Protein AF-A0A6P8IWI8-F1 (afdb_monomer)

Sequence (649 aa):
MASMVHKVDQNDSGFGSNDDVTPKRPNKDCKNESDCSSFAESAKGSNSVKAVLQITIKLFGKLRACESDGKERIVDMIKKKIEETDSCQKAKDTDFLFFKRVSDEAYLNIGAPAGVLHEGVVYECIFKKQIGRRTTDMMRSYNAEMFDKNWAMKSFYVKLSDVTFSVSYFQKFKSIGKVLVDFFPGETLYEALYRDGRFKERTKDGLVICSCDFLTPNDVEISLGDQASNHAQEVLKFKKRKVINSKLDPKVSPLPEPHFQMNDHVMASNMEPVTPLKGDRSNTEYLSTPTSNPLSSTPAPRNHKNLHTLEGLTIYLKEKLGLEIIKQSDEYKEETNKSNEIKEAKKKNDRIFKKHYENFALHYSHRVYLSDLEDTIRLMKHSIGAIIATNVSNVKACGATCFRIGSKYVITNKHVVDKLVDMGIKFDRCYVDFNYEEKGQCGYCFNFASNHVLVSSEELDYAILELNPEGRKLPKSIIDPESGFNIAPPGRQLQAGECLTFIGHPGGLKKQMEVSCPIKHRDEIEEHLVLAFQTLNEKEFQEHRFRVRMAENDPNSALYDVSMFFHGSSGSPGFLMQEKLLVVLHSRGIPYKGNKNYFVVEEGILMASVVKDVMTKINRHEVLGRLGDIFGEFTAKNFDPEEMDIEYE

pLDDT: mean 73.99, std 21.84, range [26.92, 98.5]

Secondary structure (DSSP, 8-state):
----------------------------------------------------EEEEEEETTEEEEEEE-S-SBHHHHHHHHHHHTT-HHHHTT-SEEEEEETTTTEEP-TTSBGGGS-TT-EEEEEEES--SS-GGGG-----GGG--TT---EEEEEEEEE-----TTTTT-TT--EEEEEE-TT-BHHHHHHHTSTT--EETTEEGGGGEEEE-TT--EE-TTSBGGGGTT-EEEEEE-SS--TTS------PPS--------SS---------------------------------------TTSHHHHHHHHHHHH-------SSHHHHHHHHHHHHHHHHHHHHHHHHHHHTTHHHH------HHHHHHHHHHHTTTEEEEEEE-TT--EEEEEEEEEETTTEEEE-HHHHHHHHHTT--GGGEEEETTTT-TT----EEEEEEEEEEEEETTTTEEEEEEE-TTSPPPPPTT-GGG--EEPPTT----TT-EEEEEE-GGG-S-EEEEEEEB--HHHHHHHHHHHTTTS-HHHHHHHHHHHHHHHT-TTEEEE--SS-SSS-TTEEEEETTTTEEEEEEEEEEEPTT-TT-EEEEEEEEHHHHHHHHHHHS-GGGHHHHHHHHH-HHHHHTT-HHHHTTTT-

Structure (mmCIF, N/CA/C/O backbone):
data_AF-A0A6P8IWI8-F1
#
_entry.id   AF-A0A6P8IWI8-F1
#
loop_
_atom_site.group_PDB
_atom_site.id
_atom_site.type_symbol
_atom_site.label_atom_id
_atom_site.label_alt_id
_atom_site.label_comp_id
_atom_site.label_asym_id
_atom_site.label_entity_id
_atom_site.label_seq_id
_atom_site.pdbx_PDB_ins_code
_atom_site.Cartn_x
_atom_site.Cartn_y
_atom_site.Cartn_z
_atom_site.occupancy
_atom_site.B_iso_or_equiv
_atom_site.auth_seq_id
_atom_site.auth_comp_id
_atom_site.auth_asym_id
_atom_site.auth_atom_id
_atom_site.pdbx_PDB_model_num
ATOM 1 N N . MET A 1 1 ? -33.403 30.424 64.372 1.00 35.66 1 MET A N 1
ATOM 2 C CA . MET A 1 1 ? -32.630 31.004 65.498 1.00 35.66 1 MET A CA 1
ATOM 3 C C . MET A 1 1 ? -31.491 31.856 64.929 1.00 35.66 1 MET A C 1
ATOM 5 O O . MET A 1 1 ? -31.311 31.831 63.718 1.00 35.66 1 MET A O 1
ATOM 9 N N . ALA A 1 2 ? -30.813 32.650 65.766 1.00 31.83 2 ALA A N 1
ATOM 10 C CA . ALA A 1 2 ? -29.734 33.595 65.413 1.00 31.83 2 ALA A CA 1
ATOM 11 C C . ALA A 1 2 ? -28.575 32.924 64.616 1.00 31.83 2 ALA A C 1
ATOM 13 O O . ALA A 1 2 ? -28.330 31.744 64.838 1.00 31.83 2 ALA A O 1
ATOM 14 N N . SER A 1 3 ? -28.000 33.555 63.572 1.00 32.53 3 SER A N 1
ATOM 15 C CA . SER A 1 3 ? -26.891 34.563 63.567 1.00 32.53 3 SER A CA 1
ATOM 16 C C . SER A 1 3 ? -25.493 33.910 63.734 1.00 32.53 3 SER A C 1
ATOM 18 O O . SER A 1 3 ? -25.427 32.828 64.298 1.00 32.53 3 SER A O 1
ATOM 20 N N . MET A 1 4 ? -24.334 34.419 63.277 1.00 33.94 4 MET A N 1
ATOM 21 C CA . MET A 1 4 ? -23.886 35.736 62.762 1.00 33.94 4 MET A CA 1
ATOM 22 C C . MET A 1 4 ? -22.693 35.479 61.793 1.00 33.94 4 MET A C 1
ATOM 24 O O . MET A 1 4 ? -21.879 34.608 62.071 1.00 33.94 4 MET A O 1
ATOM 28 N N . VAL A 1 5 ? -22.641 36.010 60.564 1.00 38.19 5 VAL A N 1
ATOM 29 C CA . VAL A 1 5 ? -21.931 37.249 60.143 1.00 38.19 5 VAL A CA 1
ATOM 30 C C . VAL A 1 5 ? -20.491 37.426 60.666 1.00 38.19 5 VAL A C 1
ATOM 32 O O . VAL A 1 5 ? -20.306 37.712 61.843 1.00 38.19 5 VAL A O 1
ATOM 35 N N . HIS A 1 6 ? -19.508 37.458 59.747 1.00 35.78 6 HIS A N 1
ATOM 36 C CA . HIS A 1 6 ? -18.492 38.529 59.703 1.00 35.78 6 HIS A CA 1
ATOM 37 C C . HIS A 1 6 ? -17.844 38.709 58.311 1.00 35.78 6 HIS A C 1
ATOM 39 O O . HIS A 1 6 ? -17.580 37.741 57.603 1.00 35.78 6 HIS A O 1
ATOM 45 N N . LYS A 1 7 ? -17.572 39.972 57.953 1.00 39.88 7 LYS A N 1
ATOM 46 C CA . LYS A 1 7 ? -16.722 40.454 56.844 1.00 39.88 7 LYS A CA 1
ATOM 47 C C . LYS A 1 7 ? -15.668 41.415 57.413 1.00 39.88 7 LYS A C 1
ATOM 49 O O . LYS A 1 7 ? -16.036 42.174 58.307 1.00 39.88 7 LYS A O 1
ATOM 54 N N . VAL A 1 8 ? -14.466 41.421 56.825 1.00 34.34 8 VAL A N 1
ATOM 55 C CA . VAL A 1 8 ? -13.529 42.553 56.578 1.00 34.34 8 VAL A CA 1
ATOM 56 C C . VAL A 1 8 ? -12.630 42.038 55.423 1.00 34.34 8 VAL A C 1
ATOM 58 O O . VAL A 1 8 ? -12.117 40.932 55.559 1.00 34.34 8 VAL A O 1
ATOM 61 N N . ASP A 1 9 ? -12.595 42.527 54.176 1.00 34.97 9 ASP A N 1
ATOM 62 C CA . ASP A 1 9 ? -12.300 43.849 53.575 1.00 34.97 9 ASP A CA 1
ATOM 63 C C . ASP A 1 9 ? -10.807 44.272 53.576 1.00 34.97 9 ASP A C 1
ATOM 65 O O . ASP A 1 9 ? -10.247 44.498 54.634 1.00 34.97 9 ASP A O 1
ATOM 69 N N . GLN A 1 10 ? -10.238 44.428 52.362 1.00 34.72 10 GLN A N 1
ATOM 70 C CA . GLN A 1 10 ? -9.298 45.483 51.888 1.00 34.72 10 GLN A CA 1
ATOM 71 C C . GLN A 1 10 ? -7.961 45.719 52.658 1.00 34.72 10 GLN A C 1
ATOM 73 O O . GLN A 1 10 ? -7.914 45.718 53.879 1.00 34.72 10 GLN A O 1
ATOM 78 N N . ASN A 1 11 ? -6.803 46.004 52.042 1.00 31.30 11 ASN A N 1
ATOM 79 C CA . ASN A 1 11 ? -6.408 46.212 50.631 1.00 31.30 11 ASN A CA 1
ATOM 80 C C . ASN A 1 11 ? -4.895 45.808 50.475 1.00 31.30 11 ASN A C 1
ATOM 82 O O . ASN A 1 11 ? -4.434 45.020 51.295 1.00 31.30 11 ASN A O 1
ATOM 86 N N . ASP A 1 12 ? -4.028 46.196 49.522 1.00 31.59 12 ASP A N 1
ATOM 87 C CA . ASP A 1 12 ? -4.015 47.269 48.507 1.00 31.59 12 ASP A CA 1
ATOM 88 C C . ASP A 1 12 ? -3.205 46.874 47.225 1.00 31.59 12 ASP A C 1
ATOM 90 O O . ASP A 1 12 ? -3.346 45.764 46.716 1.00 31.59 12 ASP A O 1
ATOM 94 N N . SER A 1 13 ? -2.391 47.789 46.680 1.00 33.00 13 SER A N 1
ATOM 95 C CA . SER A 1 13 ? -1.687 47.798 45.388 1.00 33.00 13 SER A CA 1
ATOM 96 C C . SER A 1 13 ? -0.162 47.554 45.464 1.00 33.00 13 SER A C 1
ATOM 98 O O . SER A 1 13 ? 0.442 47.620 46.533 1.00 33.00 13 SER A O 1
ATOM 100 N N . GLY A 1 14 ? 0.493 47.338 44.307 1.00 30.86 14 GLY A N 1
ATOM 101 C CA . GLY A 1 14 ? 1.962 47.409 44.181 1.00 30.86 14 GLY A CA 1
ATOM 102 C C . GLY A 1 14 ? 2.524 46.951 42.823 1.00 30.86 14 GLY A C 1
ATOM 103 O O . GLY A 1 14 ? 2.664 45.756 42.588 1.00 30.86 14 GLY A O 1
ATOM 104 N N . PHE A 1 15 ? 2.880 47.890 41.936 1.00 37.81 15 PHE A N 1
ATOM 105 C CA . PHE A 1 15 ? 3.496 47.635 40.616 1.00 37.81 15 PHE A CA 1
ATOM 106 C C . PHE A 1 15 ? 4.935 48.191 40.557 1.00 37.81 15 PHE A C 1
ATOM 108 O O . PHE A 1 15 ? 5.199 49.251 41.118 1.00 37.81 15 PHE A O 1
ATOM 115 N N . GLY A 1 16 ? 5.828 47.526 39.814 1.00 31.56 16 GLY A N 1
ATOM 116 C CA . GLY A 1 16 ? 7.175 48.011 39.454 1.00 31.56 16 GLY A CA 1
ATOM 117 C C . GLY A 1 16 ? 8.178 46.849 39.350 1.00 31.56 16 GLY A C 1
ATOM 118 O O . GLY A 1 16 ? 8.349 46.127 40.323 1.00 31.56 16 GLY A O 1
ATOM 119 N N . SER A 1 17 ? 8.721 46.446 38.194 1.00 35.53 17 SER A N 1
ATOM 120 C CA . SER A 1 17 ? 9.452 47.145 37.110 1.00 35.53 17 SER A CA 1
ATOM 121 C C . SER A 1 17 ? 10.972 47.181 37.333 1.00 35.53 17 SER A C 1
ATOM 123 O O . SER A 1 17 ? 11.435 47.850 38.246 1.00 35.53 17 SER A O 1
ATOM 125 N N . ASN A 1 18 ? 11.680 46.456 36.456 1.00 35.69 18 ASN A N 1
ATOM 126 C CA . ASN A 1 18 ? 13.108 46.448 36.090 1.00 35.69 18 ASN A CA 1
ATOM 127 C C . ASN A 1 18 ? 14.090 47.379 36.833 1.00 35.69 18 ASN A C 1
ATOM 129 O O . ASN A 1 18 ? 13.844 48.577 36.912 1.00 35.69 18 ASN A O 1
ATOM 133 N N . ASP A 1 19 ? 15.307 46.874 37.095 1.00 35.22 19 ASP A N 1
ATOM 134 C CA . ASP A 1 19 ? 16.464 47.448 36.384 1.00 35.22 19 ASP A CA 1
ATOM 135 C C . ASP A 1 19 ? 17.691 46.518 36.232 1.00 35.22 19 ASP A C 1
ATOM 137 O O . ASP A 1 19 ? 17.837 45.499 36.908 1.00 35.22 19 ASP A O 1
ATOM 141 N N . ASP A 1 20 ? 18.521 46.887 35.255 1.00 35.22 20 ASP A N 1
ATOM 142 C CA . ASP A 1 20 ? 19.677 46.203 34.652 1.00 35.22 20 ASP A CA 1
ATOM 143 C C . ASP A 1 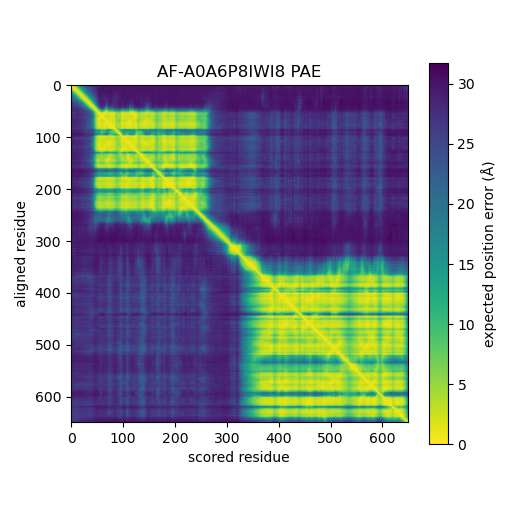20 ? 20.928 46.048 35.554 1.00 35.22 20 ASP A C 1
ATOM 145 O O . ASP A 1 20 ? 21.404 47.022 36.136 1.00 35.22 20 ASP A O 1
ATOM 149 N N . VAL A 1 21 ? 21.543 44.849 35.576 1.00 36.00 21 VAL A N 1
ATOM 150 C CA . VAL A 1 21 ? 22.968 44.652 35.935 1.00 36.00 21 VAL A CA 1
ATOM 151 C C . VAL A 1 21 ? 23.599 43.503 35.130 1.00 36.00 21 VAL A C 1
ATOM 153 O O . VAL A 1 21 ? 23.298 42.328 35.345 1.00 36.00 21 VAL A O 1
ATOM 156 N N . THR A 1 22 ? 24.597 43.815 34.296 1.00 39.09 22 THR A N 1
ATOM 157 C CA . THR A 1 22 ? 25.551 42.828 33.742 1.00 39.09 22 THR A CA 1
ATOM 158 C C . THR A 1 22 ? 26.865 42.796 34.534 1.00 39.09 22 THR A C 1
ATOM 160 O O . THR A 1 22 ? 27.292 43.817 35.079 1.00 39.09 22 THR A O 1
ATOM 163 N N . PRO A 1 23 ? 27.583 41.653 34.546 1.00 45.44 23 PRO A N 1
ATOM 164 C CA . PRO A 1 23 ? 29.033 41.761 34.347 1.00 45.44 23 PRO A CA 1
ATOM 165 C C . PRO A 1 23 ? 29.698 40.631 33.526 1.00 45.44 23 PRO A C 1
ATOM 167 O O . PRO A 1 23 ? 29.705 39.466 33.901 1.00 45.44 23 PRO A O 1
ATOM 170 N N . LYS A 1 24 ? 30.376 41.058 32.451 1.00 30.52 24 LYS A N 1
ATOM 171 C CA . LYS A 1 24 ? 31.754 40.712 32.015 1.00 30.52 24 LYS A CA 1
ATOM 172 C C . LYS A 1 24 ? 32.281 39.258 32.104 1.00 30.52 24 LYS A C 1
ATOM 174 O O . LYS A 1 24 ? 32.462 38.684 33.171 1.00 30.52 24 LYS A O 1
ATOM 179 N N . ARG A 1 25 ? 32.777 38.778 30.951 1.00 36.94 25 ARG A N 1
ATOM 180 C CA . ARG A 1 25 ? 33.726 37.650 30.805 1.00 36.94 25 ARG A CA 1
ATOM 181 C C . ARG A 1 25 ? 35.056 37.882 31.547 1.00 36.94 25 ARG A C 1
ATOM 183 O O . ARG A 1 25 ? 35.515 39.024 31.611 1.00 36.94 25 ARG A O 1
ATOM 190 N N . PRO A 1 26 ? 35.790 36.794 31.834 1.00 46.34 26 PRO A N 1
ATOM 191 C CA . PRO A 1 26 ? 37.242 36.742 31.651 1.00 46.34 26 PRO A CA 1
ATOM 192 C C . PRO A 1 26 ? 37.668 35.691 30.600 1.00 46.34 26 PRO A C 1
ATOM 194 O O . PRO A 1 26 ? 37.065 34.628 30.490 1.00 46.34 26 PRO A O 1
ATOM 197 N N . ASN A 1 27 ? 38.753 35.963 29.866 1.00 34.91 27 ASN A N 1
ATOM 198 C CA . ASN A 1 27 ? 39.525 34.937 29.147 1.00 34.91 27 ASN A CA 1
ATOM 199 C C . ASN A 1 27 ? 40.697 34.482 30.031 1.00 34.91 27 ASN A C 1
ATOM 201 O O . ASN A 1 27 ? 41.352 35.352 30.611 1.00 34.91 27 ASN A O 1
ATOM 205 N N . LYS A 1 28 ? 41.056 33.188 30.002 1.00 36.03 28 LYS A N 1
ATOM 206 C CA . LYS A 1 28 ? 42.446 32.721 29.791 1.00 36.03 28 LYS A CA 1
ATOM 207 C C . LYS A 1 28 ? 42.564 31.198 29.701 1.00 36.03 28 LYS A C 1
ATOM 209 O O . LYS A 1 28 ? 41.768 30.464 30.272 1.00 36.03 28 LYS A O 1
ATOM 214 N N . ASP A 1 29 ? 43.593 30.766 28.987 1.00 35.19 29 ASP A N 1
ATOM 215 C CA . ASP A 1 29 ? 44.002 29.380 28.779 1.00 35.19 29 ASP A CA 1
ATOM 216 C C . ASP A 1 29 ? 44.765 28.810 29.988 1.00 35.19 29 ASP A C 1
ATOM 218 O O . ASP A 1 29 ? 45.565 29.530 30.590 1.00 35.19 29 ASP A O 1
ATOM 222 N N . CYS A 1 30 ? 44.597 27.509 30.276 1.00 29.42 30 CYS A N 1
ATOM 223 C CA . CYS A 1 30 ? 45.700 26.528 30.347 1.00 29.42 30 CYS A CA 1
ATOM 224 C C . CYS A 1 30 ? 45.247 25.113 30.775 1.00 29.42 30 CYS A C 1
ATOM 226 O O . CYS A 1 30 ? 44.441 24.957 31.683 1.00 29.42 30 CYS A O 1
ATOM 228 N N . LYS A 1 31 ? 45.843 24.099 30.125 1.00 32.56 31 LYS A N 1
ATOM 229 C CA . LYS A 1 31 ? 46.515 22.904 30.703 1.00 32.56 31 LYS A CA 1
ATOM 230 C C . LYS A 1 31 ? 46.337 22.682 32.228 1.00 32.56 31 LYS A C 1
ATOM 232 O O . LYS A 1 31 ? 46.619 23.602 32.985 1.00 32.56 31 LYS A O 1
ATOM 237 N N . ASN A 1 32 ? 46.021 21.491 32.755 1.00 29.86 32 ASN A N 1
ATOM 238 C CA . ASN A 1 32 ? 46.446 20.139 32.340 1.00 29.86 32 ASN A CA 1
ATOM 239 C C . ASN A 1 32 ? 45.551 19.012 32.942 1.00 29.86 32 ASN A C 1
ATOM 241 O O . ASN A 1 32 ? 44.763 19.269 33.841 1.00 29.86 32 ASN A O 1
ATOM 245 N N . GLU A 1 33 ? 45.741 17.780 32.446 1.00 33.06 33 GLU A N 1
ATOM 246 C CA . GLU A 1 33 ? 45.692 16.463 33.138 1.00 33.06 33 GLU A CA 1
ATOM 247 C C . GLU A 1 33 ? 44.730 16.205 34.328 1.00 33.06 33 GLU A C 1
ATOM 249 O O . GLU A 1 33 ? 44.904 16.735 35.424 1.00 33.06 33 GLU A O 1
ATOM 254 N N . SER A 1 34 ? 43.851 15.200 34.189 1.00 33.09 34 SER A N 1
ATOM 255 C CA . SER A 1 34 ? 43.582 14.204 35.253 1.00 33.09 34 SER A CA 1
ATOM 256 C C . SER A 1 34 ? 43.063 12.887 34.655 1.00 33.09 34 SER A C 1
ATOM 258 O O . SER A 1 34 ? 42.331 12.898 33.665 1.00 33.09 34 SER A O 1
ATOM 260 N N . ASP A 1 35 ? 43.438 11.755 35.250 1.00 30.81 35 ASP A N 1
ATOM 261 C CA . ASP A 1 35 ? 43.146 10.410 34.746 1.00 30.81 35 ASP A CA 1
ATOM 262 C C . ASP A 1 35 ? 41.693 9.947 34.898 1.00 30.81 35 ASP A C 1
ATOM 264 O O . ASP A 1 35 ? 41.040 10.195 35.910 1.00 30.81 35 ASP A O 1
ATOM 268 N N . CYS A 1 36 ? 41.261 9.106 33.954 1.00 29.39 36 CYS A N 1
ATOM 269 C CA . CYS A 1 36 ? 40.313 8.016 34.204 1.00 29.39 36 CYS A CA 1
ATOM 270 C C . CYS A 1 36 ? 40.567 6.873 33.210 1.00 29.39 36 CYS A C 1
ATOM 272 O O . CYS A 1 36 ? 40.030 6.857 32.104 1.00 29.39 36 CYS A O 1
ATOM 274 N N . SER A 1 37 ? 41.410 5.915 33.603 1.00 31.02 37 SER A N 1
ATOM 275 C CA . SER A 1 37 ? 41.693 4.701 32.831 1.00 31.02 37 SER A CA 1
ATOM 276 C C . SER A 1 37 ? 41.257 3.448 33.597 1.00 31.02 37 SER A C 1
ATOM 278 O O . SER A 1 37 ? 41.653 3.238 34.740 1.00 31.02 37 SER A O 1
ATOM 280 N N . SER A 1 38 ? 40.402 2.622 32.985 1.00 33.41 38 SER A N 1
ATOM 281 C CA . SER A 1 38 ? 40.204 1.187 33.280 1.00 33.41 38 SER A CA 1
ATOM 282 C C . SER A 1 38 ? 39.082 0.593 32.406 1.00 33.41 38 SER A C 1
ATOM 284 O O . SER A 1 38 ? 38.322 1.323 31.777 1.00 33.41 38 SER A O 1
ATOM 286 N N . PHE A 1 39 ? 39.006 -0.744 32.363 1.00 33.75 39 PHE A N 1
ATOM 287 C CA . PHE A 1 39 ? 37.953 -1.557 31.726 1.00 33.75 39 PHE A CA 1
ATOM 288 C C . PHE A 1 39 ? 37.786 -1.452 30.199 1.00 33.75 39 PHE A C 1
ATOM 290 O O . PHE A 1 39 ? 36.757 -1.035 29.674 1.00 33.75 39 PHE A O 1
ATOM 297 N N . ALA A 1 40 ? 38.773 -2.006 29.488 1.00 33.09 40 ALA A N 1
ATOM 298 C CA . ALA A 1 40 ? 38.618 -2.499 28.118 1.00 33.09 40 ALA A CA 1
ATOM 299 C C . ALA A 1 40 ? 39.241 -3.906 27.980 1.00 33.09 40 ALA A C 1
ATOM 301 O O . ALA A 1 40 ? 40.347 -4.063 27.460 1.00 33.09 40 ALA A O 1
ATOM 302 N N . GLU A 1 41 ? 38.558 -4.947 28.470 1.00 33.81 41 GLU A N 1
ATOM 303 C CA . GLU A 1 41 ? 39.057 -6.328 28.380 1.00 33.81 41 GLU A CA 1
ATOM 304 C C . GLU A 1 41 ? 38.676 -7.036 27.067 1.00 33.81 41 GLU A C 1
ATOM 306 O O . GLU A 1 41 ? 37.561 -7.506 26.864 1.00 33.81 41 GLU A O 1
ATOM 311 N N . SER A 1 42 ? 39.678 -7.174 26.196 1.00 34.69 42 SER A N 1
ATOM 312 C CA . SER A 1 42 ? 39.966 -8.377 25.398 1.00 34.69 42 SER A CA 1
ATOM 313 C C . SER A 1 42 ? 38.799 -9.137 24.727 1.00 34.69 42 SER A C 1
ATOM 315 O O . SER A 1 42 ? 38.642 -10.348 24.912 1.00 34.69 42 SER A O 1
ATOM 317 N N . ALA A 1 43 ? 38.126 -8.509 23.762 1.00 36.81 43 ALA A N 1
ATOM 318 C CA . ALA A 1 43 ? 37.527 -9.246 22.645 1.00 36.81 43 ALA A CA 1
ATOM 319 C C . ALA A 1 43 ? 38.579 -9.469 21.534 1.00 36.81 43 ALA A C 1
ATOM 321 O O . ALA A 1 43 ? 38.656 -8.702 20.575 1.00 36.81 43 ALA A O 1
ATOM 322 N N . LYS A 1 44 ? 39.413 -10.518 21.646 1.00 37.84 44 LYS A N 1
ATOM 323 C CA . LYS A 1 44 ? 40.369 -10.913 20.584 1.00 37.84 44 LYS A CA 1
ATOM 324 C C . LYS A 1 44 ? 39.653 -11.587 19.405 1.00 37.84 44 LYS A C 1
ATOM 326 O O . LYS A 1 44 ? 39.812 -12.781 19.164 1.00 37.84 44 LYS A O 1
ATOM 331 N N . GLY A 1 45 ? 38.869 -10.806 18.665 1.00 37.62 45 GLY A N 1
ATOM 332 C CA . GLY A 1 45 ? 38.349 -11.215 17.364 1.00 37.62 45 GLY A CA 1
ATOM 333 C C . GLY A 1 45 ? 39.500 -11.494 16.396 1.00 37.62 45 GLY A C 1
ATOM 334 O O . GLY A 1 45 ? 40.421 -10.687 16.264 1.00 37.62 45 GLY A O 1
ATOM 335 N N . SER A 1 46 ? 39.466 -12.639 15.717 1.00 38.59 46 SER A N 1
ATOM 336 C CA . SER A 1 46 ? 40.405 -12.925 14.637 1.00 38.59 46 SER A CA 1
ATOM 337 C C . SER A 1 46 ? 40.104 -12.004 13.454 1.00 38.59 46 SER A C 1
ATOM 339 O O . SER A 1 46 ? 39.103 -12.174 12.758 1.00 38.59 46 SER A O 1
ATOM 341 N N . ASN A 1 47 ? 40.992 -11.036 13.205 1.00 40.59 47 ASN A N 1
ATOM 342 C CA . ASN A 1 47 ? 40.961 -10.198 12.005 1.00 40.59 47 ASN A CA 1
ATOM 343 C C . ASN A 1 47 ? 41.291 -11.040 10.762 1.00 40.59 47 ASN A C 1
ATOM 345 O O . ASN A 1 47 ? 42.379 -10.957 10.193 1.00 40.59 47 ASN A O 1
ATOM 349 N N . SER A 1 48 ? 40.331 -11.862 10.335 1.00 45.94 48 SER A N 1
ATOM 350 C CA . SER A 1 48 ? 40.310 -12.407 8.987 1.00 45.94 48 SER A CA 1
ATOM 351 C C . SER A 1 48 ? 40.169 -11.229 8.026 1.00 45.94 48 SER A C 1
ATOM 353 O O . SER A 1 48 ? 39.151 -10.536 7.995 1.00 45.94 48 SER A O 1
ATOM 355 N N . VAL A 1 49 ? 41.235 -10.957 7.273 1.00 52.41 49 VAL A N 1
ATOM 356 C CA . VAL A 1 49 ? 41.215 -9.944 6.218 1.00 52.41 49 VAL A CA 1
ATOM 357 C C . VAL A 1 49 ? 40.190 -10.407 5.188 1.00 52.41 49 VAL A C 1
ATOM 359 O O . VAL A 1 49 ? 40.443 -11.354 4.441 1.00 52.41 49 VAL A O 1
ATOM 362 N N . LYS A 1 50 ? 39.003 -9.786 5.187 1.00 66.75 50 LYS A N 1
ATOM 363 C CA . LYS A 1 50 ? 37.961 -10.077 4.199 1.00 66.75 50 LYS A CA 1
ATOM 364 C C . LYS A 1 50 ? 38.556 -9.865 2.809 1.00 66.75 50 LYS A C 1
ATOM 366 O O . LYS A 1 50 ? 39.022 -8.771 2.505 1.00 66.75 50 LYS A O 1
ATOM 371 N N . ALA A 1 51 ? 38.545 -10.907 1.983 1.00 75.69 51 ALA A N 1
ATOM 372 C CA . ALA A 1 51 ? 39.031 -10.821 0.614 1.00 75.69 51 ALA A CA 1
ATOM 373 C C . ALA A 1 51 ? 38.119 -9.884 -0.194 1.00 75.69 51 ALA A C 1
ATOM 375 O O . ALA A 1 51 ? 36.970 -10.227 -0.473 1.00 75.69 51 ALA A O 1
ATOM 376 N N . VAL A 1 52 ? 38.635 -8.702 -0.532 1.00 89.62 52 VAL A N 1
ATOM 377 C CA . VAL A 1 52 ? 37.958 -7.702 -1.364 1.00 89.62 52 VAL A CA 1
ATOM 378 C C . VAL A 1 52 ? 38.199 -8.041 -2.832 1.00 89.62 52 VAL A C 1
ATOM 380 O O . VAL A 1 52 ? 39.346 -8.188 -3.244 1.00 89.62 52 VAL A O 1
ATOM 383 N N . LEU A 1 53 ? 37.123 -8.148 -3.607 1.00 93.25 53 LEU A N 1
ATOM 384 C CA . LEU A 1 53 ? 37.156 -8.386 -5.047 1.00 93.25 53 LEU A CA 1
ATOM 385 C C . LEU A 1 53 ? 37.473 -7.091 -5.801 1.00 93.25 53 LEU A C 1
ATOM 387 O O . LEU A 1 53 ? 36.823 -6.066 -5.576 1.00 93.25 53 LEU A O 1
ATOM 391 N N . GLN A 1 54 ? 38.422 -7.163 -6.732 1.00 96.38 54 GLN A N 1
ATOM 392 C CA . GLN A 1 54 ? 38.860 -6.059 -7.589 1.00 96.38 54 GLN A CA 1
ATOM 393 C C . GLN A 1 54 ? 38.256 -6.184 -8.997 1.00 96.38 54 GLN A C 1
ATOM 395 O O . GLN A 1 54 ? 38.816 -6.800 -9.910 1.00 96.38 54 GLN A O 1
ATOM 400 N N . ILE A 1 55 ? 37.081 -5.580 -9.189 1.00 97.75 55 ILE A N 1
ATOM 401 C CA . ILE A 1 55 ? 36.295 -5.679 -10.428 1.00 97.75 55 ILE A CA 1
ATOM 402 C C . ILE A 1 55 ? 36.584 -4.494 -11.356 1.00 97.75 55 ILE A C 1
ATOM 404 O O . ILE A 1 55 ? 36.449 -3.335 -10.966 1.00 97.75 55 ILE A O 1
ATOM 408 N N . THR A 1 56 ? 36.923 -4.755 -12.623 1.00 97.75 56 THR A N 1
ATOM 409 C CA . THR A 1 56 ? 37.196 -3.690 -13.606 1.00 97.75 56 THR A CA 1
ATOM 410 C C . THR A 1 56 ? 35.967 -3.386 -14.464 1.00 97.75 56 THR A C 1
ATOM 412 O O . THR A 1 56 ? 35.513 -4.219 -15.249 1.00 97.75 56 THR A O 1
ATOM 415 N N . ILE A 1 57 ? 35.452 -2.156 -14.367 1.00 96.38 57 ILE A N 1
ATOM 416 C CA . ILE A 1 57 ? 34.305 -1.677 -15.150 1.00 96.38 57 ILE A CA 1
ATOM 417 C C . ILE A 1 57 ? 34.697 -0.518 -16.073 1.00 96.38 57 ILE A C 1
ATOM 419 O O . ILE A 1 57 ? 35.507 0.340 -15.730 1.00 96.38 57 ILE A O 1
ATOM 423 N N . LYS A 1 58 ? 34.073 -0.447 -17.246 1.00 95.56 58 LYS A N 1
ATOM 424 C CA . LYS A 1 58 ? 34.151 0.669 -18.188 1.00 95.56 58 LYS A CA 1
ATOM 425 C C . LYS A 1 58 ? 32.945 1.582 -17.962 1.00 95.56 58 LYS A C 1
ATOM 427 O O . LYS A 1 58 ? 31.841 1.300 -18.427 1.00 95.56 58 LYS A O 1
ATOM 432 N N . LEU A 1 59 ? 33.166 2.662 -17.217 1.00 91.44 59 LEU A N 1
ATOM 433 C CA . LEU A 1 59 ? 32.173 3.640 -16.776 1.00 91.44 59 LEU A CA 1
ATOM 434 C C . LEU A 1 59 ? 32.314 4.927 -17.604 1.00 91.44 59 LEU A C 1
ATOM 436 O O . LEU A 1 59 ? 33.390 5.523 -17.658 1.00 91.44 59 LEU A O 1
ATOM 440 N N . PHE A 1 60 ? 31.249 5.339 -18.301 1.00 87.69 60 PHE A N 1
ATOM 441 C CA . PHE A 1 60 ? 31.267 6.471 -19.250 1.00 87.69 60 PHE A CA 1
ATOM 442 C C . PHE A 1 60 ? 32.441 6.419 -20.257 1.00 87.69 60 PHE A C 1
ATOM 444 O O . PHE A 1 60 ? 33.032 7.440 -20.608 1.00 87.69 60 PHE A O 1
ATOM 451 N N . GLY A 1 61 ? 32.804 5.210 -20.700 1.00 87.88 61 GLY A N 1
ATOM 452 C CA . GLY A 1 61 ? 33.913 4.955 -21.625 1.00 87.88 61 GLY A CA 1
ATOM 453 C C . GLY A 1 61 ? 35.302 4.811 -20.984 1.00 87.88 61 GLY A C 1
ATOM 454 O O . GLY A 1 61 ? 36.211 4.345 -21.666 1.00 87.88 61 GLY A O 1
ATOM 455 N N . LYS A 1 62 ? 35.479 5.147 -19.698 1.00 93.44 62 LYS A N 1
ATOM 456 C CA . LYS A 1 62 ? 36.760 5.058 -18.971 1.00 93.44 62 LYS A CA 1
ATOM 457 C C . LYS A 1 62 ? 36.810 3.814 -18.082 1.00 93.44 62 LYS A C 1
ATOM 459 O O . LYS A 1 62 ? 35.822 3.493 -17.430 1.00 93.44 62 LYS A O 1
ATOM 464 N N . LEU A 1 63 ? 37.958 3.140 -18.009 1.00 96.25 63 LEU A N 1
ATOM 465 C CA . LEU A 1 63 ? 38.159 2.035 -17.064 1.00 96.25 63 LEU A CA 1
ATOM 466 C C . LEU A 1 63 ? 38.239 2.554 -15.617 1.00 96.25 63 LEU A C 1
ATOM 468 O O . LEU A 1 63 ? 38.827 3.607 -15.358 1.00 96.25 63 LEU A O 1
ATOM 472 N N . ARG A 1 64 ? 37.629 1.812 -14.688 1.00 95.12 64 ARG A N 1
ATOM 473 C CA . ARG A 1 64 ? 37.552 2.061 -13.242 1.00 95.12 64 ARG A CA 1
ATOM 474 C C . ARG A 1 64 ? 37.639 0.725 -12.495 1.00 95.12 64 ARG A C 1
ATOM 476 O O . ARG A 1 64 ? 36.955 -0.220 -12.878 1.00 95.12 64 ARG A O 1
ATOM 483 N N . ALA A 1 65 ? 38.421 0.670 -11.420 1.00 96.31 65 ALA A N 1
ATOM 484 C CA . ALA A 1 65 ? 38.386 -0.439 -10.465 1.00 96.31 65 ALA A CA 1
ATOM 485 C C . ALA A 1 65 ? 37.271 -0.210 -9.430 1.00 96.31 65 ALA A C 1
ATOM 487 O O . ALA A 1 65 ? 37.122 0.908 -8.927 1.00 96.31 65 ALA A O 1
ATOM 488 N N . CYS A 1 66 ? 36.498 -1.250 -9.131 1.00 94.75 66 CYS A N 1
ATOM 489 C CA . CYS A 1 66 ? 35.485 -1.297 -8.080 1.00 94.75 66 CYS A CA 1
ATOM 490 C C . CYS A 1 66 ? 35.902 -2.312 -7.023 1.00 94.75 66 CYS A C 1
ATOM 492 O O . CYS A 1 66 ? 36.304 -3.422 -7.365 1.00 94.75 66 CYS A O 1
ATOM 494 N N . GLU A 1 67 ? 35.745 -1.928 -5.761 1.00 94.88 67 GLU A N 1
ATOM 495 C CA . GLU A 1 67 ? 36.041 -2.767 -4.605 1.00 94.88 67 GLU A CA 1
ATOM 496 C C . GLU A 1 67 ? 34.739 -3.258 -3.981 1.00 94.88 67 GLU A C 1
ATOM 498 O O . GLU A 1 67 ? 33.883 -2.438 -3.619 1.00 94.88 67 GLU A O 1
ATOM 503 N N . SER A 1 68 ? 34.610 -4.580 -3.851 1.00 94.44 68 SER A N 1
ATOM 504 C CA . SER A 1 68 ? 33.410 -5.244 -3.340 1.00 94.44 68 SER A CA 1
ATOM 505 C C . SER A 1 68 ? 33.745 -6.396 -2.393 1.00 94.44 68 SER A C 1
ATOM 507 O O . SER A 1 68 ? 34.733 -7.097 -2.593 1.00 94.44 68 SER A O 1
ATOM 509 N N . ASP A 1 69 ? 32.899 -6.653 -1.393 1.00 91.81 69 ASP A N 1
ATOM 510 C CA . ASP A 1 69 ? 32.947 -7.897 -0.604 1.00 91.81 69 ASP A CA 1
ATOM 511 C C . ASP A 1 69 ? 32.184 -9.061 -1.276 1.00 91.81 69 ASP A C 1
ATOM 513 O O . ASP A 1 69 ? 32.158 -10.183 -0.768 1.00 91.81 69 ASP A O 1
ATOM 517 N N . GLY A 1 70 ? 31.562 -8.790 -2.428 1.00 93.38 70 GLY A N 1
ATOM 518 C CA . GLY A 1 70 ? 30.773 -9.730 -3.214 1.00 93.38 70 GLY A CA 1
ATOM 519 C C . GLY A 1 70 ? 29.324 -9.922 -2.750 1.00 93.38 70 GLY A C 1
ATOM 520 O O . GLY A 1 70 ? 28.572 -10.594 -3.458 1.00 93.38 70 GLY A O 1
ATOM 521 N N . LYS A 1 71 ? 28.922 -9.338 -1.612 1.00 93.81 71 LYS A N 1
ATOM 522 C CA . LYS A 1 71 ? 27.582 -9.466 -1.008 1.00 93.81 71 LYS A CA 1
ATOM 523 C C . LYS A 1 71 ? 26.663 -8.269 -1.274 1.00 93.81 71 LYS A C 1
ATOM 525 O O . LYS A 1 71 ? 25.453 -8.364 -1.090 1.00 93.81 71 LYS A O 1
ATOM 530 N N . GLU A 1 72 ? 27.189 -7.151 -1.763 1.00 94.31 72 GLU A N 1
ATOM 531 C CA . GLU A 1 72 ? 26.357 -6.128 -2.412 1.00 94.31 72 GLU A CA 1
ATOM 532 C C . GLU A 1 72 ? 25.878 -6.600 -3.802 1.00 94.31 72 GLU A C 1
ATOM 534 O O . GLU A 1 72 ? 26.454 -7.511 -4.401 1.00 94.31 72 GLU A O 1
ATOM 539 N N . ARG A 1 73 ? 24.832 -5.977 -4.358 1.00 94.50 73 ARG A N 1
ATOM 540 C CA . ARG A 1 73 ? 24.407 -6.238 -5.747 1.00 94.50 73 ARG A CA 1
ATOM 541 C C . ARG A 1 73 ? 25.289 -5.471 -6.728 1.00 94.50 73 ARG A C 1
ATOM 543 O O . ARG A 1 73 ? 25.708 -4.351 -6.437 1.00 94.50 73 ARG A O 1
ATOM 550 N N . ILE A 1 74 ? 25.461 -6.004 -7.939 1.00 95.25 74 ILE A N 1
ATOM 551 C CA . ILE A 1 74 ? 26.200 -5.350 -9.036 1.00 95.25 74 ILE A CA 1
ATOM 552 C C . ILE A 1 74 ? 25.733 -3.899 -9.253 1.00 95.25 74 ILE A C 1
ATOM 554 O O . ILE A 1 74 ? 26.562 -3.004 -9.411 1.00 95.25 74 ILE A O 1
ATOM 558 N N . VAL A 1 75 ? 24.420 -3.636 -9.229 1.00 92.62 75 VAL A N 1
ATOM 559 C CA . VAL A 1 75 ? 23.886 -2.273 -9.403 1.00 92.62 75 VAL A CA 1
ATOM 560 C C . VAL A 1 75 ? 24.333 -1.299 -8.304 1.00 92.62 75 VAL A C 1
ATOM 562 O O . VAL A 1 75 ? 24.524 -0.120 -8.588 1.00 92.62 75 VAL A O 1
ATOM 565 N N . ASP A 1 76 ? 24.518 -1.765 -7.068 1.00 92.50 76 ASP A N 1
ATOM 566 C CA . ASP A 1 76 ? 24.851 -0.910 -5.925 1.00 92.50 76 ASP A CA 1
ATOM 567 C C . ASP A 1 76 ? 26.363 -0.639 -5.861 1.00 92.50 76 ASP A C 1
ATOM 569 O O . ASP A 1 76 ? 26.761 0.520 -5.723 1.00 92.50 76 ASP A O 1
ATOM 573 N N . MET A 1 77 ? 27.190 -1.649 -6.163 1.00 94.75 77 MET A N 1
ATOM 574 C CA . MET A 1 77 ? 28.630 -1.492 -6.426 1.00 94.75 77 MET A CA 1
ATOM 575 C C . MET A 1 77 ? 28.899 -0.415 -7.498 1.00 94.75 77 MET A C 1
ATOM 577 O O . MET A 1 77 ? 29.815 0.401 -7.367 1.00 94.75 77 MET A O 1
ATOM 581 N N . ILE A 1 78 ? 28.089 -0.375 -8.566 1.00 91.75 78 ILE A N 1
ATOM 582 C CA . ILE A 1 78 ? 28.241 0.623 -9.639 1.00 91.75 78 ILE A CA 1
ATOM 583 C C . ILE A 1 78 ? 27.758 2.016 -9.200 1.00 91.75 78 ILE A C 1
ATOM 585 O O . ILE A 1 78 ? 28.415 2.996 -9.550 1.00 91.75 78 ILE A O 1
ATOM 589 N N . LYS A 1 79 ? 26.667 2.140 -8.422 1.00 89.88 79 LYS A N 1
ATOM 590 C CA . LYS A 1 79 ? 26.225 3.438 -7.854 1.00 89.88 79 LYS A CA 1
ATOM 591 C C . LYS A 1 79 ? 27.317 4.063 -6.991 1.00 89.88 79 LYS A C 1
ATOM 593 O O . LYS A 1 79 ? 27.736 5.182 -7.272 1.00 89.88 79 LYS A O 1
ATOM 598 N N . LYS A 1 80 ? 27.856 3.287 -6.045 1.00 91.88 80 LYS A N 1
ATOM 599 C CA . LYS A 1 80 ? 29.001 3.658 -5.204 1.00 91.88 80 LYS A CA 1
ATOM 600 C C . LYS A 1 80 ? 30.160 4.193 -6.058 1.00 91.88 80 LYS A C 1
ATOM 602 O O . LYS A 1 80 ? 30.660 5.286 -5.810 1.00 91.88 80 LYS A O 1
ATOM 607 N N . LYS A 1 81 ? 30.523 3.508 -7.153 1.00 92.19 81 LYS A N 1
ATOM 608 C CA . LYS A 1 81 ? 31.582 3.983 -8.067 1.00 92.19 81 LYS A CA 1
ATOM 609 C C . LYS A 1 81 ? 31.220 5.241 -8.873 1.00 92.19 81 LYS A C 1
ATOM 611 O O . LYS A 1 81 ? 32.109 6.012 -9.238 1.00 92.19 81 LYS A O 1
ATOM 616 N N . ILE A 1 82 ? 29.946 5.463 -9.187 1.00 87.81 82 ILE A N 1
ATOM 617 C CA . ILE A 1 82 ? 29.468 6.696 -9.834 1.00 87.81 82 ILE A CA 1
ATOM 618 C C . ILE A 1 82 ? 29.589 7.884 -8.871 1.00 87.81 82 ILE A C 1
ATOM 620 O O . ILE A 1 82 ? 30.075 8.940 -9.279 1.00 87.81 82 ILE A O 1
ATOM 624 N N . GLU A 1 83 ? 29.198 7.689 -7.612 1.00 87.31 83 GLU A N 1
ATOM 625 C CA . GLU A 1 83 ? 29.280 8.676 -6.530 1.00 87.31 83 GLU A CA 1
ATOM 626 C C . GLU A 1 83 ? 30.746 9.033 -6.222 1.00 87.31 83 GLU A C 1
ATOM 628 O O . GLU A 1 83 ? 31.115 10.205 -6.274 1.00 87.31 83 GLU A O 1
ATOM 633 N N . GLU A 1 84 ? 31.620 8.033 -6.054 1.00 88.56 84 GLU A N 1
ATOM 634 C CA . GLU A 1 84 ? 33.073 8.204 -5.861 1.00 88.56 84 GLU A CA 1
ATOM 635 C C . GLU A 1 84 ? 33.792 8.951 -7.001 1.00 88.56 84 GLU A C 1
ATOM 637 O O . GLU A 1 84 ? 34.899 9.453 -6.810 1.00 88.56 84 GLU A O 1
ATOM 642 N N . THR A 1 85 ? 33.234 8.978 -8.218 1.00 80.81 85 THR A N 1
ATOM 643 C CA . THR A 1 85 ? 33.918 9.537 -9.404 1.00 80.81 85 THR A CA 1
ATOM 644 C C . THR A 1 85 ? 33.412 10.917 -9.822 1.00 80.81 85 THR A C 1
ATOM 646 O O . THR A 1 85 ? 33.678 11.339 -10.953 1.00 80.81 85 THR A O 1
ATOM 649 N N . ASP A 1 86 ? 32.680 11.594 -8.929 1.00 65.50 86 ASP A N 1
ATOM 650 C CA . ASP A 1 86 ? 32.166 12.975 -9.032 1.00 65.50 86 ASP A CA 1
ATOM 651 C C . ASP A 1 86 ? 31.426 13.279 -10.357 1.00 65.50 86 ASP A C 1
ATOM 653 O O . ASP A 1 86 ? 31.250 14.409 -10.813 1.00 65.50 86 ASP A O 1
ATOM 657 N N . SER A 1 87 ? 30.968 12.216 -11.022 1.00 61.94 87 SER A N 1
ATOM 658 C CA . SER A 1 87 ? 30.356 12.247 -12.356 1.00 61.94 87 SER A CA 1
ATOM 659 C C . SER A 1 87 ? 28.830 12.413 -12.279 1.00 61.94 87 SER A C 1
ATOM 661 O O . SER A 1 87 ? 28.113 12.245 -13.272 1.00 61.94 87 SER A O 1
ATOM 663 N N . CYS A 1 88 ? 28.336 12.766 -11.090 1.00 56.50 88 CYS A N 1
ATOM 664 C CA . CYS A 1 88 ? 26.939 12.783 -10.671 1.00 56.50 88 CYS A CA 1
ATOM 665 C C . CYS A 1 88 ? 26.014 13.544 -11.630 1.00 56.50 88 CYS A C 1
ATOM 667 O O . CYS A 1 88 ? 24.905 13.085 -11.902 1.00 56.50 88 CYS A O 1
ATOM 669 N N . GLN A 1 89 ? 26.475 14.653 -12.217 1.00 58.62 89 GLN A N 1
ATOM 670 C CA . GLN A 1 89 ? 25.660 15.474 -13.120 1.00 58.62 89 GLN A CA 1
ATOM 671 C C . GLN A 1 89 ? 25.295 14.778 -14.446 1.00 58.62 89 GLN A C 1
ATOM 673 O O . GLN A 1 89 ? 24.383 15.223 -15.134 1.00 58.62 89 GLN A O 1
ATOM 678 N N . LYS A 1 90 ? 25.968 13.676 -14.814 1.00 57.44 90 LYS A N 1
ATOM 679 C CA . LYS A 1 90 ? 25.579 12.825 -15.957 1.00 57.44 90 LYS A CA 1
ATOM 680 C C . LYS A 1 90 ? 24.785 11.581 -15.554 1.00 57.44 90 LYS A C 1
ATOM 682 O O . LYS A 1 90 ? 24.132 11.002 -16.416 1.00 57.44 90 LYS A O 1
ATOM 687 N N . ALA A 1 91 ? 24.837 11.183 -14.282 1.00 58.38 91 ALA A N 1
ATOM 688 C CA . ALA A 1 91 ? 24.175 9.985 -13.765 1.00 58.38 91 ALA A CA 1
ATOM 689 C C . ALA A 1 91 ? 22.755 10.249 -13.231 1.00 58.38 91 ALA A C 1
ATOM 691 O O . ALA A 1 91 ? 21.881 9.398 -13.378 1.00 58.38 91 ALA A O 1
ATOM 692 N N . LYS A 1 92 ? 22.501 11.443 -12.673 1.00 57.97 92 LYS A N 1
ATOM 693 C CA . LYS A 1 92 ? 21.171 11.869 -12.181 1.00 57.97 92 LYS A CA 1
ATOM 694 C C . LYS A 1 92 ? 20.073 11.855 -13.263 1.00 57.97 92 LYS A C 1
ATOM 696 O O . LYS A 1 92 ? 18.897 11.776 -12.938 1.00 57.97 92 LYS A O 1
ATOM 701 N N . ASP A 1 93 ? 20.477 11.876 -14.532 1.00 55.72 93 ASP A N 1
ATOM 702 C CA . ASP A 1 93 ? 19.636 11.941 -15.734 1.00 55.72 93 ASP A CA 1
ATOM 703 C C . ASP A 1 93 ? 19.416 10.578 -16.442 1.00 55.72 93 ASP A C 1
ATOM 705 O O . ASP A 1 93 ? 18.877 10.543 -17.556 1.00 55.72 93 ASP A O 1
ATOM 709 N N . THR A 1 94 ? 19.924 9.463 -15.899 1.00 58.00 94 THR A N 1
ATOM 710 C CA . THR A 1 94 ? 19.979 8.173 -16.620 1.00 58.00 94 THR A CA 1
ATOM 711 C C . THR A 1 94 ? 19.173 7.062 -15.952 1.00 58.00 94 THR A C 1
ATOM 713 O O . THR A 1 94 ? 19.702 6.299 -15.151 1.00 58.00 94 THR A O 1
ATOM 716 N N . ASP A 1 95 ? 17.912 6.917 -16.375 1.00 62.19 95 ASP A N 1
ATOM 717 C CA . ASP A 1 95 ? 16.953 5.911 -15.877 1.00 62.19 95 ASP A CA 1
ATOM 718 C C . ASP A 1 95 ? 17.361 4.443 -16.093 1.00 62.19 95 ASP A C 1
ATOM 720 O O . ASP A 1 95 ? 16.746 3.547 -15.501 1.00 62.19 95 ASP A O 1
ATOM 724 N N . PHE A 1 96 ? 18.347 4.169 -16.962 1.00 64.94 96 PHE A N 1
ATOM 725 C CA . PHE A 1 96 ? 18.795 2.803 -17.221 1.00 64.94 96 PHE A CA 1
ATOM 726 C C . PHE A 1 96 ? 20.299 2.616 -17.455 1.00 64.94 96 PHE A C 1
ATOM 728 O O . PHE A 1 96 ? 20.941 3.358 -18.208 1.00 64.94 96 PHE A O 1
ATOM 735 N N . LEU A 1 97 ? 20.799 1.524 -16.870 1.00 76.44 97 LEU A N 1
ATOM 736 C CA . LEU A 1 97 ? 22.165 1.016 -16.906 1.00 76.44 97 LEU A CA 1
ATOM 737 C C . LEU A 1 97 ? 22.154 -0.472 -17.311 1.00 76.44 97 LEU A C 1
ATOM 739 O O . LEU A 1 97 ? 21.775 -1.327 -16.515 1.00 76.44 97 LEU A O 1
ATOM 743 N N . PHE A 1 98 ? 22.607 -0.806 -18.524 1.00 85.94 98 PHE A N 1
ATOM 744 C CA . PHE A 1 98 ? 22.976 -2.193 -18.843 1.00 85.94 98 PHE A CA 1
ATOM 745 C C . PHE A 1 98 ? 24.403 -2.468 -18.367 1.00 85.94 98 PHE A C 1
ATOM 747 O O . PHE A 1 98 ? 25.280 -1.614 -18.505 1.00 85.94 98 PHE A O 1
ATOM 754 N N . PHE A 1 99 ? 24.643 -3.687 -17.890 1.00 92.19 99 PHE A N 1
ATOM 755 C CA . PHE A 1 99 ? 25.970 -4.193 -17.556 1.00 92.19 99 PHE A CA 1
ATOM 756 C C . PHE A 1 99 ? 26.263 -5.419 -18.420 1.00 92.19 99 PHE A C 1
ATOM 758 O O . PHE A 1 99 ? 25.491 -6.381 -18.419 1.00 92.19 99 PHE A O 1
ATOM 765 N N . LYS A 1 100 ? 27.360 -5.385 -19.178 1.00 93.44 100 LYS A N 1
ATOM 766 C CA . LYS A 1 100 ? 27.811 -6.523 -19.993 1.00 93.44 100 LYS A CA 1
ATOM 767 C C . LYS A 1 100 ? 29.262 -6.885 -19.705 1.00 93.44 100 LYS A C 1
ATOM 769 O O . LYS A 1 100 ? 30.055 -6.017 -19.351 1.00 93.44 100 LYS A O 1
ATOM 774 N N . ARG A 1 101 ? 29.624 -8.145 -19.921 1.00 95.56 101 ARG A N 1
ATOM 775 C CA . ARG A 1 101 ? 31.010 -8.604 -20.042 1.00 95.56 101 ARG A CA 1
ATOM 776 C C . ARG A 1 101 ? 31.523 -8.256 -21.445 1.00 95.56 101 ARG A C 1
ATOM 778 O O . ARG A 1 101 ? 30.826 -8.477 -22.432 1.00 95.56 101 ARG A O 1
ATOM 785 N N . VAL A 1 102 ? 32.712 -7.656 -21.536 1.00 94.06 102 VAL A N 1
ATOM 786 C CA . VAL A 1 102 ? 33.250 -7.116 -22.805 1.00 94.06 102 VAL A CA 1
ATOM 787 C C . VAL A 1 102 ? 33.852 -8.208 -23.696 1.00 94.06 102 VAL A C 1
ATOM 789 O O . VAL A 1 102 ? 33.855 -8.062 -24.912 1.00 94.06 102 VAL A O 1
ATOM 792 N N . SER A 1 103 ? 34.337 -9.314 -23.123 1.00 93.50 103 SER A N 1
ATOM 793 C CA . SER A 1 103 ? 34.997 -10.387 -23.882 1.00 93.50 103 SER A CA 1
ATOM 794 C C . SER A 1 103 ? 34.058 -11.224 -24.762 1.00 93.50 103 SER A C 1
ATOM 796 O O . SER A 1 103 ? 34.521 -11.802 -25.741 1.00 93.50 103 SER A O 1
ATOM 798 N N . ASP A 1 104 ? 32.764 -11.299 -24.440 1.00 90.75 104 ASP A N 1
ATOM 799 C CA . ASP A 1 104 ? 31.781 -12.134 -25.148 1.00 90.75 104 ASP A CA 1
ATOM 800 C C . ASP A 1 104 ? 30.431 -11.440 -25.426 1.00 90.75 104 ASP A C 1
ATOM 802 O O . ASP A 1 104 ? 29.485 -12.092 -25.875 1.00 90.75 104 ASP A O 1
ATOM 806 N N . GLU A 1 105 ? 30.333 -10.129 -25.165 1.00 91.00 105 GLU A N 1
ATOM 807 C CA . GLU A 1 105 ? 29.103 -9.322 -25.267 1.00 91.00 105 GLU A CA 1
ATOM 808 C C . GLU A 1 105 ? 27.897 -9.937 -24.519 1.00 91.00 105 GLU A C 1
ATOM 810 O O . GLU A 1 105 ? 26.743 -9.802 -24.946 1.00 91.00 105 GLU A O 1
ATOM 815 N N . ALA A 1 106 ? 28.153 -10.621 -23.396 1.00 92.38 106 ALA A N 1
ATOM 816 C CA . ALA A 1 106 ? 27.116 -11.174 -22.532 1.00 92.38 106 ALA A CA 1
ATOM 817 C C . ALA A 1 106 ? 26.579 -10.119 -21.553 1.00 92.38 106 ALA A C 1
ATOM 819 O O . ALA A 1 106 ? 27.330 -9.537 -20.773 1.00 92.38 106 ALA A O 1
ATOM 820 N N . TYR A 1 107 ? 25.268 -9.890 -21.563 1.00 93.12 107 TYR A N 1
ATOM 821 C CA . TYR A 1 107 ? 24.568 -8.933 -20.706 1.00 93.12 107 TYR A CA 1
ATOM 822 C C . TYR A 1 107 ? 24.123 -9.625 -19.412 1.00 93.12 107 TYR A C 1
ATOM 824 O O . TYR A 1 107 ? 23.297 -10.540 -19.448 1.00 93.12 107 TYR A O 1
ATOM 832 N N . LEU A 1 108 ? 24.659 -9.187 -18.272 1.00 94.56 108 LEU A N 1
ATOM 833 C CA . LEU A 1 108 ? 24.434 -9.781 -16.949 1.00 94.56 108 LEU A CA 1
ATOM 834 C C . LEU A 1 108 ? 23.198 -9.177 -16.265 1.00 94.56 108 LEU A C 1
ATOM 836 O O . LEU A 1 108 ? 22.738 -8.087 -16.623 1.00 94.56 108 LEU A O 1
ATOM 840 N N . ASN A 1 109 ? 22.652 -9.882 -15.273 1.00 93.69 109 ASN A N 1
ATOM 841 C CA . ASN A 1 109 ? 21.590 -9.349 -14.429 1.00 93.69 109 ASN A CA 1
ATOM 842 C C . ASN A 1 109 ? 22.192 -8.487 -13.306 1.00 93.69 109 ASN A C 1
ATOM 844 O O . ASN A 1 109 ? 22.857 -8.997 -12.413 1.00 93.69 109 ASN A O 1
ATOM 848 N N . ILE A 1 110 ? 21.951 -7.174 -13.324 1.00 93.19 110 ILE A N 1
ATOM 849 C CA . ILE A 1 110 ? 22.515 -6.233 -12.333 1.00 93.19 110 ILE A CA 1
ATOM 850 C C . ILE A 1 110 ? 21.928 -6.383 -10.917 1.00 93.19 110 ILE A C 1
ATOM 852 O O . ILE A 1 110 ? 22.414 -5.746 -9.982 1.00 93.19 110 ILE A O 1
ATOM 856 N N . GLY A 1 111 ? 20.895 -7.217 -10.754 1.00 92.12 111 GLY A N 1
ATOM 857 C CA . GLY A 1 111 ? 20.417 -7.666 -9.448 1.00 92.12 111 GLY A CA 1
ATOM 858 C C . GLY A 1 111 ? 21.306 -8.716 -8.789 1.00 92.12 111 GLY A C 1
ATOM 859 O O . GLY A 1 111 ? 21.224 -8.864 -7.572 1.00 92.12 111 GLY A O 1
ATOM 860 N N . ALA A 1 112 ? 22.148 -9.422 -9.554 1.00 93.88 112 ALA A N 1
ATOM 861 C CA . ALA A 1 112 ? 23.007 -10.469 -9.014 1.00 93.88 112 ALA A CA 1
ATOM 862 C C . ALA A 1 112 ? 24.033 -9.911 -8.005 1.00 93.88 112 ALA A C 1
ATOM 864 O O . ALA A 1 112 ? 24.408 -8.733 -8.095 1.00 93.88 112 ALA A O 1
ATOM 865 N N . PRO A 1 113 ? 24.500 -10.734 -7.046 1.00 94.75 113 PRO A N 1
ATOM 866 C CA . PRO A 1 113 ? 25.573 -10.355 -6.132 1.00 94.75 113 PRO A CA 1
ATOM 867 C C . PRO A 1 113 ? 26.857 -10.028 -6.899 1.00 94.75 113 PRO A C 1
ATOM 869 O O . PRO A 1 113 ? 27.195 -10.706 -7.868 1.00 94.75 113 PRO A O 1
ATOM 872 N N . ALA A 1 114 ? 27.614 -9.024 -6.464 1.00 95.56 114 ALA A N 1
ATOM 873 C CA . ALA A 1 114 ? 28.881 -8.653 -7.094 1.00 95.56 114 ALA A CA 1
ATOM 874 C C . ALA A 1 114 ? 29.914 -9.800 -7.070 1.00 95.56 114 ALA A C 1
ATOM 876 O O . ALA A 1 114 ? 30.791 -9.861 -7.928 1.00 95.56 114 ALA A O 1
ATOM 877 N N . GLY A 1 115 ? 29.769 -10.759 -6.148 1.00 94.56 115 GLY A N 1
ATOM 878 C CA . GLY A 1 115 ? 30.622 -11.940 -6.029 1.00 94.56 115 GLY A CA 1
ATOM 879 C C . GLY A 1 115 ? 30.476 -12.984 -7.142 1.00 94.56 115 GLY A C 1
ATOM 880 O O . GLY A 1 115 ? 31.254 -13.935 -7.164 1.00 94.56 115 GLY A O 1
ATOM 881 N N . VAL A 1 116 ? 29.534 -12.807 -8.081 1.00 93.81 116 VAL A N 1
ATOM 882 C CA . VAL A 1 116 ? 29.465 -13.605 -9.324 1.00 93.81 116 VAL A CA 1
ATOM 883 C C . VAL A 1 116 ? 30.373 -13.051 -10.432 1.00 93.81 116 VAL A C 1
ATOM 885 O O . VAL A 1 116 ? 30.495 -13.654 -11.498 1.00 93.81 116 VAL A O 1
ATOM 888 N N . LEU A 1 117 ? 30.997 -11.888 -10.212 1.00 95.62 117 LEU A N 1
ATOM 889 C CA . LEU A 1 117 ? 31.949 -11.284 -11.140 1.00 95.62 117 LEU A CA 1
ATOM 890 C C . LEU A 1 117 ? 33.362 -11.835 -10.915 1.00 95.62 117 LEU A C 1
ATOM 892 O O . LEU A 1 117 ? 33.738 -12.210 -9.806 1.00 95.62 117 LEU A O 1
ATOM 896 N N . HIS A 1 118 ? 34.157 -11.871 -11.982 1.00 94.62 118 HIS A N 1
ATOM 897 C CA . HIS A 1 118 ? 35.525 -12.380 -11.944 1.00 94.62 118 HIS A CA 1
ATOM 898 C C . HIS A 1 118 ? 36.534 -11.237 -12.057 1.00 94.62 118 HIS A C 1
ATOM 900 O O . HIS A 1 118 ? 36.364 -10.310 -12.853 1.00 94.62 118 HIS A O 1
ATOM 906 N N . GLU A 1 119 ? 37.615 -11.332 -11.290 1.00 95.00 119 GLU A N 1
ATOM 907 C CA . GLU A 1 119 ? 38.761 -10.432 -11.408 1.00 95.00 119 GLU A CA 1
ATOM 908 C C . GLU A 1 119 ? 39.460 -10.612 -12.766 1.00 95.00 119 GLU A C 1
ATOM 910 O O . GLU A 1 119 ? 39.347 -11.654 -13.416 1.00 95.00 119 GLU A O 1
ATOM 915 N N . GLY A 1 120 ? 40.134 -9.566 -13.248 1.00 95.00 120 GLY A N 1
ATOM 916 C CA . GLY A 1 120 ? 40.744 -9.541 -14.585 1.00 95.00 120 GLY A CA 1
ATOM 917 C C . GLY A 1 120 ? 39.753 -9.462 -15.760 1.00 95.00 120 GLY A C 1
ATOM 918 O O . GLY A 1 120 ? 40.151 -9.098 -16.866 1.00 95.00 120 GLY A O 1
ATOM 919 N N . VAL A 1 121 ? 38.459 -9.727 -15.546 1.00 97.31 121 VAL A N 1
ATOM 920 C CA . VAL A 1 121 ? 37.413 -9.528 -16.558 1.00 97.31 121 VAL A CA 1
ATOM 921 C C . VAL A 1 121 ? 36.982 -8.061 -16.589 1.00 97.31 121 VAL A C 1
ATOM 923 O O . VAL A 1 121 ? 36.699 -7.449 -15.560 1.00 97.31 121 VAL A O 1
ATOM 926 N N . VAL A 1 122 ? 36.903 -7.498 -17.798 1.00 97.69 122 VAL A N 1
ATOM 927 C CA . VAL A 1 122 ? 36.382 -6.145 -18.027 1.00 97.69 122 VAL A CA 1
ATOM 928 C C . VAL A 1 122 ? 34.892 -6.203 -18.351 1.00 97.69 122 VAL A C 1
ATOM 930 O O . VAL A 1 122 ? 34.458 -6.909 -19.268 1.00 97.69 122 VAL A O 1
ATOM 933 N N . TYR A 1 123 ? 34.118 -5.396 -17.634 1.00 97.00 123 TYR A N 1
ATOM 934 C CA . TYR A 1 123 ? 32.687 -5.194 -17.855 1.00 97.00 123 TYR A CA 1
ATOM 935 C C . TYR A 1 123 ? 32.414 -3.772 -18.373 1.00 97.00 123 TYR A C 1
ATOM 937 O O . TYR A 1 123 ? 33.221 -2.873 -18.160 1.00 97.00 123 TYR A O 1
ATOM 945 N N . GLU A 1 124 ? 31.293 -3.520 -19.053 1.00 94.88 124 GLU A N 1
ATOM 946 C CA . GLU A 1 124 ? 30.916 -2.189 -19.560 1.00 94.88 124 GLU A CA 1
ATOM 947 C C . GLU A 1 124 ? 29.530 -1.753 -19.076 1.00 94.88 124 GLU A C 1
ATOM 949 O O . GLU A 1 124 ? 28.555 -2.500 -19.167 1.00 94.88 124 GLU A O 1
ATOM 954 N N . CYS A 1 125 ? 29.468 -0.511 -18.587 1.00 91.38 125 CYS A N 1
ATOM 955 C CA . CYS A 1 125 ? 28.263 0.176 -18.135 1.00 91.38 125 CYS A CA 1
ATOM 956 C C . CYS A 1 125 ? 27.673 1.008 -19.285 1.00 91.38 125 CYS A C 1
ATOM 958 O O . CYS A 1 125 ? 28.217 2.056 -19.645 1.00 91.38 125 CYS A O 1
ATOM 960 N N . ILE A 1 126 ? 26.558 0.555 -19.863 1.00 86.88 126 ILE A N 1
ATOM 961 C CA . ILE A 1 126 ? 25.891 1.222 -20.989 1.00 86.88 126 ILE A CA 1
ATOM 962 C C . ILE A 1 126 ? 24.671 1.992 -20.478 1.00 86.88 126 ILE A C 1
ATOM 964 O O . ILE A 1 126 ? 23.648 1.407 -20.121 1.00 86.88 126 ILE A O 1
ATOM 968 N N . PHE A 1 127 ? 24.766 3.317 -20.518 1.00 83.00 127 PHE A N 1
ATOM 969 C CA . PHE A 1 127 ? 23.703 4.235 -20.114 1.00 83.00 127 PHE A CA 1
ATOM 970 C C . PHE A 1 127 ? 22.792 4.590 -21.296 1.00 83.00 127 PHE A C 1
ATOM 972 O O . PHE A 1 127 ? 23.272 4.820 -22.412 1.00 83.00 127 PHE A O 1
ATOM 979 N N . LYS A 1 128 ? 21.478 4.688 -21.061 1.00 74.38 128 LYS A N 1
ATOM 980 C CA . LYS A 1 128 ? 20.498 5.188 -22.044 1.00 74.38 128 LYS A CA 1
ATOM 981 C C . LYS A 1 128 ? 19.481 6.114 -21.375 1.00 74.38 128 LYS A C 1
ATOM 983 O O . LYS A 1 128 ? 18.961 5.798 -20.311 1.00 74.38 128 LYS A O 1
ATOM 988 N N . LYS A 1 129 ? 19.158 7.233 -22.033 1.00 65.25 129 LYS A N 1
ATOM 989 C CA . LYS A 1 129 ? 18.024 8.093 -21.658 1.00 65.25 129 LYS A CA 1
ATOM 990 C C . LYS A 1 129 ? 16.713 7.527 -22.229 1.00 65.25 129 LYS A C 1
ATOM 992 O O . LYS A 1 129 ? 16.729 6.904 -23.290 1.00 65.25 129 LYS A O 1
ATOM 997 N N . GLN A 1 130 ? 15.590 7.800 -21.559 1.00 57.28 130 GLN A N 1
ATOM 998 C CA . GLN A 1 130 ? 14.222 7.531 -22.039 1.00 57.28 130 GLN A CA 1
ATOM 999 C C . GLN A 1 130 ? 13.912 6.049 -22.354 1.00 57.28 130 GLN A C 1
ATOM 1001 O O . GLN A 1 130 ? 13.593 5.694 -23.494 1.00 57.28 130 GLN A O 1
ATOM 1006 N N . ILE A 1 131 ? 13.953 5.169 -21.346 1.00 55.69 131 ILE A N 1
ATOM 1007 C CA . ILE A 1 131 ? 13.376 3.808 -21.449 1.00 55.69 131 ILE A CA 1
ATOM 1008 C C . ILE A 1 131 ? 11.959 3.719 -20.844 1.00 55.69 131 ILE A C 1
ATOM 1010 O O . ILE A 1 131 ? 11.171 2.894 -21.295 1.00 55.69 131 ILE A O 1
ATOM 1014 N N . GLY A 1 132 ? 11.572 4.627 -19.938 1.00 57.44 132 GLY A N 1
ATOM 1015 C CA . GLY A 1 132 ? 10.184 4.737 -19.449 1.00 57.44 132 GLY A CA 1
ATOM 1016 C C . GLY A 1 132 ? 9.764 3.670 -18.428 1.00 57.44 132 GLY A C 1
ATOM 1017 O O . GLY A 1 132 ? 8.579 3.540 -18.134 1.00 57.44 132 GLY A O 1
ATOM 1018 N N . ARG A 1 133 ? 10.730 2.916 -17.894 1.00 65.44 133 ARG A N 1
ATOM 1019 C CA . ARG A 1 133 ? 10.625 2.012 -16.737 1.00 65.44 133 ARG A CA 1
ATOM 1020 C C . ARG A 1 133 ? 11.899 2.151 -15.901 1.00 65.44 133 ARG A C 1
ATOM 1022 O O . ARG A 1 133 ? 12.905 2.642 -16.418 1.00 65.44 133 ARG A O 1
ATOM 1029 N N . ARG A 1 134 ? 11.858 1.768 -14.625 1.00 72.06 134 ARG A N 1
ATOM 1030 C CA . ARG A 1 134 ? 12.979 1.940 -13.690 1.00 72.06 134 ARG A CA 1
ATOM 1031 C C . ARG A 1 134 ? 13.981 0.797 -13.848 1.00 72.06 134 ARG A C 1
ATOM 1033 O O . ARG A 1 134 ? 13.608 -0.332 -14.154 1.00 72.06 134 ARG A O 1
ATOM 1040 N N . THR A 1 135 ? 15.254 1.068 -13.555 1.00 76.88 135 THR A N 1
ATOM 1041 C CA . THR A 1 135 ? 16.326 0.050 -13.541 1.00 76.88 135 THR A CA 1
ATOM 1042 C C . THR A 1 135 ? 15.968 -1.185 -12.690 1.00 76.88 135 THR A C 1
ATOM 1044 O O . THR A 1 135 ? 16.266 -2.312 -13.079 1.00 76.88 135 THR A O 1
ATOM 1047 N N . THR A 1 136 ? 15.251 -0.980 -11.579 1.00 78.56 136 THR A N 1
ATOM 1048 C CA . THR A 1 136 ? 14.734 -2.022 -10.671 1.00 78.56 136 THR A CA 1
ATOM 1049 C C . THR A 1 136 ? 13.792 -3.028 -11.326 1.00 78.56 136 THR A C 1
ATOM 1051 O O . THR A 1 136 ? 13.739 -4.181 -10.909 1.00 78.56 136 THR A O 1
ATOM 1054 N N . ASP A 1 137 ? 13.061 -2.616 -12.360 1.00 78.31 137 ASP A N 1
ATOM 1055 C CA . ASP A 1 137 ? 11.980 -3.404 -12.966 1.00 78.31 137 ASP A CA 1
ATOM 1056 C C . ASP A 1 137 ? 12.530 -4.502 -13.902 1.00 78.31 137 ASP A C 1
ATOM 1058 O O . ASP A 1 137 ? 11.792 -5.367 -14.376 1.00 78.31 137 ASP A O 1
ATOM 1062 N N . MET A 1 138 ? 13.843 -4.453 -14.161 1.00 78.38 138 MET A N 1
ATOM 1063 C CA . MET A 1 138 ? 14.620 -5.326 -15.043 1.00 78.38 138 MET A CA 1
ATOM 1064 C C . MET A 1 138 ? 15.671 -6.153 -14.280 1.00 78.38 138 MET A C 1
ATOM 1066 O O . MET A 1 138 ? 16.650 -6.607 -14.870 1.00 78.38 138 MET A O 1
ATOM 1070 N N . MET A 1 139 ? 15.503 -6.320 -12.968 1.00 88.25 139 MET A N 1
ATOM 1071 C CA . MET A 1 139 ? 16.417 -7.074 -12.107 1.00 88.25 139 MET A CA 1
ATOM 1072 C C . MET A 1 139 ? 15.775 -8.378 -11.629 1.00 88.25 139 MET A C 1
ATOM 1074 O O . MET A 1 139 ? 14.590 -8.405 -11.289 1.00 88.25 139 MET A O 1
ATOM 1078 N N . ARG A 1 140 ? 16.583 -9.438 -11.517 1.00 89.25 140 ARG A N 1
ATOM 1079 C CA . ARG A 1 140 ? 16.241 -10.603 -10.693 1.00 89.25 140 ARG A CA 1
ATOM 1080 C C . ARG A 1 140 ? 16.396 -10.207 -9.231 1.00 89.25 140 ARG A C 1
ATOM 1082 O O . ARG A 1 140 ? 17.385 -9.571 -8.864 1.00 89.25 140 ARG A O 1
ATOM 1089 N N . SER A 1 141 ? 15.419 -10.565 -8.402 1.00 83.06 141 SER A N 1
ATOM 1090 C CA . SER A 1 141 ? 15.543 -10.364 -6.959 1.00 83.06 141 SER A CA 1
ATOM 1091 C C . SER A 1 141 ? 16.466 -11.436 -6.384 1.00 83.06 141 SER A C 1
ATOM 1093 O O . SER A 1 141 ? 16.230 -12.629 -6.585 1.00 83.06 141 SER A O 1
ATOM 1095 N N . TYR A 1 142 ? 17.509 -11.002 -5.684 1.00 84.81 142 TYR A N 1
ATOM 1096 C CA . TYR A 1 142 ? 18.451 -11.852 -4.967 1.00 84.81 142 TYR A CA 1
ATOM 1097 C C . TYR A 1 142 ? 18.684 -11.271 -3.576 1.00 84.81 142 TYR A C 1
ATOM 1099 O O . TYR A 1 142 ? 18.908 -10.066 -3.436 1.00 84.81 142 TYR A O 1
ATOM 1107 N N . ASN A 1 143 ? 18.723 -12.134 -2.563 1.00 83.38 143 ASN A N 1
ATOM 1108 C CA . ASN A 1 143 ? 19.239 -11.774 -1.248 1.00 83.38 143 ASN A CA 1
ATOM 1109 C C . ASN A 1 143 ? 20.778 -11.817 -1.286 1.00 83.38 143 ASN A C 1
ATOM 1111 O O . ASN A 1 143 ? 21.398 -12.823 -0.944 1.00 83.38 143 ASN A O 1
ATOM 1115 N N . ALA A 1 144 ? 21.390 -10.744 -1.795 1.00 86.69 144 ALA A N 1
ATOM 1116 C CA . ALA A 1 144 ? 22.834 -10.682 -2.022 1.00 86.69 144 ALA A CA 1
ATOM 1117 C C . ALA A 1 144 ? 23.655 -10.678 -0.718 1.00 86.69 144 ALA A C 1
ATOM 1119 O O . ALA A 1 144 ? 24.755 -11.226 -0.697 1.00 86.69 144 ALA A O 1
ATOM 1120 N N . GLU A 1 145 ? 23.096 -10.190 0.396 1.00 86.06 145 GLU A N 1
ATOM 1121 C CA . GLU A 1 145 ? 23.730 -10.268 1.724 1.00 86.06 145 GLU A CA 1
ATOM 1122 C C . GLU A 1 145 ? 24.021 -11.731 2.120 1.00 86.06 145 GLU A C 1
ATOM 1124 O O . GLU A 1 145 ? 25.061 -12.043 2.712 1.00 86.06 145 GLU A O 1
ATOM 1129 N N . MET A 1 146 ? 23.146 -12.649 1.694 1.00 85.06 146 MET A N 1
ATOM 1130 C CA . MET A 1 146 ? 23.265 -14.101 1.859 1.00 85.06 146 MET A CA 1
ATOM 1131 C C . MET A 1 146 ? 24.098 -14.787 0.756 1.00 85.06 146 MET A C 1
ATOM 1133 O O . MET A 1 146 ? 24.149 -16.017 0.711 1.00 85.06 146 MET A O 1
ATOM 1137 N N . PHE A 1 147 ? 24.773 -14.036 -0.127 1.00 87.62 147 PHE A N 1
ATOM 1138 C CA . PHE A 1 147 ? 25.657 -14.616 -1.142 1.00 87.62 147 PHE A CA 1
ATOM 1139 C C . PHE A 1 147 ? 26.809 -15.392 -0.506 1.00 87.62 147 PHE A C 1
ATOM 1141 O O . PHE A 1 147 ? 27.471 -14.905 0.414 1.00 87.62 147 PHE A O 1
ATOM 1148 N N . ASP A 1 148 ? 27.066 -16.582 -1.031 1.00 85.50 148 ASP A N 1
ATOM 1149 C CA . ASP A 1 148 ? 28.205 -17.417 -0.685 1.00 85.50 148 ASP A CA 1
ATOM 1150 C C . ASP A 1 148 ? 28.783 -18.045 -1.959 1.00 85.50 148 ASP A C 1
ATOM 1152 O O . ASP A 1 148 ? 28.053 -18.311 -2.915 1.00 85.50 148 ASP A O 1
ATOM 1156 N N . LYS A 1 149 ? 30.095 -18.309 -1.981 1.00 81.69 149 LYS A N 1
ATOM 1157 C CA . LYS A 1 149 ? 30.775 -18.855 -3.169 1.00 81.69 149 LYS A CA 1
ATOM 1158 C C . LYS A 1 149 ? 30.318 -20.274 -3.535 1.00 81.69 149 LYS A C 1
ATOM 1160 O O . LYS A 1 149 ? 30.559 -20.700 -4.659 1.00 81.69 149 LYS A O 1
ATOM 1165 N N . ASN A 1 150 ? 29.645 -20.978 -2.622 1.00 81.56 150 ASN A N 1
ATOM 1166 C CA . ASN A 1 150 ? 29.043 -22.290 -2.851 1.00 81.56 150 ASN A CA 1
ATOM 1167 C C . ASN A 1 150 ? 27.572 -22.210 -3.307 1.00 81.56 150 ASN A C 1
ATOM 1169 O O . ASN A 1 150 ? 26.917 -23.248 -3.410 1.00 81.56 150 ASN A O 1
ATOM 1173 N N . TRP A 1 151 ? 27.029 -21.018 -3.606 1.00 84.69 151 TRP A N 1
ATOM 1174 C CA . TRP A 1 151 ? 25.763 -20.905 -4.337 1.00 84.69 151 TRP A CA 1
ATOM 1175 C C . TRP A 1 151 ? 25.869 -21.713 -5.636 1.00 84.69 151 TRP A C 1
ATOM 1177 O O . TRP A 1 151 ? 26.608 -21.338 -6.545 1.00 84.69 151 TRP A O 1
ATOM 1187 N N . ALA A 1 152 ? 25.086 -22.788 -5.759 1.00 85.06 152 ALA A N 1
ATOM 1188 C CA . ALA A 1 152 ? 25.048 -23.664 -6.936 1.00 85.06 152 ALA A CA 1
ATOM 1189 C C . ALA A 1 152 ? 24.376 -23.014 -8.171 1.00 85.06 152 ALA A C 1
ATOM 1191 O O . ALA A 1 152 ? 23.780 -23.700 -9.005 1.00 85.06 152 ALA A O 1
ATOM 1192 N N . MET A 1 153 ? 24.446 -21.685 -8.265 1.00 90.12 153 MET A N 1
ATOM 1193 C CA . MET A 1 153 ? 23.897 -20.879 -9.341 1.00 90.12 153 MET A CA 1
ATOM 1194 C C . MET A 1 153 ? 24.649 -21.185 -10.637 1.00 90.12 153 MET A C 1
ATOM 1196 O O . MET A 1 153 ? 25.875 -21.103 -10.712 1.00 90.12 153 MET A O 1
ATOM 1200 N N . LYS A 1 154 ? 23.896 -21.544 -11.668 1.00 94.50 154 LYS A N 1
ATOM 1201 C CA . LYS A 1 154 ? 24.383 -21.763 -13.029 1.00 94.50 154 LYS A CA 1
ATOM 1202 C C . LYS A 1 154 ? 23.779 -20.692 -13.933 1.00 94.50 154 LYS A C 1
ATOM 1204 O O . LYS A 1 154 ? 22.930 -19.914 -13.511 1.00 94.50 154 LYS A O 1
ATOM 1209 N N . SER A 1 155 ? 24.213 -20.640 -15.183 1.00 96.00 155 SER A N 1
ATOM 1210 C CA . SER A 1 155 ? 23.621 -19.746 -16.177 1.00 96.00 155 SER A CA 1
ATOM 1211 C C . SER A 1 155 ? 23.542 -20.396 -17.551 1.00 96.00 155 SER A C 1
ATOM 1213 O O . SER A 1 155 ? 24.254 -21.364 -17.834 1.00 96.00 155 SER A O 1
ATOM 1215 N N . PHE A 1 156 ? 22.661 -19.872 -18.395 1.00 96.38 156 PHE A N 1
ATOM 1216 C CA . PHE A 1 156 ? 22.604 -20.125 -19.835 1.00 96.38 156 PHE A CA 1
ATOM 1217 C C . PHE A 1 156 ? 22.526 -18.786 -20.578 1.00 96.38 156 PHE A C 1
ATOM 1219 O O . PHE A 1 156 ? 22.327 -17.732 -19.971 1.00 96.38 156 PHE A O 1
ATOM 1226 N N . TYR A 1 157 ? 22.712 -18.798 -21.894 1.00 95.25 157 TYR A N 1
ATOM 1227 C CA . TYR A 1 157 ? 22.735 -17.587 -22.709 1.00 95.25 157 TYR A CA 1
ATOM 1228 C C . TYR A 1 157 ? 21.534 -17.555 -23.654 1.00 95.25 157 TYR A C 1
ATOM 1230 O O . TYR A 1 157 ? 21.294 -18.510 -24.383 1.00 95.25 157 TYR A O 1
ATOM 1238 N N . VAL A 1 158 ? 20.822 -16.431 -23.713 1.00 91.56 158 VAL A N 1
ATOM 1239 C CA . VAL A 1 158 ? 19.738 -16.190 -24.675 1.00 91.56 158 VAL A CA 1
ATOM 1240 C C . VAL A 1 158 ? 20.223 -15.242 -25.769 1.00 91.56 158 VAL A C 1
ATOM 1242 O O . VAL A 1 158 ? 20.593 -14.099 -25.497 1.00 91.56 158 VAL A O 1
ATOM 1245 N N . LYS A 1 159 ? 20.214 -15.697 -27.023 1.00 89.00 159 LYS A N 1
ATOM 1246 C CA . LYS A 1 159 ? 20.549 -14.891 -28.203 1.00 89.00 159 LYS A CA 1
ATOM 1247 C C . LYS A 1 159 ? 19.272 -14.330 -28.832 1.00 89.00 159 LYS A C 1
ATOM 1249 O O . LYS A 1 159 ? 18.369 -15.080 -29.199 1.00 89.00 159 LYS A O 1
ATOM 1254 N N . LEU A 1 160 ? 19.222 -13.007 -28.991 1.00 78.94 160 LEU A N 1
ATOM 1255 C CA . LEU A 1 160 ? 18.046 -12.258 -29.461 1.00 78.94 160 LEU A CA 1
ATOM 1256 C C . LEU A 1 160 ? 18.103 -11.895 -30.961 1.00 78.94 160 LEU A C 1
ATOM 1258 O O . LEU A 1 160 ? 17.427 -10.969 -31.396 1.00 78.94 160 LEU A O 1
ATOM 1262 N N . SER A 1 161 ? 18.932 -12.572 -31.763 1.00 63.19 161 SER A N 1
ATOM 1263 C CA . SER A 1 161 ? 19.239 -12.140 -33.139 1.00 63.19 161 SER A CA 1
ATOM 1264 C C . SER A 1 161 ? 18.082 -12.249 -34.137 1.00 63.19 161 SER A C 1
ATOM 1266 O O . SER A 1 161 ? 18.114 -11.568 -35.157 1.00 63.19 161 SER A O 1
ATOM 1268 N N . ASP A 1 162 ? 17.082 -13.085 -33.853 1.00 58.28 162 ASP A N 1
ATOM 1269 C CA . ASP A 1 162 ? 16.084 -13.533 -34.837 1.00 58.28 162 ASP A CA 1
ATOM 1270 C C . ASP A 1 162 ? 14.632 -13.234 -34.400 1.00 58.28 162 ASP A C 1
ATOM 1272 O O . ASP A 1 162 ? 13.667 -13.684 -35.022 1.00 58.28 162 ASP A O 1
ATOM 1276 N N . VAL A 1 163 ? 14.458 -12.440 -33.334 1.00 55.41 163 VAL A N 1
ATOM 1277 C CA . VAL A 1 163 ? 13.155 -11.931 -32.878 1.00 55.41 163 VAL A CA 1
ATOM 1278 C C . VAL A 1 163 ? 12.865 -10.550 -33.461 1.00 55.41 163 VAL A C 1
ATOM 1280 O O . VAL A 1 163 ? 13.356 -9.532 -32.983 1.00 55.41 163 VAL A O 1
ATOM 1283 N N . THR A 1 164 ? 11.924 -10.486 -34.402 1.00 50.81 164 THR A N 1
ATOM 1284 C CA . THR A 1 164 ? 11.256 -9.243 -34.840 1.00 50.81 164 THR A CA 1
ATOM 1285 C C . THR A 1 164 ? 10.228 -8.730 -33.812 1.00 50.81 164 THR A C 1
ATOM 1287 O O . THR A 1 164 ? 9.211 -8.134 -34.167 1.00 50.81 164 THR A O 1
ATOM 1290 N N . PHE A 1 165 ? 10.438 -9.012 -32.522 1.00 52.66 165 PHE A N 1
ATOM 1291 C CA . PHE A 1 165 ? 9.413 -8.903 -31.481 1.00 52.66 165 PHE A CA 1
ATOM 1292 C C . PHE A 1 165 ? 9.537 -7.625 -30.645 1.00 52.66 165 PHE A C 1
ATOM 1294 O O . PHE A 1 165 ? 10.621 -7.155 -30.306 1.00 52.66 165 PHE A O 1
ATOM 1301 N N . SER A 1 166 ? 8.385 -7.107 -30.233 1.00 46.72 166 SER A N 1
ATOM 1302 C CA . SER A 1 166 ? 8.226 -6.018 -29.280 1.00 46.72 166 SER A CA 1
ATOM 1303 C C . SER A 1 166 ? 8.443 -6.439 -27.819 1.00 46.72 166 SER A C 1
ATOM 1305 O O . SER A 1 166 ? 7.554 -6.242 -26.998 1.00 46.72 166 SER A O 1
ATOM 1307 N N . VAL A 1 167 ? 9.611 -7.001 -27.481 1.00 49.97 167 VAL A N 1
ATOM 1308 C CA . VAL A 1 167 ? 10.063 -7.037 -26.075 1.00 49.97 167 VAL A CA 1
ATOM 1309 C C . VAL A 1 167 ? 10.572 -5.634 -25.751 1.00 49.97 167 VAL A C 1
ATOM 1311 O O . VAL A 1 167 ? 11.659 -5.257 -26.196 1.00 49.97 167 VAL A O 1
ATOM 1314 N N . SER A 1 168 ? 9.771 -4.830 -25.050 1.00 51.97 168 SER A N 1
ATOM 1315 C CA . SER A 1 168 ? 9.935 -3.367 -24.966 1.00 51.97 168 SER A CA 1
ATOM 1316 C C . SER A 1 168 ? 11.316 -2.920 -24.471 1.00 51.97 168 SER A C 1
ATOM 1318 O O . SER A 1 168 ? 11.867 -1.929 -24.957 1.00 51.97 168 SER A O 1
ATOM 1320 N N . TYR A 1 169 ? 11.923 -3.706 -23.582 1.00 59.72 169 TYR A N 1
ATOM 1321 C CA . TYR A 1 169 ? 13.277 -3.515 -23.064 1.00 59.72 169 TYR A CA 1
ATOM 1322 C C . TYR A 1 169 ? 14.387 -3.637 -24.120 1.00 59.72 169 TYR A C 1
ATOM 1324 O O . TYR A 1 169 ? 15.389 -2.923 -24.056 1.00 59.72 169 TYR A O 1
ATOM 1332 N N . PHE A 1 170 ? 14.219 -4.532 -25.096 1.00 61.44 170 PHE A N 1
ATOM 1333 C CA . PHE A 1 170 ? 15.258 -4.903 -26.059 1.00 61.44 170 PHE A CA 1
ATOM 1334 C C . PHE A 1 170 ? 15.014 -4.341 -27.472 1.00 61.44 170 PHE A C 1
ATOM 1336 O O . PHE A 1 170 ? 15.970 -4.183 -28.227 1.00 61.44 170 PHE A O 1
ATOM 1343 N N . GLN A 1 171 ? 13.787 -3.912 -27.808 1.00 56.38 171 GLN A N 1
ATOM 1344 C CA . GLN A 1 171 ? 13.439 -3.282 -29.100 1.00 56.38 171 GLN A CA 1
ATOM 1345 C C . GLN A 1 171 ? 14.398 -2.173 -29.561 1.00 56.38 171 GLN A C 1
ATOM 1347 O O . GLN A 1 171 ? 14.655 -2.025 -30.755 1.00 56.38 171 GLN A O 1
ATOM 1352 N N . LYS A 1 172 ? 14.912 -1.357 -28.629 1.00 56.50 172 LYS A N 1
ATOM 1353 C CA . LYS A 1 172 ? 15.786 -0.212 -28.947 1.00 56.50 172 LYS A CA 1
ATOM 1354 C C . LYS A 1 172 ? 17.216 -0.619 -29.343 1.00 56.50 172 LYS A C 1
ATOM 1356 O O . LYS A 1 172 ? 18.032 0.252 -29.642 1.00 56.50 172 LYS A O 1
ATOM 1361 N N . PHE A 1 173 ? 17.522 -1.915 -29.367 1.00 58.44 173 PHE A N 1
ATOM 1362 C CA . PHE A 1 173 ? 18.859 -2.457 -29.578 1.00 58.44 173 PHE A CA 1
ATOM 1363 C C . PHE A 1 173 ? 18.866 -3.459 -30.737 1.00 58.44 173 PHE A C 1
ATOM 1365 O O . PHE A 1 173 ? 18.691 -4.658 -30.545 1.00 58.44 173 PHE A O 1
ATOM 1372 N N . LYS A 1 174 ? 19.169 -2.980 -31.950 1.00 54.06 174 LYS A N 1
ATOM 1373 C CA . LYS A 1 174 ? 19.312 -3.813 -33.165 1.00 54.06 174 LYS A CA 1
ATOM 1374 C C . LYS A 1 174 ? 20.469 -4.838 -33.116 1.00 54.06 174 LYS A C 1
ATOM 1376 O O . LYS A 1 174 ? 20.747 -5.480 -34.122 1.00 54.06 174 LYS A O 1
ATOM 1381 N N . SER A 1 175 ? 21.185 -4.940 -31.994 1.00 60.47 175 SER A N 1
ATOM 1382 C CA . SER A 1 175 ? 22.427 -5.708 -31.851 1.00 60.47 175 SER A CA 1
ATOM 1383 C C . SER A 1 175 ? 22.775 -6.004 -30.379 1.00 60.47 175 SER A C 1
ATOM 1385 O O . SER A 1 175 ? 23.888 -5.719 -29.935 1.00 60.47 175 SER A O 1
ATOM 1387 N N . ILE A 1 176 ? 21.835 -6.536 -29.588 1.00 66.50 176 ILE A N 1
ATOM 1388 C CA . ILE A 1 176 ? 22.212 -7.204 -28.325 1.00 66.50 176 ILE A CA 1
ATOM 1389 C C . ILE A 1 176 ? 22.887 -8.530 -28.683 1.00 66.50 176 ILE A C 1
ATOM 1391 O O . ILE A 1 176 ? 22.371 -9.267 -29.520 1.00 66.50 176 ILE A O 1
ATOM 1395 N N . GLY A 1 177 ? 24.032 -8.820 -28.060 1.00 75.00 177 GLY A N 1
ATOM 1396 C CA . GLY A 1 177 ? 24.769 -10.069 -28.253 1.00 75.00 177 GLY A CA 1
ATOM 1397 C C . GLY A 1 177 ? 24.045 -11.259 -27.623 1.00 75.00 177 GLY A C 1
ATOM 1398 O O . GLY A 1 177 ? 23.203 -11.904 -28.250 1.00 75.00 177 GLY A O 1
ATOM 1399 N N . LYS A 1 178 ? 24.381 -11.553 -26.365 1.00 89.50 178 LYS A N 1
ATOM 1400 C CA . LYS A 1 178 ? 23.744 -12.610 -25.570 1.00 89.50 178 LYS A CA 1
ATOM 1401 C C . LYS A 1 178 ? 23.256 -12.032 -24.247 1.00 89.50 178 LYS A C 1
ATOM 1403 O O . LYS A 1 178 ? 23.948 -11.225 -23.640 1.00 89.50 178 LYS A O 1
ATOM 1408 N N . VAL A 1 179 ? 22.103 -12.467 -23.763 1.00 91.94 179 VAL A N 1
ATOM 1409 C CA . VAL A 1 179 ? 21.643 -12.193 -22.396 1.00 91.94 179 VAL A CA 1
ATOM 1410 C C . VAL A 1 179 ? 22.020 -13.400 -21.543 1.00 91.94 179 VAL A C 1
ATOM 1412 O O . VAL A 1 179 ? 21.549 -14.498 -21.817 1.00 91.94 179 VAL A O 1
ATOM 1415 N N . LEU A 1 180 ? 22.897 -13.225 -20.554 1.00 95.06 180 LEU A N 1
ATOM 1416 C CA . LEU A 1 180 ? 23.250 -14.281 -19.602 1.00 95.06 180 LEU A CA 1
ATOM 1417 C C . LEU A 1 180 ? 22.134 -14.355 -18.560 1.00 95.06 180 LEU A C 1
ATOM 1419 O O . LEU A 1 180 ? 21.877 -13.358 -17.885 1.00 95.06 180 LEU A O 1
ATOM 1423 N N . VAL A 1 181 ? 21.458 -15.499 -18.473 1.00 94.81 181 VAL A N 1
ATOM 1424 C CA . VAL A 1 181 ? 20.329 -15.764 -17.573 1.00 94.81 181 VAL A CA 1
ATOM 1425 C C . VAL A 1 181 ? 20.780 -16.754 -16.509 1.00 94.81 181 VAL A C 1
ATOM 1427 O O . VAL A 1 181 ? 21.141 -17.890 -16.817 1.00 94.81 181 VAL A O 1
ATOM 1430 N N . ASP A 1 182 ? 20.777 -16.298 -15.264 1.00 94.69 182 ASP A N 1
ATOM 1431 C CA . ASP A 1 182 ? 21.143 -17.085 -14.091 1.00 94.69 182 ASP A CA 1
ATOM 1432 C C . ASP A 1 182 ? 19.976 -17.961 -13.612 1.00 94.69 182 ASP A C 1
ATOM 1434 O O . ASP A 1 182 ? 18.811 -17.550 -13.684 1.00 94.69 182 ASP A O 1
ATOM 1438 N N . PHE A 1 183 ? 20.286 -19.129 -13.050 1.00 94.00 183 PHE A N 1
ATOM 1439 C CA . PHE A 1 183 ? 19.316 -20.047 -12.459 1.00 94.00 183 PHE A CA 1
ATOM 1440 C C . PHE A 1 183 ? 19.891 -20.882 -11.304 1.00 94.00 183 PHE A C 1
ATOM 1442 O O . PHE A 1 183 ? 21.095 -21.136 -11.233 1.00 94.00 183 PHE A O 1
ATOM 1449 N N . PHE A 1 184 ? 19.017 -21.340 -10.410 1.00 90.81 184 PHE A N 1
ATOM 1450 C CA . PHE A 1 184 ? 19.335 -22.304 -9.348 1.00 90.81 184 PHE A CA 1
ATOM 1451 C C . PHE A 1 184 ? 18.935 -23.738 -9.753 1.00 90.81 184 PHE A C 1
ATOM 1453 O O . PHE A 1 184 ? 18.066 -23.909 -10.611 1.00 90.81 184 PHE A O 1
ATOM 1460 N N . PRO A 1 185 ? 19.531 -24.788 -9.153 1.00 89.69 185 PRO A N 1
ATOM 1461 C CA . PRO A 1 185 ? 19.128 -26.171 -9.411 1.00 89.69 185 PRO A CA 1
ATOM 1462 C C . PRO A 1 185 ? 17.626 -26.383 -9.167 1.00 89.69 185 PRO A C 1
ATOM 1464 O O . PRO A 1 185 ? 17.080 -25.877 -8.190 1.00 89.69 185 PRO A O 1
ATOM 1467 N N . GLY A 1 186 ? 16.966 -27.122 -10.061 1.00 86.88 186 GLY A N 1
ATOM 1468 C CA . GLY A 1 186 ? 15.518 -27.353 -10.030 1.00 86.88 186 GLY A CA 1
ATOM 1469 C C . GLY A 1 186 ? 14.678 -26.336 -10.817 1.00 86.88 186 GLY A C 1
ATOM 1470 O O . GLY A 1 186 ? 13.546 -26.662 -11.170 1.00 86.88 186 GLY A O 1
ATOM 1471 N N . GLU A 1 187 ? 15.205 -25.145 -11.140 1.00 90.69 187 GLU A N 1
ATOM 1472 C CA . GLU A 1 187 ? 14.489 -24.184 -11.994 1.00 90.69 187 GLU A CA 1
ATOM 1473 C C . GLU A 1 187 ? 14.394 -24.685 -13.445 1.00 90.69 187 GLU A C 1
ATOM 1475 O O . GLU A 1 187 ? 15.382 -25.103 -14.056 1.00 90.69 187 GLU A O 1
ATOM 1480 N N 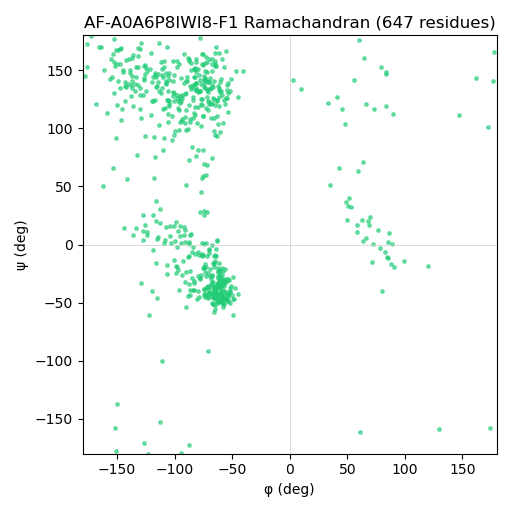. THR A 1 188 ? 13.204 -24.581 -14.031 1.00 92.75 188 THR A N 1
ATOM 1481 C CA . THR A 1 188 ? 12.992 -24.708 -15.479 1.00 92.75 188 THR A CA 1
ATOM 1482 C C . THR A 1 188 ? 13.448 -23.454 -16.228 1.00 92.75 188 THR A C 1
ATOM 1484 O O . THR A 1 188 ? 13.626 -22.379 -15.643 1.00 92.75 188 THR A O 1
ATOM 1487 N N . LEU A 1 189 ? 13.609 -23.563 -17.552 1.00 92.25 189 LEU A N 1
ATOM 1488 C CA . LEU A 1 189 ? 13.939 -22.425 -18.416 1.00 92.25 189 LEU A CA 1
ATOM 1489 C C . LEU A 1 189 ? 12.950 -21.262 -18.238 1.00 92.25 189 LEU A C 1
ATOM 1491 O O . LEU A 1 189 ? 13.380 -20.117 -18.080 1.00 92.25 189 LEU A O 1
ATOM 1495 N N . TYR A 1 190 ? 11.641 -21.539 -18.204 1.00 88.75 190 TYR A N 1
ATOM 1496 C CA . TYR A 1 190 ? 10.611 -20.528 -17.949 1.00 88.75 190 TYR A CA 1
ATOM 1497 C C . TYR A 1 190 ? 10.850 -19.783 -16.634 1.00 88.75 190 TYR A C 1
ATOM 1499 O O . TYR A 1 190 ? 10.771 -18.555 -16.593 1.00 88.75 190 TYR A O 1
ATOM 1507 N N . GLU A 1 191 ? 11.119 -20.514 -15.555 1.00 87.44 191 GLU A N 1
ATOM 1508 C CA . GLU A 1 191 ? 11.188 -19.954 -14.206 1.00 87.44 191 GLU A CA 1
ATOM 1509 C C . GLU A 1 191 ? 12.407 -19.050 -14.046 1.00 87.44 191 GLU A C 1
ATOM 1511 O O . GLU A 1 191 ? 12.274 -17.940 -13.525 1.00 87.44 191 GLU A O 1
ATOM 1516 N N . ALA A 1 192 ? 13.549 -19.467 -14.598 1.00 91.88 192 ALA A N 1
ATOM 1517 C CA . ALA A 1 192 ? 14.748 -18.645 -14.697 1.00 91.88 192 ALA A CA 1
ATOM 1518 C C . ALA A 1 192 ? 14.475 -17.334 -15.460 1.00 91.88 192 ALA A C 1
ATOM 1520 O O . ALA A 1 192 ? 14.739 -16.250 -14.941 1.00 91.88 192 ALA A O 1
ATOM 1521 N N . LEU A 1 193 ? 13.869 -17.408 -16.653 1.00 89.94 193 LEU A N 1
ATOM 1522 C CA . LEU A 1 193 ? 13.550 -16.240 -17.492 1.00 89.94 193 LEU A CA 1
ATOM 1523 C C . LEU A 1 193 ? 12.511 -15.304 -16.860 1.00 89.94 193 LEU A C 1
ATOM 1525 O O . LEU A 1 193 ? 12.598 -14.082 -16.996 1.00 89.94 193 LEU A O 1
ATOM 1529 N N . TYR A 1 194 ? 11.515 -15.858 -16.170 1.00 85.69 194 TYR A N 1
ATOM 1530 C CA . TYR A 1 194 ? 10.483 -15.081 -15.489 1.00 85.69 194 TYR A CA 1
ATOM 1531 C C . TYR A 1 194 ? 11.043 -14.366 -14.252 1.00 85.69 194 TYR A C 1
ATOM 1533 O O . TYR A 1 194 ? 10.759 -13.181 -14.038 1.00 85.69 194 TYR A O 1
ATOM 1541 N N . ARG A 1 195 ? 11.880 -15.059 -13.465 1.00 86.38 195 ARG A N 1
ATOM 1542 C CA . ARG A 1 195 ? 12.590 -14.497 -12.306 1.00 86.38 195 ARG A CA 1
ATOM 1543 C C . ARG A 1 195 ? 13.671 -13.495 -12.707 1.00 86.38 195 ARG A C 1
ATOM 1545 O O . ARG A 1 195 ? 13.925 -12.575 -11.940 1.00 86.38 195 ARG A O 1
ATOM 1552 N N . ASP A 1 196 ? 14.244 -13.612 -13.905 1.00 90.38 196 ASP A N 1
ATOM 1553 C CA . ASP A 1 196 ? 15.250 -12.692 -14.448 1.00 90.38 196 ASP A CA 1
ATOM 1554 C C . ASP A 1 196 ? 14.772 -11.226 -14.566 1.00 90.38 196 ASP A C 1
ATOM 1556 O O . ASP A 1 196 ? 15.573 -10.291 -14.529 1.00 90.38 196 ASP A O 1
ATOM 1560 N N . GLY A 1 197 ? 13.463 -10.996 -14.702 1.00 84.75 197 GLY A N 1
ATOM 1561 C CA . GLY A 1 197 ? 12.869 -9.657 -14.775 1.00 84.75 197 GLY A CA 1
ATOM 1562 C C . GLY A 1 197 ? 12.973 -8.996 -16.156 1.00 84.75 197 GLY A C 1
ATOM 1563 O O . GLY A 1 197 ? 11.985 -8.439 -16.638 1.00 84.75 197 GLY A O 1
ATOM 1564 N N . ARG A 1 198 ? 14.106 -9.136 -16.863 1.00 85.81 198 ARG A N 1
ATOM 1565 C CA . ARG A 1 198 ? 14.328 -8.542 -18.204 1.00 85.81 198 ARG A CA 1
ATOM 1566 C C . ARG A 1 198 ? 13.404 -9.108 -19.293 1.00 85.81 198 ARG A C 1
ATOM 1568 O O . ARG A 1 198 ? 13.268 -8.499 -20.349 1.00 85.81 198 ARG A O 1
ATOM 1575 N N . PHE A 1 199 ? 12.732 -10.230 -19.029 1.00 82.44 199 PHE A N 1
ATOM 1576 C CA . PHE A 1 199 ? 11.776 -10.883 -19.935 1.00 82.44 199 PHE A CA 1
ATOM 1577 C C . PHE A 1 199 ? 10.303 -10.778 -19.474 1.00 82.44 199 PHE A C 1
ATOM 1579 O O . PHE A 1 199 ? 9.407 -11.292 -20.141 1.00 82.44 199 PHE A O 1
ATOM 1586 N N . LYS A 1 200 ? 10.022 -10.104 -18.346 1.00 67.88 200 LYS A N 1
ATOM 1587 C CA . LYS A 1 200 ? 8.748 -10.147 -17.585 1.00 67.88 200 LYS A CA 1
ATOM 1588 C C . LYS A 1 200 ? 7.565 -9.381 -18.219 1.00 67.88 200 LYS A C 1
ATOM 1590 O O . LYS A 1 200 ? 6.663 -8.922 -17.521 1.00 67.88 200 LYS A O 1
ATOM 1595 N N . GLU A 1 201 ? 7.546 -9.188 -19.535 1.00 64.00 201 GLU A N 1
ATOM 1596 C CA . GLU A 1 201 ? 6.480 -8.433 -20.200 1.00 64.00 201 GLU A CA 1
ATOM 1597 C C . GLU A 1 201 ? 5.198 -9.268 -20.347 1.00 64.00 201 GLU A C 1
ATOM 1599 O O . GLU A 1 201 ? 5.204 -10.331 -20.970 1.00 64.00 201 GLU A O 1
ATOM 1604 N N . ARG A 1 202 ? 4.089 -8.777 -19.775 1.00 61.00 202 ARG A N 1
ATOM 1605 C CA . ARG A 1 202 ? 2.738 -9.322 -19.974 1.00 61.00 202 ARG A CA 1
ATOM 1606 C C . ARG A 1 202 ? 1.993 -8.508 -21.034 1.00 61.00 202 ARG A C 1
ATOM 1608 O O . ARG A 1 202 ? 1.874 -7.292 -20.890 1.00 61.00 202 ARG A O 1
ATOM 1615 N N . THR A 1 203 ? 1.468 -9.173 -22.060 1.00 61.69 203 THR A N 1
ATOM 1616 C CA . THR A 1 203 ? 0.431 -8.622 -22.947 1.00 61.69 203 THR A CA 1
ATOM 1617 C C . THR A 1 203 ? -0.957 -8.898 -22.351 1.00 61.69 203 THR A C 1
ATOM 1619 O O . THR A 1 203 ? -1.077 -9.382 -21.223 1.00 61.69 203 THR A O 1
ATOM 1622 N N . LYS A 1 204 ? -2.028 -8.609 -23.103 1.00 53.75 204 LYS A N 1
ATOM 1623 C CA . LYS A 1 204 ? -3.389 -9.053 -22.751 1.00 53.75 204 LYS A CA 1
ATOM 1624 C C . LYS A 1 204 ? -3.544 -10.582 -22.804 1.00 53.75 204 LYS A C 1
ATOM 1626 O O . LYS A 1 204 ? -4.451 -11.119 -22.182 1.00 53.75 204 LYS A O 1
ATOM 1631 N N . ASP A 1 205 ? -2.643 -11.254 -23.514 1.00 49.78 205 ASP A N 1
ATOM 1632 C CA . ASP A 1 205 ? -2.746 -12.649 -23.959 1.00 49.78 205 ASP A CA 1
ATOM 1633 C C . ASP A 1 205 ? -1.783 -13.583 -23.196 1.00 49.78 205 ASP A C 1
ATOM 1635 O O . ASP A 1 205 ? -1.686 -14.769 -23.504 1.00 49.78 205 ASP A O 1
ATOM 1639 N N . GLY A 1 206 ? -1.050 -13.054 -22.207 1.00 58.53 206 GLY A N 1
ATOM 1640 C CA . GLY A 1 206 ? -0.098 -13.800 -21.381 1.00 58.53 206 GLY A CA 1
ATOM 1641 C C . GLY A 1 206 ? 1.277 -13.136 -21.289 1.00 58.53 206 GLY A C 1
ATOM 1642 O O . GLY A 1 206 ? 1.426 -11.933 -21.491 1.00 58.53 206 GLY A O 1
ATOM 1643 N N . LEU A 1 207 ? 2.303 -13.918 -20.947 1.00 59.41 207 LEU A N 1
ATOM 1644 C CA . LEU A 1 207 ? 3.700 -13.471 -20.956 1.00 59.41 207 LEU A CA 1
ATOM 1645 C C . LEU A 1 207 ? 4.294 -13.596 -22.362 1.00 59.41 207 LEU A C 1
ATOM 1647 O O . LEU A 1 207 ? 4.135 -14.633 -23.005 1.00 59.41 207 LEU A O 1
ATOM 1651 N N . VAL A 1 208 ? 5.051 -12.587 -22.805 1.00 68.19 208 VAL A N 1
ATOM 1652 C CA . VAL A 1 208 ? 5.697 -12.586 -24.135 1.00 68.19 208 VAL A CA 1
ATOM 1653 C C . VAL A 1 208 ? 6.618 -13.802 -24.317 1.00 68.19 208 VAL A C 1
ATOM 1655 O O . VAL A 1 208 ? 6.698 -14.342 -25.418 1.00 68.19 208 VAL A O 1
ATOM 1658 N N . ILE A 1 209 ? 7.233 -14.298 -23.237 1.00 76.81 209 ILE A N 1
ATOM 1659 C CA . ILE A 1 209 ? 8.069 -15.512 -23.225 1.00 76.81 209 ILE A CA 1
ATOM 1660 C C . ILE A 1 209 ? 7.315 -16.723 -23.808 1.00 76.81 209 ILE A C 1
ATOM 1662 O O . ILE A 1 209 ? 7.860 -17.432 -24.648 1.00 76.81 209 ILE A O 1
ATOM 1666 N N . CYS A 1 210 ? 6.040 -16.911 -23.444 1.00 76.50 210 CYS A N 1
ATOM 1667 C CA . CYS A 1 210 ? 5.198 -18.021 -23.911 1.00 76.50 210 CYS A CA 1
ATOM 1668 C C . CYS A 1 210 ? 4.776 -17.904 -25.389 1.00 76.50 210 CYS A C 1
ATOM 1670 O O . CYS A 1 210 ? 4.202 -18.840 -25.943 1.00 76.50 210 CYS A O 1
ATOM 1672 N N . SER A 1 211 ? 5.030 -16.757 -26.029 1.00 73.94 211 SER A N 1
ATOM 1673 C CA . SER A 1 211 ? 4.745 -16.508 -27.451 1.00 73.94 211 SER A CA 1
ATOM 1674 C C . SER A 1 211 ? 5.964 -16.721 -28.364 1.00 73.94 211 SER A C 1
ATOM 1676 O O . SER A 1 211 ? 5.938 -16.362 -29.545 1.00 73.94 211 SER A O 1
ATOM 1678 N N . CYS A 1 212 ? 7.031 -17.314 -27.826 1.00 77.31 212 CYS A N 1
ATOM 1679 C CA . CYS A 1 212 ? 8.288 -17.560 -28.519 1.00 77.31 212 CYS A CA 1
ATOM 1680 C C . CYS A 1 212 ? 8.689 -19.038 -28.502 1.00 77.31 212 CYS A C 1
ATOM 1682 O O . CYS A 1 212 ? 8.423 -19.763 -27.547 1.00 77.31 212 CYS A O 1
ATOM 1684 N N . ASP A 1 213 ? 9.386 -19.439 -29.559 1.00 83.00 213 ASP A N 1
ATOM 1685 C CA . ASP A 1 213 ? 10.092 -20.709 -29.658 1.00 83.00 213 ASP A CA 1
ATOM 1686 C C . ASP A 1 213 ? 11.487 -20.548 -29.034 1.00 83.00 213 ASP A C 1
ATOM 1688 O O . ASP A 1 213 ? 12.198 -19.574 -29.326 1.00 83.00 213 ASP A O 1
ATOM 1692 N N . PHE A 1 214 ? 11.882 -21.506 -28.195 1.00 87.44 214 PHE A N 1
ATOM 1693 C CA . PHE A 1 214 ? 13.257 -21.658 -27.720 1.00 87.44 214 PHE A CA 1
ATOM 1694 C C . PHE A 1 214 ? 13.949 -22.709 -28.567 1.00 87.44 214 PHE A C 1
ATOM 1696 O O . PHE A 1 214 ? 13.413 -23.798 -28.752 1.00 87.44 214 PHE A O 1
ATOM 1703 N N . LEU A 1 215 ? 15.122 -22.374 -29.097 1.00 90.69 215 LEU A N 1
ATOM 1704 C CA . LEU A 1 215 ? 15.863 -23.239 -30.006 1.00 90.69 215 LEU A CA 1
ATOM 1705 C C . LEU A 1 215 ? 17.298 -23.444 -29.517 1.00 90.69 215 LEU A C 1
ATOM 1707 O O . LEU A 1 215 ? 17.941 -22.498 -29.057 1.00 90.69 215 LEU A O 1
ATOM 1711 N N . THR A 1 216 ? 17.842 -24.645 -29.693 1.00 92.00 216 THR A N 1
ATOM 1712 C CA . THR A 1 216 ? 19.283 -24.906 -29.532 1.00 92.00 216 THR A CA 1
ATOM 1713 C C . THR A 1 216 ? 20.103 -24.131 -30.583 1.00 92.00 216 THR A C 1
ATOM 1715 O O . THR A 1 216 ? 19.545 -23.623 -31.567 1.00 92.00 216 THR A O 1
ATOM 1718 N N . PRO A 1 217 ? 21.448 -24.076 -30.478 1.00 88.69 217 PRO A N 1
ATOM 1719 C CA . PRO A 1 217 ? 22.305 -23.611 -31.575 1.00 88.69 217 PRO A CA 1
ATOM 1720 C C . PRO A 1 217 ? 22.003 -24.273 -32.934 1.00 88.69 217 PRO A C 1
ATOM 1722 O O . PRO A 1 217 ? 22.159 -23.623 -33.969 1.00 88.69 217 PRO A O 1
ATOM 1725 N N . ASN A 1 218 ? 21.493 -25.510 -32.916 1.00 91.38 218 ASN A N 1
ATOM 1726 C CA . ASN A 1 218 ? 21.172 -26.337 -34.083 1.00 91.38 218 ASN A CA 1
ATOM 1727 C C . ASN A 1 218 ? 19.689 -26.251 -34.517 1.00 91.38 218 ASN A C 1
ATOM 1729 O O . ASN A 1 218 ? 19.224 -27.109 -35.260 1.00 91.38 218 ASN A O 1
ATOM 1733 N N . ASP A 1 219 ? 18.941 -25.246 -34.0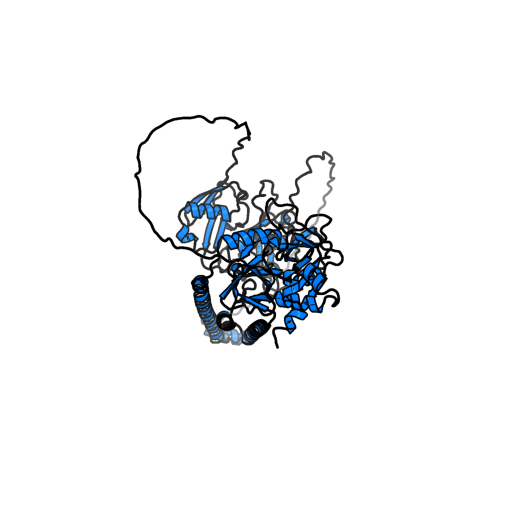44 1.00 90.19 219 ASP A N 1
ATOM 1734 C CA . ASP A 1 219 ? 17.527 -24.994 -34.383 1.00 90.19 219 ASP A CA 1
ATOM 1735 C C . ASP A 1 219 ? 16.526 -26.101 -33.976 1.00 90.19 219 ASP A C 1
ATOM 1737 O O . ASP A 1 219 ? 15.406 -26.148 -34.482 1.00 90.19 219 ASP A O 1
ATOM 1741 N N . VAL A 1 220 ? 16.894 -26.949 -33.008 1.00 92.56 220 VAL A N 1
ATOM 1742 C CA . VAL A 1 220 ? 15.981 -27.911 -32.356 1.00 92.56 220 VAL A CA 1
ATOM 1743 C C . VAL A 1 220 ? 15.151 -27.187 -31.294 1.00 92.56 220 VAL A C 1
ATOM 1745 O O . VAL A 1 220 ? 15.733 -26.471 -30.480 1.00 92.56 220 VAL A O 1
ATOM 1748 N N . GLU A 1 221 ? 13.827 -27.370 -31.288 1.00 91.31 221 GLU A N 1
ATOM 1749 C CA . GLU A 1 221 ? 12.922 -26.759 -30.299 1.00 91.31 221 GLU A CA 1
ATOM 1750 C C . GLU A 1 221 ? 13.091 -27.367 -28.896 1.00 91.31 221 GLU A C 1
ATOM 1752 O O . GLU A 1 221 ? 13.263 -28.575 -28.746 1.00 91.31 221 GLU A O 1
ATOM 1757 N N . ILE A 1 222 ? 13.041 -26.502 -27.881 1.00 92.31 222 ILE A N 1
ATOM 1758 C CA . ILE A 1 222 ? 13.208 -26.806 -26.456 1.00 92.31 222 ILE A CA 1
ATOM 1759 C C . ILE A 1 222 ? 11.925 -26.400 -25.723 1.00 92.31 222 ILE A C 1
ATOM 1761 O O . ILE A 1 222 ? 11.352 -25.343 -26.008 1.00 92.31 222 ILE A O 1
ATOM 1765 N N . SER A 1 223 ? 11.472 -27.201 -24.759 1.00 89.94 223 SER A N 1
ATOM 1766 C CA . SER A 1 223 ? 10.321 -26.847 -23.932 1.00 89.94 223 SER A CA 1
ATOM 1767 C C . SER A 1 223 ? 10.698 -25.781 -22.908 1.00 89.94 223 SER A C 1
ATOM 1769 O O . SER A 1 223 ? 11.703 -25.869 -22.209 1.00 89.94 223 SER A O 1
ATOM 1771 N N . LEU A 1 224 ? 9.820 -24.796 -22.719 1.00 88.31 224 LEU A N 1
ATOM 1772 C CA . LEU A 1 224 ? 9.945 -23.834 -21.619 1.00 88.31 224 LEU A CA 1
ATOM 1773 C C . LEU A 1 224 ? 9.869 -24.497 -20.228 1.00 88.31 224 LEU A C 1
ATOM 1775 O O . LEU A 1 224 ? 10.339 -23.911 -19.256 1.00 88.31 224 LEU A O 1
ATOM 1779 N N . GLY A 1 225 ? 9.306 -25.708 -20.143 1.00 87.25 225 GLY A N 1
ATOM 1780 C CA . GLY A 1 225 ? 9.297 -26.538 -18.936 1.00 87.25 225 GLY A CA 1
ATOM 1781 C C . GLY A 1 225 ? 10.525 -27.442 -18.768 1.00 87.25 225 GLY A C 1
ATOM 1782 O O . GLY A 1 225 ? 10.581 -28.174 -17.783 1.00 87.25 225 GLY A O 1
ATOM 1783 N N . ASP A 1 226 ? 11.494 -27.421 -19.690 1.00 92.25 226 ASP A N 1
ATOM 1784 C CA . ASP A 1 226 ? 12.729 -28.192 -19.529 1.00 92.25 226 ASP A CA 1
ATOM 1785 C C . ASP A 1 226 ? 13.583 -27.609 -18.394 1.00 92.25 226 ASP A C 1
ATOM 1787 O O . ASP A 1 226 ? 13.643 -26.395 -18.174 1.00 92.25 226 ASP A O 1
ATOM 1791 N N . GLN A 1 227 ? 14.247 -28.494 -17.649 1.00 95.19 227 GLN A N 1
ATOM 1792 C CA . GLN A 1 227 ? 15.125 -28.127 -16.539 1.00 95.19 227 GLN A CA 1
ATOM 1793 C C . GLN A 1 227 ? 16.316 -27.307 -17.052 1.00 95.19 227 GLN A C 1
ATOM 1795 O O . GLN A 1 227 ? 17.087 -27.777 -17.890 1.00 95.19 227 GLN A O 1
ATOM 1800 N N . ALA A 1 228 ? 16.515 -26.096 -16.521 1.00 95.06 228 ALA A N 1
ATOM 1801 C CA . ALA A 1 228 ? 17.563 -25.188 -16.993 1.00 95.06 228 ALA A CA 1
ATOM 1802 C C . ALA A 1 228 ? 18.977 -25.774 -16.805 1.00 95.06 228 ALA A C 1
ATOM 1804 O O . ALA A 1 228 ? 19.893 -25.446 -17.559 1.00 95.06 228 ALA A O 1
ATOM 1805 N N . SER A 1 229 ? 19.144 -26.716 -15.865 1.00 95.50 229 SER A N 1
ATOM 1806 C CA . SER A 1 229 ? 20.369 -27.505 -15.678 1.00 95.50 229 SER A CA 1
ATOM 1807 C C . SER A 1 229 ? 20.839 -28.230 -16.936 1.00 95.50 229 SER A C 1
ATOM 1809 O O . SER A 1 229 ? 22.045 -28.401 -17.101 1.00 95.50 229 SER A O 1
ATOM 1811 N N . ASN A 1 230 ? 19.912 -28.629 -17.808 1.00 96.12 230 ASN A N 1
ATOM 1812 C CA . ASN A 1 230 ? 20.199 -29.373 -19.034 1.00 96.12 230 ASN A CA 1
ATOM 1813 C C . ASN A 1 230 ? 20.818 -28.470 -20.113 1.00 96.12 230 ASN A C 1
ATOM 1815 O O . ASN A 1 230 ? 21.498 -28.960 -21.007 1.00 96.12 230 ASN A O 1
ATOM 1819 N N . HIS A 1 231 ? 20.626 -27.154 -19.982 1.00 95.88 231 HIS A N 1
ATOM 1820 C CA . HIS A 1 231 ? 21.072 -26.119 -20.917 1.00 95.88 231 HIS A CA 1
ATOM 1821 C C . HIS A 1 231 ? 22.159 -25.218 -20.308 1.00 95.88 231 HIS A C 1
ATOM 1823 O O . HIS A 1 231 ? 22.406 -24.104 -20.775 1.00 95.88 231 HIS A O 1
ATOM 1829 N N . ALA A 1 232 ? 22.819 -25.676 -19.238 1.00 95.56 232 ALA A N 1
ATOM 1830 C CA . ALA A 1 232 ? 23.866 -24.924 -18.557 1.00 95.56 232 ALA A CA 1
ATOM 1831 C C . ALA A 1 232 ? 25.007 -24.550 -19.526 1.00 95.56 232 ALA A C 1
ATOM 1833 O O . ALA A 1 232 ? 25.614 -25.409 -20.156 1.00 95.56 232 ALA A O 1
ATOM 1834 N N . GLN A 1 233 ? 25.309 -23.253 -19.608 1.00 95.50 233 GLN A N 1
ATOM 1835 C CA . GLN A 1 233 ? 26.247 -22.617 -20.546 1.00 95.50 233 GLN A CA 1
ATOM 1836 C C . GLN A 1 233 ? 25.886 -22.707 -22.044 1.00 95.50 233 GLN A C 1
ATOM 1838 O O . GLN A 1 233 ? 26.630 -22.173 -22.869 1.00 95.50 233 GLN A O 1
ATOM 1843 N N . GLU A 1 234 ? 24.738 -23.277 -22.422 1.00 95.56 234 GLU A N 1
ATOM 1844 C CA . GLU A 1 234 ? 24.286 -23.277 -23.818 1.00 95.56 234 GLU A CA 1
ATOM 1845 C C . GLU A 1 234 ? 23.857 -21.881 -24.302 1.00 95.56 234 GLU A C 1
ATOM 1847 O O . GLU A 1 234 ? 23.530 -20.988 -23.517 1.00 95.56 234 GLU A O 1
ATOM 1852 N N . VAL A 1 235 ? 23.841 -21.694 -25.628 1.00 94.62 235 VAL A N 1
ATOM 1853 C CA . VAL A 1 235 ? 23.362 -20.467 -26.286 1.00 94.62 235 VAL A CA 1
ATOM 1854 C C . VAL A 1 235 ? 22.037 -20.747 -26.989 1.00 94.62 235 VAL A C 1
ATOM 1856 O O . VAL A 1 235 ? 22.006 -21.143 -28.154 1.00 94.62 235 VAL A O 1
ATOM 1859 N N . LEU A 1 236 ? 20.941 -20.516 -26.276 1.00 93.12 236 LEU A N 1
ATOM 1860 C CA . LEU A 1 236 ? 19.584 -20.706 -26.771 1.00 93.12 236 LEU A CA 1
ATOM 1861 C C . LEU A 1 236 ? 19.187 -19.525 -27.667 1.00 93.12 236 LEU A C 1
ATOM 1863 O O . LEU A 1 236 ? 19.375 -18.362 -27.297 1.00 93.12 236 LEU A O 1
ATOM 1867 N N . LYS A 1 237 ? 18.627 -19.790 -28.848 1.00 90.19 237 LYS A N 1
ATOM 1868 C CA . LYS A 1 237 ? 18.036 -18.754 -29.708 1.00 90.19 237 LYS A CA 1
ATOM 1869 C C . LYS A 1 237 ? 16.586 -18.536 -29.284 1.00 90.19 237 LYS A C 1
ATOM 1871 O O . LYS A 1 237 ? 15.848 -19.496 -29.072 1.00 90.19 237 LYS A O 1
ATOM 1876 N N . PHE A 1 238 ? 16.175 -17.276 -29.204 1.00 83.81 238 PHE A N 1
ATOM 1877 C CA . PHE A 1 238 ? 14.798 -16.879 -28.916 1.00 83.81 238 PHE A CA 1
ATOM 1878 C C . PHE A 1 238 ? 14.144 -16.387 -30.209 1.00 83.81 238 PHE A C 1
ATOM 1880 O O . PHE A 1 238 ? 14.680 -15.487 -30.861 1.00 83.81 238 PHE A O 1
ATOM 1887 N N . LYS A 1 239 ? 13.012 -16.979 -30.608 1.00 81.12 239 LYS A N 1
ATOM 1888 C CA . LYS A 1 239 ? 12.369 -16.732 -31.910 1.00 81.12 239 LYS A CA 1
ATOM 1889 C C . LYS A 1 239 ? 10.867 -16.511 -31.756 1.00 81.12 239 LYS A C 1
ATOM 1891 O O . LYS A 1 239 ? 10.230 -17.144 -30.925 1.00 81.12 239 LYS A O 1
ATOM 1896 N N . LYS A 1 240 ? 10.271 -15.627 -32.561 1.00 76.44 240 LYS A N 1
ATOM 1897 C CA . LYS A 1 240 ? 8.816 -15.401 -32.531 1.00 76.44 240 LYS A CA 1
ATOM 1898 C C . LYS A 1 240 ? 8.061 -16.606 -33.105 1.00 76.44 240 LYS A C 1
ATOM 1900 O O . LYS A 1 240 ? 8.197 -16.886 -34.298 1.00 76.44 240 LYS A O 1
ATOM 1905 N N . ARG A 1 241 ? 7.185 -17.216 -32.299 1.00 75.19 241 ARG A N 1
ATOM 1906 C CA . ARG A 1 241 ? 6.253 -18.253 -32.756 1.00 75.19 241 ARG A CA 1
ATOM 1907 C C . ARG A 1 241 ? 5.228 -17.644 -33.715 1.00 75.19 241 ARG A C 1
ATOM 1909 O O . ARG A 1 241 ? 4.688 -16.566 -33.459 1.00 75.19 241 ARG A O 1
ATOM 1916 N N . LYS A 1 242 ? 4.943 -18.324 -34.833 1.00 69.88 242 LYS A N 1
ATOM 1917 C CA . LYS A 1 242 ? 3.975 -17.839 -35.843 1.00 69.88 242 LYS A CA 1
ATOM 1918 C C . LYS A 1 242 ? 2.506 -18.032 -35.446 1.00 69.88 242 LYS A C 1
ATOM 1920 O O . LYS A 1 242 ? 1.662 -17.291 -35.934 1.00 69.88 242 LYS A O 1
ATOM 1925 N N . VAL A 1 243 ? 2.204 -19.012 -34.591 1.00 66.94 243 VAL A N 1
ATOM 1926 C CA . VAL A 1 243 ? 0.843 -19.364 -34.150 1.00 66.94 243 VAL A CA 1
ATOM 1927 C C . VAL A 1 243 ? 0.857 -19.591 -32.639 1.00 66.94 243 VAL A C 1
ATOM 1929 O O . VAL A 1 243 ? 1.570 -20.467 -32.157 1.00 66.94 243 VAL A O 1
ATOM 1932 N N . ILE A 1 244 ? 0.092 -18.806 -31.879 1.00 61.94 244 ILE A N 1
ATOM 1933 C CA . ILE A 1 244 ? 0.028 -18.947 -30.418 1.00 61.94 244 ILE A CA 1
ATOM 1934 C C . ILE A 1 244 ? -0.758 -20.220 -30.082 1.00 61.94 244 ILE A C 1
ATOM 1936 O O . ILE A 1 244 ? -1.935 -20.329 -30.412 1.00 61.94 244 ILE A O 1
ATOM 1940 N N . ASN A 1 245 ? -0.102 -21.177 -29.426 1.00 53.75 245 ASN A N 1
ATOM 1941 C CA . ASN A 1 245 ? -0.701 -22.448 -29.024 1.00 53.75 245 ASN A CA 1
ATOM 1942 C C . ASN A 1 245 ? -0.955 -22.410 -27.506 1.00 53.75 245 ASN A C 1
ATOM 1944 O O . ASN A 1 245 ? -0.017 -22.452 -26.711 1.00 53.75 245 ASN A O 1
ATOM 1948 N N . SER A 1 246 ? -2.215 -22.246 -27.103 1.00 52.50 246 SER A N 1
ATOM 1949 C CA . SER A 1 246 ? -2.645 -21.719 -25.793 1.00 52.50 246 SER A CA 1
ATOM 1950 C C . SER A 1 246 ? -2.573 -22.698 -24.604 1.00 52.50 246 SER A C 1
ATOM 1952 O O . SER A 1 246 ? -3.347 -22.579 -23.658 1.00 52.50 246 SER A O 1
ATOM 1954 N N . LYS A 1 247 ? -1.665 -23.683 -24.636 1.00 53.56 247 LYS A N 1
ATOM 1955 C CA . LYS A 1 247 ? -1.630 -24.811 -23.679 1.00 53.56 247 LYS A CA 1
ATOM 1956 C C . LYS A 1 247 ? -0.644 -24.691 -22.507 1.00 53.56 247 LYS A C 1
ATOM 1958 O O . LYS A 1 247 ? -0.617 -25.588 -21.672 1.00 53.56 247 LYS A O 1
ATOM 1963 N N . LEU A 1 248 ? 0.146 -23.620 -22.419 1.00 55.22 248 LEU A N 1
ATOM 1964 C CA . LEU A 1 248 ? 0.952 -23.335 -21.223 1.00 55.22 248 LEU A CA 1
ATOM 1965 C C . LEU A 1 248 ? 0.084 -22.597 -20.195 1.00 55.22 248 LEU A C 1
ATOM 1967 O O . LEU A 1 248 ? -0.256 -21.434 -20.414 1.00 55.22 248 LEU A O 1
ATOM 1971 N N . ASP A 1 249 ? -0.277 -23.263 -19.093 1.00 49.25 249 ASP A N 1
ATOM 1972 C CA . ASP A 1 249 ? -1.018 -22.636 -17.990 1.00 49.25 249 ASP A CA 1
ATOM 1973 C C . ASP A 1 249 ? -0.137 -21.551 -17.326 1.00 49.25 249 ASP A C 1
ATOM 1975 O O . ASP A 1 249 ? 0.951 -21.864 -16.835 1.00 49.25 249 ASP A O 1
ATOM 1979 N N . PRO A 1 250 ? -0.556 -20.270 -17.301 1.00 50.91 250 PRO A N 1
ATOM 1980 C CA . PRO A 1 250 ? 0.233 -19.185 -16.719 1.00 50.91 250 PRO A CA 1
ATOM 1981 C C . PRO A 1 250 ? 0.290 -19.204 -15.179 1.00 5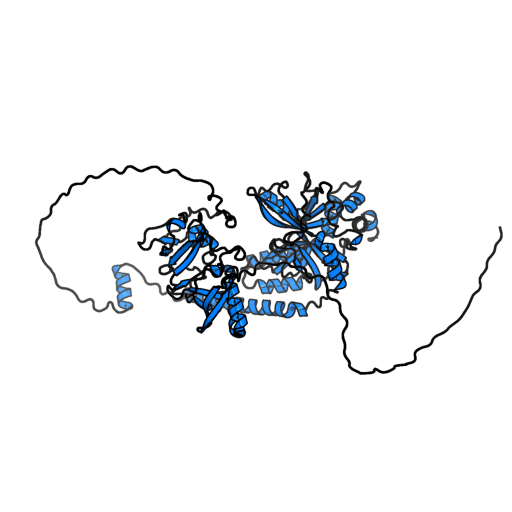0.91 250 PRO A C 1
ATOM 1983 O O . PRO A 1 250 ? 0.910 -18.311 -14.592 1.00 50.91 250 PRO A O 1
ATOM 1986 N N . LYS A 1 251 ? -0.333 -20.184 -14.506 1.00 46.31 251 LYS A N 1
ATOM 1987 C CA . LYS A 1 251 ? -0.247 -20.414 -13.052 1.00 46.31 251 LYS A CA 1
ATOM 1988 C C . LYS A 1 251 ? 1.105 -20.989 -12.613 1.00 46.31 251 LYS A C 1
ATOM 1990 O O . LYS A 1 251 ? 1.176 -22.035 -11.971 1.00 46.31 251 LYS A O 1
ATOM 1995 N N . VAL A 1 252 ? 2.189 -20.262 -12.872 1.00 47.06 252 VAL A N 1
ATOM 1996 C CA . VAL A 1 252 ? 3.429 -20.504 -12.130 1.00 47.06 252 VAL A CA 1
ATOM 1997 C C . VAL A 1 252 ? 3.277 -19.919 -10.733 1.00 47.06 252 VAL A C 1
ATOM 1999 O O . VAL A 1 252 ? 3.195 -18.701 -10.552 1.00 47.06 252 VAL A O 1
ATOM 2002 N N . SER A 1 253 ? 3.197 -20.826 -9.759 1.00 40.62 253 SER A N 1
ATOM 2003 C CA . SER A 1 253 ? 3.212 -20.540 -8.327 1.00 40.62 253 SER A CA 1
ATOM 2004 C C . SER A 1 253 ? 4.336 -19.562 -7.971 1.00 40.62 253 SER A C 1
ATOM 2006 O O . SER A 1 253 ? 5.393 -19.593 -8.608 1.00 40.62 253 SER A O 1
ATOM 2008 N N . PRO A 1 254 ? 4.174 -18.719 -6.935 1.00 41.78 254 PRO A N 1
ATOM 2009 C CA . PRO A 1 254 ? 5.292 -17.967 -6.384 1.00 41.78 254 PRO A CA 1
ATOM 2010 C C . PRO A 1 254 ? 6.307 -18.959 -5.803 1.00 41.78 254 PRO A C 1
ATOM 2012 O O . PRO A 1 254 ? 6.174 -19.411 -4.668 1.00 41.78 254 PRO A O 1
ATOM 2015 N N . LEU A 1 255 ? 7.293 -19.333 -6.622 1.00 47.72 255 LEU A N 1
ATOM 2016 C CA . LEU A 1 255 ? 8.394 -20.201 -6.227 1.00 47.72 255 LEU A CA 1
ATOM 2017 C C . LEU A 1 255 ? 9.043 -19.643 -4.955 1.00 47.72 255 LEU A C 1
ATOM 2019 O O . LEU A 1 255 ? 9.353 -18.442 -4.944 1.00 47.72 255 LEU A O 1
ATOM 2023 N N . PRO A 1 256 ? 9.292 -20.480 -3.931 1.00 44.47 256 PRO A N 1
ATOM 2024 C CA . PRO A 1 256 ? 9.914 -20.030 -2.694 1.00 44.47 256 PRO A CA 1
ATOM 2025 C C . PRO A 1 256 ? 11.268 -19.375 -2.979 1.00 44.47 256 PRO A C 1
ATOM 2027 O O . PRO A 1 256 ? 11.934 -19.695 -3.974 1.00 44.47 256 PRO A O 1
ATOM 2030 N N . GLU A 1 257 ? 11.689 -18.456 -2.108 1.00 47.19 257 GLU A N 1
ATOM 2031 C CA . GLU A 1 257 ? 13.086 -18.017 -2.105 1.00 47.19 257 GLU A CA 1
ATOM 2032 C C . GLU A 1 257 ? 13.998 -19.253 -2.048 1.00 47.19 257 GLU A C 1
ATOM 2034 O O . GLU A 1 257 ? 13.617 -20.245 -1.419 1.00 47.19 257 GLU A O 1
ATOM 2039 N N . PRO A 1 258 ? 15.147 -19.258 -2.752 1.00 43.41 258 PRO A N 1
ATOM 2040 C CA . PRO A 1 258 ? 15.972 -20.453 -2.879 1.00 43.41 258 PRO A CA 1
ATOM 2041 C C . PRO A 1 258 ? 16.393 -20.950 -1.494 1.00 43.41 258 PRO A C 1
ATOM 2043 O O . PRO A 1 258 ? 17.259 -20.364 -0.845 1.00 43.41 258 PRO A O 1
ATOM 2046 N N . HIS A 1 259 ? 15.754 -22.031 -1.038 1.00 39.75 259 HIS A N 1
ATOM 2047 C CA . HIS A 1 259 ? 16.082 -22.656 0.231 1.00 39.75 259 HIS A CA 1
ATOM 2048 C C . HIS A 1 259 ? 17.525 -23.145 0.165 1.00 39.75 259 HIS A C 1
ATOM 2050 O O . HIS A 1 259 ? 17.874 -23.988 -0.663 1.00 39.75 259 HIS A O 1
ATOM 2056 N N . PHE A 1 260 ? 18.352 -22.612 1.059 1.00 45.91 260 PHE A N 1
ATOM 2057 C CA . PHE A 1 260 ? 19.716 -23.066 1.260 1.00 45.91 260 PHE A CA 1
ATOM 2058 C C . PHE A 1 260 ? 19.683 -24.504 1.782 1.00 45.91 260 PHE A C 1
ATOM 2060 O O . PHE A 1 260 ? 19.581 -24.735 2.985 1.00 45.91 260 PHE A O 1
ATOM 2067 N N . GLN A 1 261 ? 19.788 -25.476 0.875 1.00 36.09 261 GLN A N 1
ATOM 2068 C CA . GLN A 1 261 ? 20.250 -26.807 1.240 1.00 36.09 261 GLN A CA 1
ATOM 2069 C C . GLN A 1 261 ? 21.708 -26.669 1.683 1.00 36.09 261 GLN A C 1
ATOM 2071 O O . GLN A 1 261 ? 22.620 -26.597 0.859 1.00 36.09 261 GLN A O 1
ATOM 2076 N N . MET A 1 262 ? 21.925 -26.591 2.997 1.00 31.89 262 MET A N 1
ATOM 2077 C CA . MET A 1 262 ? 23.229 -26.928 3.554 1.00 31.89 262 MET A CA 1
ATOM 2078 C C . MET A 1 262 ? 23.491 -28.398 3.214 1.00 31.89 262 MET A C 1
ATOM 2080 O O . MET A 1 262 ? 22.606 -29.243 3.348 1.00 31.89 262 MET A O 1
ATOM 2084 N N . ASN A 1 263 ? 24.686 -28.696 2.707 1.00 33.84 263 ASN A N 1
ATOM 2085 C CA . ASN A 1 263 ? 25.055 -30.056 2.329 1.00 33.84 263 ASN A CA 1
ATOM 2086 C C . ASN A 1 263 ? 25.356 -30.887 3.586 1.00 33.84 263 ASN A C 1
ATOM 2088 O O . ASN A 1 263 ? 26.517 -31.112 3.919 1.00 33.84 263 ASN A O 1
ATOM 2092 N N . ASP A 1 264 ? 24.312 -31.401 4.239 1.00 31.86 264 ASP A N 1
ATOM 2093 C CA . ASP A 1 264 ? 24.435 -32.357 5.353 1.00 31.86 264 ASP A CA 1
ATOM 2094 C C . ASP A 1 264 ? 25.039 -33.711 4.903 1.00 31.86 264 ASP A C 1
ATOM 2096 O O . ASP A 1 264 ? 25.438 -34.546 5.719 1.00 31.86 264 ASP A O 1
ATOM 2100 N N . HIS A 1 265 ? 25.192 -33.927 3.591 1.00 34.50 265 HIS A N 1
ATOM 2101 C CA . HIS A 1 265 ? 25.887 -35.069 2.993 1.00 34.50 265 HIS A CA 1
ATOM 2102 C C . HIS A 1 265 ? 27.424 -34.985 3.087 1.00 34.50 265 HIS A C 1
ATOM 2104 O O . HIS A 1 265 ? 28.130 -35.073 2.085 1.00 34.50 265 HIS A O 1
ATOM 2110 N N . VAL A 1 266 ? 27.950 -34.900 4.315 1.00 33.03 266 VAL A N 1
ATOM 2111 C CA . VAL A 1 266 ? 29.362 -35.210 4.638 1.00 33.03 266 VAL A CA 1
ATOM 2112 C C . VAL A 1 266 ? 29.469 -36.230 5.793 1.00 33.03 266 VAL A C 1
ATOM 2114 O O . VAL A 1 266 ? 30.478 -36.296 6.485 1.00 33.03 266 VAL A O 1
ATOM 2117 N N . MET A 1 267 ? 28.437 -37.065 5.998 1.00 31.75 267 MET A N 1
ATOM 2118 C CA . MET A 1 267 ? 28.461 -38.233 6.905 1.00 31.75 267 MET A CA 1
ATOM 2119 C C . MET A 1 267 ? 27.701 -39.448 6.332 1.00 31.75 267 MET A C 1
ATOM 2121 O O . MET A 1 267 ? 26.788 -39.987 6.952 1.00 31.75 267 MET A O 1
ATOM 2125 N N . ALA A 1 268 ? 28.085 -39.903 5.137 1.00 29.91 268 ALA A N 1
ATOM 2126 C CA . ALA A 1 268 ? 27.716 -41.225 4.619 1.00 29.91 268 ALA A CA 1
ATOM 2127 C C . ALA A 1 268 ? 28.825 -41.739 3.689 1.00 29.91 268 ALA A C 1
ATOM 2129 O O . ALA A 1 268 ? 29.152 -41.087 2.699 1.00 29.91 268 ALA A O 1
ATOM 2130 N N . SER A 1 269 ? 29.427 -42.882 4.018 1.00 33.91 269 SER A N 1
ATOM 2131 C CA . SER A 1 269 ? 30.553 -43.459 3.280 1.00 33.91 269 SER A CA 1
ATOM 2132 C C . SER A 1 269 ? 30.174 -44.746 2.540 1.00 33.91 269 SER A C 1
ATOM 2134 O O . SER A 1 269 ? 29.322 -45.506 2.984 1.00 33.91 269 SER A O 1
ATOM 2136 N N . ASN A 1 270 ? 30.878 -44.982 1.430 1.00 33.56 270 ASN A N 1
ATOM 2137 C CA . ASN A 1 270 ? 31.148 -46.275 0.793 1.00 33.56 270 ASN A CA 1
ATOM 2138 C C . ASN A 1 270 ? 29.973 -47.251 0.560 1.00 33.56 270 ASN A C 1
ATOM 2140 O O . ASN A 1 270 ? 29.671 -48.068 1.424 1.00 33.56 270 ASN A O 1
ATOM 2144 N N . MET A 1 271 ? 29.506 -47.340 -0.693 1.00 29.33 271 MET A N 1
ATOM 2145 C CA . MET A 1 271 ? 29.597 -48.594 -1.473 1.00 29.33 271 MET A CA 1
ATOM 2146 C C . MET A 1 271 ? 29.265 -48.372 -2.960 1.00 29.33 271 MET A C 1
ATOM 2148 O O . MET A 1 271 ? 28.152 -47.985 -3.301 1.00 29.33 271 MET A O 1
ATOM 2152 N N . GLU A 1 272 ? 30.210 -48.690 -3.849 1.00 33.38 272 GLU A N 1
ATOM 2153 C CA . GLU A 1 272 ? 29.879 -49.181 -5.199 1.00 33.38 272 GLU A CA 1
ATOM 2154 C C . GLU A 1 272 ? 29.561 -50.691 -5.105 1.00 33.38 272 GLU A C 1
ATOM 2156 O O . GLU A 1 272 ? 29.993 -51.336 -4.141 1.00 33.38 272 GLU A O 1
ATOM 2161 N N . PRO A 1 273 ? 28.847 -51.290 -6.082 1.00 36.12 273 PRO A N 1
ATOM 2162 C CA . PRO A 1 273 ? 29.604 -51.884 -7.194 1.00 36.12 273 PRO A CA 1
ATOM 2163 C C . PRO A 1 273 ? 28.924 -51.896 -8.587 1.00 36.12 273 PRO A C 1
ATOM 2165 O O . PRO A 1 273 ? 27.781 -52.310 -8.740 1.00 36.12 273 PRO A O 1
ATOM 2168 N N . VAL A 1 274 ? 29.749 -51.627 -9.609 1.00 30.67 274 VAL A N 1
ATOM 2169 C CA . VAL A 1 274 ? 29.866 -52.388 -10.881 1.00 30.67 274 VAL A CA 1
ATOM 2170 C C . VAL A 1 274 ? 28.687 -52.417 -11.881 1.00 30.67 274 VAL A C 1
ATOM 2172 O O . VAL A 1 274 ? 27.625 -52.990 -11.660 1.00 30.67 274 VAL A O 1
ATOM 2175 N N . THR A 1 275 ? 28.978 -51.947 -13.100 1.00 34.44 275 THR A N 1
ATOM 2176 C CA . THR A 1 275 ? 28.230 -52.220 -14.342 1.00 34.44 275 THR A CA 1
ATOM 2177 C C . THR A 1 275 ? 28.718 -53.496 -15.053 1.00 34.44 275 THR A C 1
ATOM 2179 O O . THR A 1 275 ? 29.873 -53.894 -14.898 1.00 34.44 275 THR A O 1
ATOM 2182 N N . PRO A 1 276 ? 27.892 -54.097 -15.932 1.00 29.12 276 PRO A N 1
ATOM 2183 C CA . PRO A 1 276 ? 28.397 -54.917 -17.038 1.00 29.12 276 PRO A CA 1
ATOM 2184 C C . PRO A 1 276 ? 27.996 -54.360 -18.417 1.00 29.12 276 PRO A C 1
ATOM 2186 O O . PRO A 1 276 ? 26.816 -54.243 -18.741 1.00 29.12 276 PRO A O 1
ATOM 2189 N N . LEU A 1 277 ? 28.990 -54.091 -19.268 1.00 33.44 277 LEU A N 1
ATOM 2190 C CA . LEU A 1 277 ? 28.813 -53.824 -20.702 1.00 33.44 277 LEU A CA 1
ATOM 2191 C C . LEU A 1 277 ? 28.675 -55.130 -21.506 1.00 33.44 277 LEU A C 1
ATOM 2193 O O . LEU A 1 277 ? 29.444 -56.067 -21.282 1.00 33.44 277 LEU A O 1
ATOM 2197 N N . LYS A 1 278 ? 27.761 -55.147 -22.489 1.00 28.64 278 LYS A N 1
ATOM 2198 C CA . LYS A 1 278 ? 27.764 -55.958 -23.733 1.00 28.64 278 LYS A CA 1
ATOM 2199 C C . LYS A 1 278 ? 26.528 -55.591 -24.576 1.00 28.64 278 LYS A C 1
ATOM 2201 O O . LYS A 1 278 ? 25.475 -55.340 -24.005 1.00 28.64 278 LYS A O 1
ATOM 2206 N N . GLY A 1 279 ? 26.579 -55.570 -25.906 1.00 26.92 279 GLY A N 1
ATOM 2207 C CA . GLY A 1 279 ? 27.714 -55.775 -26.814 1.00 26.92 279 GLY A CA 1
ATOM 2208 C C . GLY A 1 279 ? 27.292 -55.550 -28.275 1.00 26.92 279 GLY A C 1
ATOM 2209 O O . GLY A 1 279 ? 26.110 -55.359 -28.551 1.00 26.92 279 GLY A O 1
ATOM 2210 N N . ASP A 1 280 ? 28.249 -55.555 -29.200 1.00 30.56 280 ASP A N 1
ATOM 2211 C CA . ASP A 1 280 ? 28.035 -55.216 -30.614 1.00 30.56 280 ASP A CA 1
ATOM 2212 C C . ASP A 1 280 ? 27.160 -56.222 -31.381 1.00 30.56 280 ASP A C 1
ATOM 2214 O O . ASP A 1 280 ? 27.220 -57.428 -31.120 1.00 30.56 280 ASP A O 1
ATOM 2218 N N . ARG A 1 281 ? 26.511 -55.752 -32.462 1.00 28.80 281 ARG A N 1
ATOM 2219 C CA . ARG A 1 281 ? 26.791 -56.261 -33.824 1.00 28.80 281 ARG A CA 1
ATOM 2220 C C . ARG A 1 281 ? 26.217 -55.388 -34.946 1.00 28.80 281 ARG A C 1
ATOM 2222 O O . ARG A 1 281 ? 25.521 -54.410 -34.702 1.00 28.80 281 ARG A O 1
ATOM 2229 N N . SER A 1 282 ? 26.633 -55.714 -36.167 1.00 28.97 282 SER A N 1
ATOM 2230 C CA . SER A 1 282 ? 26.692 -54.840 -37.343 1.00 28.97 282 SER A CA 1
ATOM 2231 C C . SER A 1 282 ? 25.959 -55.424 -38.567 1.00 28.97 282 SER A C 1
ATOM 2233 O O . SER A 1 282 ? 25.361 -56.495 -38.474 1.00 28.97 282 SER A O 1
ATOM 2235 N N . ASN A 1 283 ? 26.136 -54.766 -39.725 1.00 28.52 283 ASN A N 1
ATOM 2236 C CA . ASN A 1 283 ? 25.787 -55.207 -41.091 1.00 28.52 283 ASN A CA 1
ATOM 2237 C C . ASN A 1 283 ? 24.306 -54.957 -41.490 1.00 28.52 283 ASN A C 1
ATOM 2239 O O . ASN A 1 283 ? 23.427 -54.968 -40.638 1.00 28.52 283 ASN A O 1
ATOM 2243 N N . THR A 1 284 ? 23.948 -54.695 -42.758 1.00 28.38 284 THR A N 1
ATOM 2244 C CA . THR A 1 284 ? 24.760 -54.610 -44.000 1.00 28.38 284 THR A CA 1
ATOM 2245 C C . THR A 1 284 ? 24.181 -53.578 -44.981 1.00 28.38 284 THR A C 1
ATOM 2247 O O . THR A 1 284 ? 23.057 -53.112 -44.816 1.00 28.38 284 THR A O 1
ATOM 2250 N N . GLU A 1 285 ? 24.954 -53.247 -46.015 1.00 30.39 285 GLU A N 1
ATOM 2251 C CA . GLU A 1 285 ? 24.566 -52.419 -47.164 1.00 30.39 285 GLU A CA 1
ATOM 2252 C C . GLU A 1 285 ? 23.463 -53.064 -48.026 1.00 30.39 285 GLU A C 1
ATOM 2254 O O . GLU A 1 285 ? 23.297 -54.283 -48.019 1.00 30.39 285 GLU A O 1
ATOM 2259 N N . TYR A 1 286 ? 22.827 -52.265 -48.891 1.00 29.77 286 TYR A N 1
ATOM 2260 C CA . TYR A 1 286 ? 22.532 -52.709 -50.258 1.00 29.77 286 TYR A CA 1
ATOM 2261 C C . TYR A 1 286 ? 22.735 -51.568 -51.262 1.00 29.77 286 TYR A C 1
ATOM 2263 O O . TYR A 1 286 ? 22.377 -50.418 -51.013 1.00 29.77 286 TYR A O 1
ATOM 2271 N N . LEU A 1 287 ? 23.339 -51.907 -52.400 1.00 29.47 287 LEU A N 1
ATOM 2272 C CA . LEU A 1 287 ? 23.740 -50.995 -53.470 1.00 29.47 287 LEU A CA 1
ATOM 2273 C C . LEU A 1 287 ? 22.776 -51.120 -54.663 1.00 29.47 287 LEU A C 1
ATOM 2275 O O . LEU A 1 287 ? 22.344 -52.238 -54.945 1.00 29.47 287 LEU A O 1
ATOM 2279 N N . SER A 1 288 ? 22.523 -50.033 -55.411 1.00 28.91 288 SER A N 1
ATOM 2280 C CA . SER A 1 288 ? 22.633 -49.970 -56.896 1.00 28.91 288 SER A CA 1
ATOM 2281 C C . SER A 1 288 ? 21.882 -48.790 -57.537 1.00 28.91 288 SER A C 1
ATOM 2283 O O . SER A 1 288 ? 20.779 -48.423 -57.144 1.00 28.91 288 SER A O 1
ATOM 2285 N N . THR A 1 289 ? 22.487 -48.243 -58.592 1.00 30.86 289 THR A N 1
ATOM 2286 C CA . THR A 1 289 ? 21.898 -47.355 -59.618 1.00 30.86 289 THR A CA 1
ATOM 2287 C C . THR A 1 289 ? 21.889 -48.141 -60.958 1.00 30.86 289 THR A C 1
ATOM 2289 O O . THR A 1 289 ? 21.967 -49.369 -60.895 1.00 30.86 289 THR A O 1
ATOM 2292 N N . PRO A 1 290 ? 21.931 -47.559 -62.178 1.00 48.47 290 PRO A N 1
ATOM 2293 C CA . PRO A 1 290 ? 21.285 -46.366 -62.751 1.00 48.47 290 PRO A CA 1
ATOM 2294 C C . PRO A 1 290 ? 20.453 -46.702 -64.023 1.00 48.47 290 PRO A C 1
ATOM 2296 O O . PRO A 1 290 ? 20.464 -47.828 -64.514 1.00 48.47 290 PRO A O 1
ATOM 2299 N N . THR A 1 291 ? 19.807 -45.714 -64.661 1.00 27.73 291 THR A N 1
ATOM 2300 C CA . THR A 1 291 ? 19.543 -45.732 -66.128 1.00 27.73 291 THR A CA 1
ATOM 2301 C C . THR A 1 291 ? 19.406 -44.300 -66.681 1.00 27.73 291 THR A C 1
ATOM 2303 O O . THR A 1 291 ? 19.302 -43.357 -65.897 1.00 27.73 291 THR A O 1
ATOM 2306 N N . SER A 1 292 ? 19.491 -44.098 -68.006 1.00 31.58 292 SER A N 1
ATOM 2307 C CA . SER A 1 292 ? 19.903 -42.805 -68.591 1.00 31.58 292 SER A CA 1
ATOM 2308 C C . SER A 1 292 ? 19.272 -42.428 -69.946 1.00 31.58 292 SER A C 1
ATOM 2310 O O . SER A 1 292 ? 19.416 -43.201 -70.889 1.00 31.58 292 SER A O 1
ATOM 2312 N N . ASN A 1 293 ? 18.813 -41.166 -70.065 1.00 32.91 293 ASN A N 1
ATOM 2313 C CA . ASN A 1 293 ? 18.788 -40.314 -71.287 1.00 32.91 293 ASN A CA 1
ATOM 2314 C C . ASN A 1 293 ? 17.978 -40.835 -72.521 1.00 32.91 293 ASN A C 1
ATOM 2316 O O . ASN A 1 293 ? 17.462 -41.947 -72.460 1.00 32.91 293 ASN A O 1
ATOM 2320 N N . PRO A 1 294 ? 17.836 -40.094 -73.658 1.00 45.56 294 PRO A N 1
ATOM 2321 C CA . PRO A 1 294 ? 18.235 -38.704 -73.979 1.00 45.56 294 PRO A CA 1
ATOM 2322 C C . PRO A 1 294 ? 17.144 -37.797 -74.642 1.00 45.56 294 PRO A C 1
ATOM 2324 O O . PRO A 1 294 ? 16.191 -38.295 -75.225 1.00 45.56 294 PRO A O 1
ATOM 2327 N N . LEU A 1 295 ? 17.432 -36.480 -74.727 1.00 30.11 295 LEU A N 1
ATOM 2328 C CA . LEU A 1 295 ? 16.980 -35.515 -75.775 1.00 30.11 295 LEU A CA 1
ATOM 2329 C C . LEU A 1 295 ? 15.449 -35.197 -75.900 1.00 30.11 295 LEU A C 1
ATOM 2331 O O . LEU A 1 295 ? 14.614 -35.925 -75.392 1.00 30.11 295 LEU A O 1
ATOM 2335 N N . SER A 1 296 ? 14.974 -34.095 -76.517 1.00 28.59 296 SER A N 1
ATOM 2336 C CA . SER A 1 296 ? 15.617 -33.019 -77.310 1.00 28.59 296 SER A CA 1
ATOM 2337 C C . SER A 1 296 ? 14.861 -31.661 -77.265 1.00 28.59 296 SER A C 1
ATOM 2339 O O . SER A 1 296 ? 13.739 -31.575 -76.776 1.00 28.59 296 SER A O 1
ATOM 2341 N N . SER A 1 297 ? 15.454 -30.647 -77.920 1.00 30.58 297 SER A N 1
ATOM 2342 C CA . SER A 1 297 ? 14.862 -29.393 -78.450 1.00 30.58 297 SER A CA 1
ATOM 2343 C C . SER A 1 297 ? 14.660 -28.176 -77.520 1.00 30.58 297 SER A C 1
ATOM 2345 O O . SER A 1 297 ? 13.912 -28.185 -76.549 1.00 30.58 297 SER A O 1
ATOM 2347 N N . THR A 1 298 ? 15.327 -27.078 -77.895 1.00 35.62 298 THR A N 1
ATOM 2348 C CA . THR A 1 298 ? 15.125 -25.690 -77.440 1.00 35.62 298 THR A CA 1
ATOM 2349 C C . THR A 1 298 ? 14.147 -24.942 -78.355 1.00 35.62 298 THR A C 1
ATOM 2351 O O . THR A 1 298 ? 13.934 -25.334 -79.503 1.00 35.62 298 THR A O 1
ATOM 2354 N N . PRO A 1 299 ? 13.612 -23.797 -77.895 1.00 33.03 299 PRO A N 1
ATOM 2355 C CA . PRO A 1 299 ? 13.810 -22.578 -78.691 1.00 33.03 299 PRO A CA 1
ATOM 2356 C C . PRO A 1 299 ? 14.346 -21.375 -77.882 1.00 33.03 299 PRO A C 1
ATOM 2358 O O . PRO A 1 299 ? 14.529 -21.432 -76.668 1.00 33.03 299 PRO A O 1
ATOM 2361 N N . ALA A 1 300 ? 14.665 -20.290 -78.596 1.00 32.16 300 ALA A N 1
ATOM 2362 C CA . ALA A 1 300 ? 15.459 -19.147 -78.127 1.00 32.16 300 ALA A CA 1
ATOM 2363 C C . ALA A 1 300 ? 14.744 -18.189 -77.134 1.00 32.16 300 ALA A C 1
ATOM 2365 O O . ALA A 1 300 ? 13.516 -18.071 -77.160 1.00 32.16 300 ALA A O 1
ATOM 2366 N N . PRO A 1 301 ? 15.498 -17.440 -76.296 1.00 41.19 301 PRO A N 1
ATOM 2367 C CA . PRO A 1 301 ? 14.934 -16.511 -75.311 1.00 41.19 301 PRO A CA 1
ATOM 2368 C C . PRO A 1 301 ? 14.333 -15.244 -75.942 1.00 41.19 301 PRO A C 1
ATOM 2370 O O . PRO A 1 301 ? 14.847 -14.709 -76.925 1.00 41.19 301 PRO A O 1
ATOM 2373 N N . ARG A 1 302 ? 13.283 -14.697 -75.312 1.00 39.12 302 ARG A N 1
ATOM 2374 C CA . ARG A 1 302 ? 12.736 -13.361 -75.615 1.00 39.12 302 ARG A CA 1
ATOM 2375 C C . ARG A 1 302 ? 13.133 -12.350 -74.533 1.00 39.12 302 ARG A C 1
ATOM 2377 O O . ARG A 1 302 ? 13.183 -12.674 -73.351 1.00 39.12 302 ARG A O 1
ATOM 2384 N N . ASN A 1 303 ? 13.433 -11.121 -74.953 1.00 48.44 303 ASN A N 1
ATOM 2385 C CA . ASN A 1 303 ? 13.929 -10.051 -74.082 1.00 48.44 303 ASN A CA 1
ATOM 2386 C C . ASN A 1 303 ? 12.864 -9.559 -73.082 1.00 48.44 303 ASN A C 1
ATOM 2388 O O . ASN A 1 303 ? 11.866 -8.976 -73.496 1.00 48.44 303 ASN A O 1
ATOM 2392 N N . HIS A 1 304 ? 13.146 -9.650 -71.779 1.00 45.81 304 HIS A N 1
ATOM 2393 C CA . HIS A 1 304 ? 12.415 -8.936 -70.723 1.00 45.81 304 HIS A CA 1
ATOM 2394 C C . HIS A 1 304 ? 13.302 -7.838 -70.112 1.00 45.81 304 HIS A C 1
ATOM 2396 O O . HIS A 1 304 ? 13.920 -8.038 -69.073 1.00 45.81 304 HIS A O 1
ATOM 2402 N N . LYS A 1 305 ? 13.394 -6.670 -70.767 1.00 51.34 305 LYS A N 1
ATOM 2403 C CA . LYS A 1 305 ? 14.267 -5.560 -70.318 1.00 51.34 305 LYS A CA 1
ATOM 2404 C C . LYS A 1 305 ? 13.631 -4.573 -69.322 1.00 51.34 305 LYS A C 1
ATOM 2406 O O . LYS A 1 305 ? 14.354 -3.782 -68.728 1.00 51.34 305 LYS A O 1
ATOM 2411 N N . ASN A 1 306 ? 12.314 -4.635 -69.096 1.00 49.91 306 ASN A N 1
ATOM 2412 C CA . ASN A 1 306 ? 11.557 -3.577 -68.401 1.00 49.91 306 ASN A CA 1
ATOM 2413 C C . ASN A 1 306 ? 10.989 -3.988 -67.022 1.00 49.91 306 ASN A C 1
ATOM 2415 O O . ASN A 1 306 ? 9.957 -3.474 -66.604 1.00 49.91 306 ASN A O 1
ATOM 2419 N N . LEU A 1 307 ? 11.654 -4.894 -66.296 1.00 51.28 307 LEU A N 1
ATOM 2420 C CA . LEU A 1 307 ? 11.266 -5.288 -64.925 1.00 51.28 307 LEU A CA 1
ATOM 2421 C C . LEU A 1 307 ? 11.879 -4.397 -63.820 1.00 51.28 307 LEU A C 1
ATOM 2423 O O . LEU A 1 307 ? 11.653 -4.632 -62.638 1.00 51.28 307 LEU A O 1
ATOM 2427 N N . HIS A 1 308 ? 12.641 -3.365 -64.199 1.00 46.78 308 HIS A N 1
ATOM 2428 C CA . HIS A 1 308 ? 13.340 -2.455 -63.278 1.00 46.78 308 HIS A CA 1
ATOM 2429 C C . HIS A 1 308 ? 12.567 -1.167 -62.935 1.00 46.78 308 HIS A C 1
ATOM 2431 O O . HIS A 1 308 ? 13.085 -0.334 -62.194 1.00 46.78 308 HIS A O 1
ATOM 2437 N N . THR A 1 309 ? 11.348 -0.978 -63.450 1.00 67.62 309 THR A N 1
ATOM 2438 C CA . THR A 1 309 ? 10.483 0.159 -63.090 1.00 67.62 309 THR A CA 1
ATOM 2439 C C . THR A 1 309 ? 9.315 -0.300 -62.221 1.00 67.62 309 THR A C 1
ATOM 2441 O O . THR A 1 309 ? 8.793 -1.404 -62.386 1.00 67.62 309 THR A O 1
ATOM 2444 N N . LEU A 1 310 ? 8.869 0.572 -61.310 1.00 63.00 310 LEU A N 1
ATOM 2445 C CA . LEU A 1 310 ? 7.698 0.317 -60.462 1.00 63.00 310 LEU A CA 1
ATOM 2446 C C . LEU A 1 310 ? 6.430 0.073 -61.306 1.00 63.00 310 LEU A C 1
ATOM 2448 O O . LEU A 1 310 ? 5.618 -0.783 -60.964 1.00 63.00 310 LEU A O 1
ATOM 2452 N N . GLU A 1 311 ? 6.314 0.768 -62.442 1.00 74.56 311 GLU A N 1
ATOM 2453 C CA . GLU A 1 311 ? 5.275 0.576 -63.463 1.00 74.56 311 GLU A CA 1
ATOM 2454 C C . GLU A 1 311 ? 5.272 -0.865 -64.006 1.00 74.56 311 GLU A C 1
ATOM 2456 O O . GLU A 1 311 ? 4.255 -1.554 -63.950 1.00 74.56 311 GLU A O 1
ATOM 2461 N N . GLY A 1 312 ? 6.430 -1.355 -64.474 1.00 72.62 312 GLY A N 1
ATOM 2462 C CA . GLY A 1 312 ? 6.567 -2.688 -65.066 1.00 72.62 312 GLY A CA 1
ATOM 2463 C C . GLY A 1 312 ? 6.317 -3.811 -64.060 1.00 72.62 312 GLY A C 1
ATOM 2464 O O . GLY A 1 312 ? 5.682 -4.811 -64.394 1.00 72.62 312 GLY A O 1
ATOM 2465 N N . LEU A 1 313 ? 6.744 -3.618 -62.808 1.00 66.62 313 LEU A N 1
ATOM 2466 C CA . LEU A 1 313 ? 6.437 -4.534 -61.710 1.00 66.62 313 LEU A CA 1
ATOM 2467 C C . LEU A 1 313 ? 4.933 -4.546 -61.381 1.00 66.62 313 LEU A C 1
ATOM 2469 O O . LEU A 1 313 ? 4.359 -5.617 -61.199 1.00 66.62 313 LEU A O 1
ATOM 2473 N N . THR A 1 314 ? 4.282 -3.379 -61.353 1.00 72.44 314 THR A N 1
ATOM 2474 C CA . THR A 1 314 ? 2.837 -3.256 -61.081 1.00 72.44 314 THR A CA 1
ATOM 2475 C C . THR A 1 314 ? 2.002 -3.940 -62.166 1.00 72.44 314 THR A C 1
ATOM 2477 O O . THR A 1 314 ? 1.089 -4.701 -61.846 1.00 72.44 314 THR A O 1
ATOM 2480 N N . ILE A 1 315 ? 2.350 -3.737 -63.443 1.00 75.81 315 ILE A N 1
ATOM 2481 C CA . ILE A 1 315 ? 1.701 -4.410 -64.579 1.00 75.81 315 ILE A CA 1
ATOM 2482 C C . ILE A 1 315 ? 1.887 -5.929 -64.472 1.00 75.81 315 ILE A C 1
ATOM 2484 O O . ILE A 1 315 ? 0.908 -6.668 -64.545 1.00 75.81 315 ILE A O 1
ATOM 2488 N N . TYR A 1 316 ? 3.111 -6.407 -64.216 1.00 72.38 316 TYR A N 1
ATOM 2489 C CA . TYR A 1 316 ? 3.388 -7.840 -64.070 1.00 72.38 316 TYR A CA 1
ATOM 2490 C C . TYR A 1 316 ? 2.569 -8.493 -62.944 1.00 72.38 316 TYR A C 1
ATOM 2492 O O . TYR A 1 316 ? 1.980 -9.555 -63.145 1.00 72.38 316 TYR A O 1
ATOM 2500 N N . LEU A 1 317 ? 2.496 -7.860 -61.768 1.00 68.88 317 LEU A N 1
ATOM 2501 C CA . LEU A 1 317 ? 1.744 -8.381 -60.620 1.00 68.88 317 LEU A CA 1
ATOM 2502 C C . LEU A 1 317 ? 0.232 -8.432 -60.895 1.00 68.88 317 LEU A C 1
ATOM 2504 O O . LEU A 1 317 ? -0.411 -9.433 -60.565 1.00 68.88 317 LEU A O 1
ATOM 2508 N N . LYS A 1 318 ? -0.320 -7.414 -61.568 1.00 77.88 318 LYS A N 1
ATOM 2509 C CA . LYS A 1 318 ? -1.740 -7.378 -61.939 1.00 77.88 318 LYS A CA 1
ATOM 2510 C C . LYS A 1 318 ? -2.082 -8.387 -63.042 1.00 77.88 318 LYS A C 1
ATOM 2512 O O . LYS A 1 318 ? -3.048 -9.128 -62.899 1.00 77.88 318 LYS A O 1
ATOM 2517 N N . GLU A 1 319 ? -1.279 -8.475 -64.103 1.00 74.94 319 GLU A N 1
ATOM 2518 C CA . GLU A 1 319 ? -1.548 -9.355 -65.254 1.00 74.94 319 GLU A CA 1
ATOM 2519 C C . GLU A 1 319 ? -1.210 -10.836 -65.028 1.00 74.94 319 GLU A C 1
ATOM 2521 O O . GLU A 1 319 ? -1.800 -11.694 -65.687 1.00 74.94 319 GLU A O 1
ATOM 2526 N N . LYS A 1 320 ? -0.236 -11.164 -64.164 1.00 73.19 320 LYS A N 1
ATOM 2527 C CA . LYS A 1 320 ? 0.211 -12.557 -63.952 1.00 73.19 320 LYS A CA 1
ATOM 2528 C C . LYS A 1 320 ? -0.236 -13.179 -62.641 1.00 73.19 320 LYS A C 1
ATOM 2530 O O . LYS A 1 320 ? -0.344 -14.400 -62.598 1.00 73.19 320 LYS A O 1
ATOM 2535 N N . LEU A 1 321 ? -0.500 -12.383 -61.604 1.00 64.69 321 LEU A N 1
ATOM 2536 C CA . LEU A 1 321 ? -0.926 -12.885 -60.291 1.00 64.69 321 LEU A CA 1
ATOM 2537 C C . LEU A 1 321 ? -2.314 -12.378 -59.863 1.00 64.69 321 LEU A C 1
ATOM 2539 O O . LEU A 1 321 ? -2.806 -12.803 -58.823 1.00 64.69 321 LEU A O 1
ATOM 2543 N N . GLY A 1 322 ? -2.949 -11.487 -60.636 1.00 62.28 322 GLY A N 1
ATOM 2544 C CA . GLY A 1 322 ? -4.258 -10.914 -60.296 1.00 62.28 322 GLY A CA 1
ATOM 2545 C C . GLY A 1 322 ? -4.233 -9.967 -59.090 1.00 62.28 322 GLY A C 1
ATOM 2546 O O . GLY A 1 322 ? -5.280 -9.700 -58.506 1.00 62.28 322 GLY A O 1
ATOM 2547 N N . LEU A 1 323 ? -3.053 -9.479 -58.692 1.00 54.03 323 LEU A N 1
ATOM 2548 C CA . LEU A 1 323 ? -2.871 -8.657 -57.495 1.00 54.03 323 LEU A CA 1
ATOM 2549 C C . LEU A 1 323 ? -2.921 -7.165 -57.840 1.00 54.03 323 LEU A C 1
ATOM 2551 O O . LEU A 1 323 ? -2.133 -6.679 -58.652 1.00 54.03 323 LEU A O 1
ATOM 2555 N N . GLU A 1 324 ? -3.820 -6.427 -57.191 1.00 67.81 324 GLU A N 1
ATOM 2556 C CA . GLU A 1 324 ? -3.963 -4.979 -57.354 1.00 67.81 324 GLU A CA 1
ATOM 2557 C C . GLU A 1 324 ? -3.303 -4.216 -56.194 1.00 67.81 324 GLU A C 1
ATOM 2559 O O . GLU A 1 324 ? -3.553 -4.492 -55.021 1.00 67.81 324 GLU A O 1
ATOM 2564 N N . ILE A 1 325 ? -2.431 -3.255 -56.521 1.00 55.25 325 ILE A N 1
ATOM 2565 C CA . ILE A 1 325 ? -1.654 -2.497 -55.532 1.00 55.25 325 ILE A CA 1
ATOM 2566 C C . ILE A 1 325 ? -2.426 -1.241 -55.117 1.00 55.25 325 ILE A C 1
ATOM 2568 O O . ILE A 1 325 ? -2.370 -0.205 -55.784 1.00 55.25 325 ILE A O 1
ATOM 2572 N N . ILE A 1 326 ? -3.116 -1.320 -53.980 1.00 60.84 326 ILE A N 1
ATOM 2573 C CA . ILE A 1 326 ? -3.746 -0.164 -53.332 1.00 60.84 326 ILE A CA 1
ATOM 2574 C C . ILE A 1 326 ? -2.648 0.730 -52.732 1.00 60.84 326 ILE A C 1
ATOM 2576 O O . ILE A 1 326 ? -1.797 0.268 -51.971 1.00 60.84 326 ILE A O 1
ATOM 2580 N N . LYS A 1 327 ? -2.648 2.027 -53.065 1.00 54.72 327 LYS A N 1
ATOM 2581 C CA . LYS A 1 327 ? -1.687 2.995 -52.510 1.00 54.72 327 LYS A CA 1
ATOM 2582 C C . LYS A 1 327 ? -2.065 3.353 -51.069 1.00 54.72 327 LYS A C 1
ATOM 2584 O O . LYS A 1 327 ? -3.038 4.064 -50.848 1.00 54.72 327 LYS A O 1
ATOM 2589 N N . GLN A 1 328 ? -1.257 2.920 -50.102 1.00 50.53 328 GLN A N 1
ATOM 2590 C CA . GLN A 1 328 ? -1.391 3.277 -48.682 1.00 50.53 328 GLN A CA 1
ATOM 2591 C C . GLN A 1 328 ? -0.990 4.744 -48.413 1.00 50.53 328 GLN A C 1
ATOM 2593 O O . GLN A 1 328 ? 0.043 5.010 -47.802 1.00 50.53 328 GLN A O 1
ATOM 2598 N N . SER A 1 329 ? -1.772 5.718 -48.893 1.00 56.50 329 SER A N 1
ATOM 2599 C CA . SER A 1 329 ? -1.506 7.147 -48.658 1.00 56.50 329 SER A CA 1
ATOM 2600 C C . SER A 1 329 ? -2.223 7.743 -47.453 1.00 56.50 329 SER A C 1
ATOM 2602 O O . SER A 1 329 ? -1.728 8.736 -46.925 1.00 56.50 329 SER A O 1
ATOM 2604 N N . ASP A 1 330 ? -3.369 7.197 -47.037 1.00 48.84 330 ASP A N 1
ATOM 2605 C CA . ASP A 1 330 ? -4.329 7.963 -46.223 1.00 48.84 330 ASP A CA 1
ATOM 2606 C C . ASP A 1 330 ? -4.601 7.359 -44.835 1.00 48.84 330 ASP A C 1
ATOM 2608 O O . ASP A 1 330 ? -4.541 8.098 -43.852 1.00 48.84 330 ASP A O 1
ATOM 2612 N N . GLU A 1 331 ? -4.716 6.032 -44.698 1.00 48.75 331 GLU A N 1
ATOM 2613 C CA . GLU A 1 331 ? -4.737 5.357 -43.381 1.00 48.75 331 GLU A CA 1
ATOM 2614 C C . GLU A 1 331 ? -3.502 5.726 -42.534 1.00 48.75 331 GLU A C 1
ATOM 2616 O O . GLU A 1 331 ? -3.604 6.063 -41.354 1.00 48.75 331 GLU A O 1
ATOM 2621 N N . TYR A 1 332 ? -2.324 5.761 -43.168 1.00 50.12 332 TYR A N 1
ATOM 2622 C CA . TYR A 1 332 ? -1.059 6.088 -42.505 1.00 50.12 332 TYR A CA 1
ATOM 2623 C C . TYR A 1 332 ? -0.990 7.558 -42.044 1.00 50.12 332 TYR A C 1
ATOM 2625 O O . TYR A 1 332 ? -0.294 7.877 -41.075 1.00 50.12 332 TYR A O 1
ATOM 2633 N N . LYS A 1 333 ? -1.728 8.472 -42.697 1.00 51.00 333 LYS A N 1
ATOM 2634 C CA . LYS A 1 333 ? -1.867 9.868 -42.242 1.00 51.00 333 LYS A CA 1
ATOM 2635 C C . LYS A 1 333 ? -2.770 9.950 -41.017 1.00 51.00 333 LYS A C 1
ATOM 2637 O O . LYS A 1 333 ? -2.415 10.653 -40.075 1.00 51.00 333 LYS A O 1
ATOM 2642 N N . GLU A 1 334 ? -3.883 9.212 -40.989 1.00 54.31 334 GLU A N 1
ATOM 2643 C CA . GLU A 1 334 ? -4.730 9.141 -39.795 1.00 54.31 334 GLU A CA 1
ATOM 2644 C C . GLU A 1 334 ? -3.978 8.574 -38.587 1.00 54.31 334 GLU A C 1
ATOM 2646 O O . GLU A 1 334 ? -4.015 9.187 -37.520 1.00 54.31 334 GLU A O 1
ATOM 2651 N N . GLU A 1 335 ? -3.263 7.451 -38.730 1.00 53.44 335 GLU A N 1
ATOM 2652 C CA . GLU A 1 335 ? -2.455 6.902 -37.630 1.00 53.44 335 GLU A CA 1
ATOM 2653 C C . GLU A 1 335 ? -1.370 7.884 -37.172 1.00 53.44 335 GLU A C 1
ATOM 2655 O O . GLU A 1 335 ? -1.163 8.059 -35.969 1.00 53.44 335 GLU A O 1
ATOM 2660 N N . THR A 1 336 ? -0.705 8.575 -38.103 1.00 52.44 336 THR A N 1
ATOM 2661 C CA . THR A 1 336 ? 0.319 9.577 -37.764 1.00 52.44 336 THR A CA 1
ATOM 2662 C C . THR A 1 336 ? -0.282 10.771 -37.013 1.00 52.44 336 THR A C 1
ATOM 2664 O O . THR A 1 336 ? 0.296 11.213 -36.016 1.00 52.44 336 THR A O 1
ATOM 2667 N N . ASN A 1 337 ? -1.454 11.260 -37.427 1.00 60.38 337 ASN A N 1
ATOM 2668 C CA . ASN A 1 337 ? -2.155 12.363 -36.766 1.00 60.38 337 ASN A CA 1
ATOM 2669 C C . ASN A 1 337 ? -2.637 11.960 -35.366 1.00 60.38 337 ASN A C 1
ATOM 2671 O O . ASN A 1 337 ? -2.241 12.603 -34.394 1.00 60.38 337 ASN A O 1
ATOM 2675 N N . LYS A 1 338 ? -3.346 10.830 -35.236 1.00 61.03 338 LYS A N 1
ATOM 2676 C CA . LYS A 1 338 ? -3.779 10.262 -33.942 1.00 61.03 338 LYS A CA 1
ATOM 2677 C C . LYS A 1 338 ? -2.583 10.035 -33.005 1.00 61.03 338 LYS A C 1
ATOM 2679 O O . LYS A 1 338 ? -2.628 10.365 -31.822 1.00 61.03 338 LYS A O 1
ATOM 2684 N N . SER A 1 339 ? -1.455 9.549 -33.535 1.00 60.00 339 SER A N 1
ATOM 2685 C CA . SER A 1 339 ? -0.200 9.394 -32.784 1.00 60.00 339 SER A CA 1
ATOM 2686 C C . SER A 1 339 ? 0.364 10.728 -32.276 1.00 60.00 339 SER A C 1
ATOM 2688 O O . SER A 1 339 ? 0.985 10.759 -31.214 1.00 60.00 339 SER A O 1
ATOM 2690 N N . ASN A 1 340 ? 0.184 11.828 -33.007 1.00 66.75 340 ASN A N 1
ATOM 2691 C CA . ASN A 1 340 ? 0.680 13.151 -32.624 1.00 66.75 340 ASN A CA 1
ATOM 2692 C C . ASN A 1 340 ? -0.260 13.869 -31.646 1.00 66.75 340 ASN A C 1
ATOM 2694 O O . ASN A 1 340 ? 0.223 14.423 -30.660 1.00 66.75 340 ASN A O 1
ATOM 2698 N N . GLU A 1 341 ? -1.576 13.763 -31.829 1.00 68.12 341 GLU A N 1
ATOM 2699 C CA . GLU A 1 341 ? -2.582 14.228 -30.863 1.00 68.12 341 GLU A CA 1
ATOM 2700 C C . GLU A 1 341 ? -2.365 13.580 -29.487 1.00 68.12 341 GLU A C 1
ATOM 2702 O O . GLU A 1 341 ? -2.262 14.278 -28.479 1.00 68.12 341 GLU A O 1
ATOM 2707 N N . ILE A 1 342 ? -2.151 12.258 -29.444 1.00 66.38 342 ILE A N 1
ATOM 2708 C CA . ILE A 1 342 ? -1.834 11.523 -28.207 1.00 66.38 342 ILE A CA 1
ATOM 2709 C C . ILE A 1 342 ? -0.516 12.004 -27.564 1.00 66.38 342 ILE A C 1
ATOM 2711 O O . ILE A 1 342 ? -0.392 11.980 -26.337 1.00 66.38 342 ILE A O 1
ATOM 2715 N N . LYS A 1 343 ? 0.480 12.452 -28.345 1.00 69.00 343 LYS A N 1
ATOM 2716 C CA . LYS A 1 343 ? 1.745 12.998 -27.807 1.00 69.00 343 LYS A CA 1
ATOM 2717 C C . LYS A 1 343 ? 1.558 14.391 -27.211 1.00 69.00 343 LYS A C 1
ATOM 2719 O O . LYS A 1 343 ? 2.096 14.645 -26.135 1.00 69.00 343 LYS A O 1
ATOM 2724 N N . GLU A 1 344 ? 0.812 15.278 -27.867 1.00 70.06 344 GLU A N 1
ATOM 2725 C CA . GLU A 1 344 ? 0.551 16.620 -27.332 1.00 70.06 344 GLU A CA 1
ATOM 2726 C C . GLU A 1 344 ? -0.402 16.582 -26.132 1.00 70.06 344 GLU A C 1
ATOM 2728 O O . GLU A 1 344 ? -0.139 17.259 -25.140 1.00 70.06 344 GLU A O 1
ATOM 2733 N N . ALA A 1 345 ? -1.426 15.720 -26.146 1.00 61.47 345 ALA A N 1
ATOM 2734 C CA . ALA A 1 345 ? -2.277 15.477 -24.980 1.00 61.47 345 ALA A CA 1
ATOM 2735 C C . ALA A 1 345 ? -1.457 14.976 -23.777 1.00 61.47 345 ALA A C 1
ATOM 2737 O O . ALA A 1 345 ? -1.597 15.502 -22.676 1.00 61.47 345 ALA A O 1
ATOM 2738 N N . LYS A 1 346 ? -0.516 14.041 -23.987 1.00 60.91 346 LYS A N 1
ATOM 2739 C CA . LYS A 1 346 ? 0.414 13.609 -22.929 1.00 60.91 346 LYS A CA 1
ATOM 2740 C C . LYS A 1 346 ? 1.304 14.743 -22.427 1.00 60.91 346 LYS A C 1
ATOM 2742 O O . LYS A 1 346 ? 1.303 14.992 -21.232 1.00 60.91 346 LYS A O 1
ATOM 2747 N N . LYS A 1 347 ? 1.970 15.503 -23.305 1.00 69.19 347 LYS A N 1
ATOM 2748 C CA . LYS A 1 347 ? 2.773 16.677 -22.894 1.00 69.19 347 LYS A CA 1
ATOM 2749 C C . LYS A 1 347 ? 1.956 17.716 -22.118 1.00 69.19 347 LYS A C 1
ATOM 2751 O O . LYS A 1 347 ? 2.498 18.374 -21.232 1.00 69.19 347 LYS A O 1
ATOM 2756 N N . LYS A 1 348 ? 0.682 17.907 -22.478 1.00 67.25 348 LYS A N 1
ATOM 2757 C CA . LYS A 1 348 ? -0.247 18.809 -21.789 1.00 67.25 348 LYS A CA 1
ATOM 2758 C C . LYS A 1 348 ? -0.550 18.285 -20.383 1.00 67.25 348 LYS A C 1
ATOM 2760 O O . LYS A 1 348 ? -0.339 19.025 -19.427 1.00 67.25 348 LYS A O 1
ATOM 2765 N N . ASN A 1 349 ? -0.941 17.017 -20.254 1.00 57.88 349 ASN A N 1
ATOM 2766 C CA . ASN A 1 349 ? -1.175 16.372 -18.961 1.00 57.88 349 ASN A CA 1
ATOM 2767 C C . ASN A 1 349 ? 0.091 16.367 -18.091 1.00 57.88 349 ASN A C 1
ATOM 2769 O O . ASN A 1 349 ? 0.026 16.813 -16.951 1.00 57.88 349 ASN A O 1
ATOM 2773 N N . ASP A 1 350 ? 1.248 15.980 -18.637 1.00 60.38 350 ASP A N 1
ATOM 2774 C CA . ASP A 1 350 ? 2.541 15.985 -17.940 1.00 60.38 350 ASP A CA 1
ATOM 2775 C C . ASP A 1 350 ? 2.867 17.379 -17.379 1.00 60.38 350 ASP A C 1
ATOM 2777 O O . ASP A 1 350 ? 3.246 17.505 -16.219 1.00 60.38 350 ASP A O 1
ATOM 2781 N N . ARG A 1 351 ? 2.681 18.448 -18.174 1.00 63.72 351 ARG A N 1
ATOM 2782 C CA . ARG A 1 351 ? 2.885 19.842 -17.733 1.00 63.72 351 ARG A CA 1
ATOM 2783 C C . ARG A 1 351 ? 1.927 20.265 -16.624 1.00 63.72 351 ARG A C 1
ATOM 2785 O O . ARG A 1 351 ? 2.327 21.034 -15.755 1.00 63.72 351 ARG A O 1
ATOM 2792 N N . ILE A 1 352 ? 0.677 19.819 -16.675 1.00 57.41 352 ILE A N 1
ATOM 2793 C CA . ILE A 1 352 ? -0.366 20.242 -15.738 1.00 57.41 352 ILE A CA 1
ATOM 2794 C C . ILE A 1 352 ? -0.263 19.476 -14.414 1.00 57.41 352 ILE A C 1
ATOM 2796 O O . ILE A 1 352 ? -0.233 20.103 -13.359 1.00 57.41 352 ILE A O 1
ATOM 2800 N N . PHE A 1 353 ? -0.106 18.151 -14.473 1.00 60.28 353 PHE A N 1
ATOM 2801 C CA . PHE A 1 353 ? 0.208 17.309 -13.318 1.00 60.28 353 PHE A CA 1
ATOM 2802 C C . PHE A 1 353 ? 1.457 17.846 -12.610 1.00 60.28 353 PHE A C 1
ATOM 2804 O O . PHE A 1 353 ? 1.438 18.122 -11.413 1.00 60.28 353 PHE A O 1
ATOM 2811 N N . LYS A 1 354 ? 2.516 18.123 -13.382 1.00 60.72 354 LYS A N 1
ATOM 2812 C CA . LYS A 1 354 ? 3.726 18.773 -12.881 1.00 60.72 354 LYS A CA 1
ATOM 2813 C C . LYS A 1 354 ? 3.426 20.123 -12.205 1.00 60.72 354 LYS A C 1
ATOM 2815 O O . LYS A 1 354 ? 3.888 20.328 -11.091 1.00 60.72 354 LYS A O 1
ATOM 2820 N N . LYS A 1 355 ? 2.616 21.004 -12.809 1.00 59.03 355 LYS A N 1
ATOM 2821 C CA . LYS A 1 355 ? 2.255 22.313 -12.227 1.00 59.03 355 LYS A CA 1
ATOM 2822 C C . LYS A 1 355 ? 1.534 22.195 -10.873 1.00 59.03 355 LYS A C 1
ATOM 2824 O O . LYS A 1 355 ? 1.863 22.976 -9.982 1.00 59.03 355 LYS A O 1
ATOM 2829 N N . HIS A 1 356 ? 0.587 21.266 -10.700 1.00 56.69 356 HIS A N 1
ATOM 2830 C CA . HIS A 1 356 ? -0.047 21.047 -9.388 1.00 56.69 356 HIS A CA 1
ATOM 2831 C C . HIS A 1 356 ? 0.975 20.516 -8.373 1.00 56.69 356 HIS A C 1
ATOM 2833 O O . HIS A 1 356 ? 1.225 21.163 -7.357 1.00 56.69 356 HIS A O 1
ATOM 2839 N N . TYR A 1 357 ? 1.620 19.381 -8.662 1.00 60.56 357 TYR A N 1
ATOM 2840 C CA . TYR A 1 357 ? 2.454 18.695 -7.670 1.00 60.56 357 TYR A CA 1
ATOM 2841 C C . TYR A 1 357 ? 3.788 19.404 -7.362 1.00 60.56 357 TYR A C 1
ATOM 2843 O O . TYR A 1 357 ? 4.249 19.314 -6.228 1.00 60.56 357 TYR A O 1
ATOM 2851 N N . GLU A 1 358 ? 4.372 20.191 -8.281 1.00 55.72 358 GLU A N 1
ATOM 2852 C CA . GLU A 1 358 ? 5.528 21.062 -7.964 1.00 55.72 358 GLU A CA 1
ATOM 2853 C C . GLU A 1 358 ? 5.203 22.133 -6.912 1.00 55.72 358 GLU A C 1
ATOM 2855 O O . GLU A 1 358 ? 6.111 22.628 -6.249 1.00 55.72 358 GLU A O 1
ATOM 2860 N N . ASN A 1 359 ? 3.925 22.485 -6.743 1.00 54.69 359 ASN A N 1
ATOM 2861 C CA . ASN A 1 359 ? 3.477 23.523 -5.818 1.00 54.69 359 ASN A CA 1
ATOM 2862 C C . ASN A 1 359 ? 2.607 22.972 -4.675 1.00 54.69 359 ASN A C 1
ATOM 2864 O O . ASN A 1 359 ? 2.096 23.758 -3.882 1.00 54.69 359 ASN A O 1
ATOM 2868 N N . PHE A 1 360 ? 2.423 21.653 -4.554 1.00 61.47 360 PHE A N 1
ATOM 2869 C CA . PHE A 1 360 ? 1.552 21.033 -3.542 1.00 61.47 360 PHE A CA 1
ATOM 2870 C C . PHE A 1 360 ? 1.895 21.499 -2.113 1.00 61.47 360 PHE A C 1
ATOM 2872 O O . PHE A 1 360 ? 1.037 22.015 -1.398 1.00 61.47 360 PHE A O 1
ATOM 2879 N N . ALA A 1 361 ? 3.182 21.456 -1.754 1.00 55.47 361 ALA A N 1
ATOM 2880 C CA . ALA A 1 361 ? 3.698 21.916 -0.460 1.00 55.47 361 ALA A CA 1
ATOM 2881 C C . ALA A 1 361 ? 3.662 23.450 -0.252 1.00 55.47 361 ALA A C 1
ATOM 2883 O O . ALA A 1 361 ? 4.025 23.928 0.820 1.00 55.47 361 ALA A O 1
ATOM 2884 N N . LEU A 1 362 ? 3.254 24.229 -1.263 1.00 58.34 362 LEU A N 1
ATOM 2885 C CA . LEU A 1 362 ? 3.013 25.674 -1.151 1.00 58.34 362 LEU A CA 1
ATOM 2886 C C . LEU A 1 362 ? 1.523 26.009 -0.975 1.00 58.34 362 LEU A C 1
ATOM 2888 O O . LEU A 1 362 ? 1.214 27.059 -0.420 1.00 58.34 362 LEU A O 1
ATOM 2892 N N . HIS A 1 363 ? 0.613 25.137 -1.425 1.00 63.22 363 HIS A N 1
ATOM 2893 C CA . HIS A 1 363 ? -0.833 25.330 -1.257 1.00 63.22 363 HIS A CA 1
ATOM 2894 C C . HIS A 1 363 ? -1.294 24.929 0.151 1.00 63.22 363 HIS A C 1
ATOM 2896 O O . HIS A 1 363 ? -2.074 25.650 0.768 1.00 63.22 363 HIS A O 1
ATOM 2902 N N . TYR A 1 364 ? -0.762 23.832 0.698 1.00 65.69 364 TYR A N 1
ATOM 2903 C CA . TYR A 1 364 ? -1.083 23.378 2.053 1.00 65.69 364 TYR A CA 1
ATOM 2904 C C . TYR A 1 364 ? 0.023 23.790 3.031 1.00 65.69 364 TYR A C 1
ATOM 2906 O O . TYR A 1 364 ? 1.036 23.106 3.166 1.00 65.69 364 TYR A O 1
ATOM 2914 N N . SER A 1 365 ? -0.172 24.904 3.748 1.00 65.00 365 SER A N 1
ATOM 2915 C CA . SER A 1 365 ? 0.753 25.378 4.798 1.00 65.00 365 SER A CA 1
ATOM 2916 C C . SER A 1 365 ? 0.608 24.581 6.107 1.00 65.00 365 SER A C 1
ATOM 2918 O O . SER A 1 365 ? 0.528 25.145 7.199 1.00 65.00 365 SER A O 1
ATOM 2920 N N . HIS A 1 366 ? 0.532 23.254 5.994 1.00 77.94 366 HIS A N 1
ATOM 2921 C CA . HIS A 1 366 ? 0.359 22.356 7.125 1.00 77.94 366 HIS A CA 1
ATOM 2922 C C . HIS A 1 366 ? 1.603 22.358 8.023 1.00 77.94 366 HIS A C 1
ATOM 2924 O O . HIS A 1 366 ? 2.742 22.350 7.550 1.00 77.94 366 HIS A O 1
ATOM 2930 N N . ARG A 1 367 ? 1.382 22.388 9.340 1.00 79.75 367 ARG A N 1
ATOM 2931 C CA . ARG A 1 367 ? 2.432 22.421 10.360 1.00 79.75 367 ARG A CA 1
ATOM 2932 C C . ARG A 1 367 ? 2.150 21.352 11.401 1.00 79.75 367 ARG A C 1
ATOM 2934 O O . ARG A 1 367 ? 1.166 21.442 12.125 1.00 79.75 367 ARG A O 1
ATOM 2941 N N . VAL A 1 368 ? 3.045 20.381 11.503 1.00 83.44 368 VAL A N 1
ATOM 2942 C CA . VAL A 1 368 ? 3.039 19.401 12.589 1.00 83.44 368 VAL A CA 1
ATOM 2943 C C . VAL A 1 368 ? 4.022 19.879 13.653 1.00 83.44 368 VAL A C 1
ATOM 2945 O O . VAL A 1 368 ? 5.194 20.108 13.342 1.00 83.44 368 VAL A O 1
ATOM 2948 N N . TYR A 1 369 ? 3.569 20.050 14.896 1.00 87.62 369 TYR A N 1
ATOM 2949 C CA . TYR A 1 369 ? 4.479 20.310 16.009 1.00 87.62 369 TYR A CA 1
ATOM 2950 C C . TYR A 1 369 ? 5.201 19.014 16.391 1.00 87.62 369 TYR A C 1
ATOM 2952 O O . TYR A 1 369 ? 4.615 17.931 16.374 1.00 87.62 369 TYR A O 1
ATOM 2960 N N . LEU A 1 370 ? 6.488 19.113 16.735 1.00 87.19 370 LEU A N 1
ATOM 2961 C CA . LEU A 1 370 ? 7.299 17.935 17.064 1.00 87.19 370 LEU A CA 1
ATOM 2962 C C . LEU A 1 370 ? 6.741 17.174 18.280 1.00 87.19 370 LEU A C 1
ATOM 2964 O O . LEU A 1 370 ? 6.764 15.949 18.278 1.00 87.19 370 LEU A O 1
ATOM 2968 N N . SER A 1 371 ? 6.168 17.890 19.253 1.00 87.50 371 SER A N 1
ATOM 2969 C CA . SER A 1 371 ? 5.429 17.327 20.391 1.00 87.50 371 SER A CA 1
ATOM 2970 C C . SER A 1 371 ? 4.340 16.352 19.954 1.00 87.50 371 SER A C 1
ATOM 2972 O O . SER A 1 371 ? 4.277 15.228 20.440 1.00 87.50 371 SER A O 1
ATOM 2974 N N . ASP A 1 372 ? 3.505 16.781 19.013 1.00 87.81 372 ASP A N 1
ATOM 2975 C CA . ASP A 1 372 ? 2.300 16.075 18.589 1.00 87.81 372 ASP A CA 1
ATOM 2976 C C . ASP A 1 372 ? 2.694 14.835 17.781 1.00 87.81 372 ASP A C 1
ATOM 2978 O O . ASP A 1 372 ? 2.096 13.767 17.922 1.00 87.81 372 ASP A O 1
ATOM 2982 N N . LEU A 1 373 ? 3.763 14.962 16.987 1.00 90.44 373 LEU A N 1
ATOM 2983 C CA . LEU A 1 373 ? 4.371 13.875 16.230 1.00 90.44 373 LEU A CA 1
ATOM 2984 C C . LEU A 1 373 ? 5.004 12.823 17.149 1.00 90.44 373 LEU A C 1
ATOM 2986 O O . LEU A 1 373 ? 4.781 11.630 16.954 1.00 90.44 373 LEU A O 1
ATOM 2990 N N . GLU A 1 374 ? 5.769 13.245 18.158 1.00 89.31 374 GLU A N 1
ATOM 2991 C CA . GLU A 1 374 ? 6.383 12.353 19.147 1.00 89.31 374 GLU A CA 1
ATOM 2992 C C . GLU A 1 374 ? 5.323 11.641 20.000 1.00 89.31 374 GLU A C 1
ATOM 2994 O O . GLU A 1 374 ? 5.411 10.424 20.178 1.00 89.31 374 GLU A O 1
ATOM 2999 N N . ASP A 1 375 ? 4.281 12.351 20.449 1.00 86.62 375 ASP A N 1
ATOM 3000 C CA . ASP A 1 375 ? 3.107 11.771 21.115 1.00 86.62 375 ASP A CA 1
ATOM 3001 C C . ASP A 1 375 ? 2.420 10.730 20.227 1.00 86.62 375 ASP A C 1
ATOM 3003 O O . ASP A 1 375 ? 2.190 9.597 20.655 1.00 86.62 375 ASP A O 1
ATOM 3007 N N . THR A 1 376 ? 2.129 11.085 18.975 1.00 87.94 376 THR A N 1
ATOM 3008 C CA . THR A 1 376 ? 1.404 10.215 18.041 1.00 87.94 376 THR A CA 1
ATOM 3009 C C . THR A 1 376 ? 2.217 8.968 17.701 1.00 87.94 376 THR A C 1
ATOM 3011 O O . THR A 1 376 ? 1.678 7.864 17.748 1.00 87.94 376 THR A O 1
ATOM 3014 N N . ILE A 1 377 ? 3.527 9.089 17.455 1.00 88.75 377 ILE A N 1
ATOM 3015 C CA . ILE A 1 377 ? 4.413 7.927 17.284 1.00 88.75 377 ILE A CA 1
ATOM 3016 C C . ILE A 1 377 ? 4.400 7.065 18.554 1.00 88.75 377 ILE A C 1
ATOM 3018 O O . ILE A 1 377 ? 4.197 5.853 18.471 1.00 88.75 377 ILE A O 1
ATOM 3022 N N . ARG A 1 378 ? 4.588 7.671 19.733 1.00 86.12 378 ARG A N 1
ATOM 3023 C CA . ARG A 1 378 ? 4.665 6.977 21.030 1.00 86.12 378 ARG A CA 1
ATOM 3024 C C . ARG A 1 378 ? 3.392 6.196 21.365 1.00 86.12 378 ARG A C 1
ATOM 3026 O O . ARG A 1 378 ? 3.488 5.099 21.915 1.00 86.12 378 ARG A O 1
ATOM 3033 N N . LEU A 1 379 ? 2.223 6.742 21.034 1.00 83.62 379 LEU A N 1
ATOM 3034 C CA . LEU A 1 379 ? 0.913 6.153 21.327 1.00 83.62 379 LEU A CA 1
ATOM 3035 C C . LEU A 1 379 ? 0.453 5.161 20.250 1.00 83.62 379 LEU A C 1
ATOM 3037 O O . LEU A 1 379 ? -0.023 4.071 20.573 1.00 83.62 379 LEU A O 1
ATOM 3041 N N . MET A 1 380 ? 0.617 5.502 18.969 1.00 88.38 380 MET A N 1
ATOM 3042 C CA . MET A 1 380 ? 0.059 4.716 17.864 1.00 88.38 380 MET A CA 1
ATOM 3043 C C . MET A 1 380 ? 0.971 3.582 17.401 1.00 88.38 380 MET A C 1
ATOM 3045 O O . MET A 1 380 ? 0.465 2.594 16.868 1.00 88.38 380 MET A O 1
ATOM 3049 N N . LYS A 1 381 ? 2.292 3.656 17.649 1.00 86.25 381 LYS A N 1
ATOM 3050 C CA . LYS A 1 381 ? 3.260 2.637 17.204 1.00 86.25 381 LYS A CA 1
ATOM 3051 C C . LYS A 1 381 ? 2.823 1.209 17.536 1.00 86.25 381 LYS A C 1
ATOM 3053 O O . LYS A 1 381 ? 2.944 0.338 16.681 1.00 86.25 381 LYS A O 1
ATOM 3058 N N . HIS A 1 382 ? 2.382 0.958 18.766 1.00 88.94 382 HIS A N 1
ATOM 3059 C CA . HIS A 1 382 ? 2.033 -0.392 19.222 1.00 88.94 382 HIS A CA 1
ATOM 3060 C C . HIS A 1 382 ? 0.548 -0.724 19.041 1.00 88.94 382 HIS A C 1
ATOM 3062 O O . HIS A 1 382 ? 0.175 -1.888 19.105 1.00 88.94 382 HIS A O 1
ATOM 3068 N N . SER A 1 383 ? -0.286 0.284 18.790 1.00 93.88 383 SER A N 1
ATOM 3069 C CA . SER A 1 383 ? -1.740 0.155 18.645 1.00 93.88 383 SER A CA 1
ATOM 3070 C C . SER A 1 383 ? -2.165 -0.181 17.206 1.00 93.88 383 SER A C 1
ATOM 3072 O O . SER A 1 383 ? -3.325 -0.514 16.974 1.00 93.88 383 SER A O 1
ATOM 3074 N N . ILE A 1 384 ? -1.237 -0.113 16.244 1.00 95.75 384 ILE A N 1
ATOM 3075 C CA . ILE A 1 384 ? -1.438 -0.392 14.812 1.00 95.75 384 ILE A CA 1
ATOM 3076 C C . ILE A 1 384 ? -0.595 -1.602 14.410 1.00 95.75 384 ILE A C 1
ATOM 3078 O O . ILE A 1 384 ? 0.575 -1.698 14.787 1.00 95.75 384 ILE A O 1
ATOM 3082 N N . GLY A 1 385 ? -1.179 -2.516 13.637 1.00 95.69 385 GLY A N 1
ATOM 3083 C CA . GLY A 1 385 ? -0.529 -3.752 13.210 1.00 95.69 385 GLY A CA 1
ATOM 3084 C C . GLY A 1 385 ? -0.940 -4.212 11.817 1.00 95.69 385 GLY A C 1
ATOM 3085 O O . GLY A 1 385 ? -1.891 -3.708 11.216 1.00 95.69 385 GLY A O 1
ATOM 3086 N N . ALA A 1 386 ? -0.207 -5.196 11.312 1.00 95.88 386 ALA A N 1
ATOM 3087 C CA . ALA A 1 386 ? -0.486 -5.858 10.048 1.00 95.88 386 ALA A CA 1
ATOM 3088 C C . ALA A 1 386 ? -1.364 -7.096 10.270 1.00 95.88 386 ALA A C 1
ATOM 3090 O O . ALA A 1 386 ? -1.110 -7.879 11.189 1.00 95.88 386 ALA A O 1
ATOM 3091 N N . ILE A 1 387 ? -2.349 -7.326 9.397 1.00 95.75 387 ILE A N 1
ATOM 3092 C CA . ILE A 1 387 ? -3.046 -8.618 9.339 1.00 95.75 387 ILE A CA 1
ATOM 3093 C C . ILE A 1 387 ? -2.194 -9.574 8.508 1.00 95.75 387 ILE A C 1
ATOM 3095 O O . ILE A 1 387 ? -2.043 -9.403 7.293 1.00 95.75 387 ILE A O 1
ATOM 3099 N N . ILE A 1 388 ? -1.639 -10.589 9.167 1.00 94.38 388 ILE A N 1
ATOM 3100 C CA . ILE A 1 388 ? -0.786 -11.601 8.551 1.00 94.38 388 ILE A CA 1
ATOM 3101 C C . ILE A 1 388 ? -1.596 -12.865 8.298 1.00 94.38 388 ILE A C 1
ATOM 3103 O O . ILE A 1 388 ? -2.155 -13.461 9.216 1.00 94.38 388 ILE A O 1
ATOM 3107 N N . ALA A 1 389 ? -1.619 -13.297 7.042 1.00 91.94 389 ALA A N 1
ATOM 3108 C CA . ALA A 1 389 ? -2.240 -14.537 6.609 1.00 91.94 389 ALA A CA 1
ATOM 3109 C C . ALA A 1 389 ? -1.167 -15.583 6.290 1.00 91.94 389 ALA A C 1
ATOM 3111 O O . ALA A 1 389 ? -0.207 -15.295 5.572 1.00 91.94 389 ALA A O 1
ATOM 3112 N N . THR A 1 390 ? -1.334 -16.802 6.799 1.00 87.81 390 THR A N 1
ATOM 3113 C CA . THR A 1 390 ? -0.406 -17.917 6.562 1.00 87.81 390 THR A CA 1
ATOM 3114 C C . THR A 1 390 ? -1.054 -18.937 5.626 1.00 87.81 390 THR A C 1
ATOM 3116 O O . THR A 1 390 ? -2.092 -19.519 5.942 1.00 87.81 390 THR A O 1
ATOM 3119 N N . ASN A 1 391 ? -0.472 -19.154 4.444 1.00 77.94 391 ASN A N 1
ATOM 3120 C CA . ASN A 1 391 ? -1.047 -20.078 3.461 1.00 77.94 391 ASN A CA 1
ATOM 3121 C C . ASN A 1 391 ? -0.762 -21.561 3.797 1.00 77.94 391 ASN A C 1
ATOM 3123 O O . ASN A 1 391 ? -0.075 -21.881 4.765 1.00 77.94 391 ASN A O 1
ATOM 3127 N N . VAL A 1 392 ? -1.283 -22.491 2.983 1.00 71.19 392 VAL A N 1
ATOM 3128 C CA . VAL A 1 392 ? -1.067 -23.951 3.145 1.00 71.19 392 VAL A CA 1
ATOM 3129 C C . VAL A 1 392 ? 0.405 -24.386 3.163 1.00 71.19 392 VAL A C 1
ATOM 3131 O O . VAL A 1 392 ? 0.702 -25.448 3.699 1.00 71.19 392 VAL A O 1
ATOM 3134 N N . SER A 1 393 ? 1.310 -23.572 2.618 1.00 72.75 393 SER A N 1
ATOM 3135 C CA . SER A 1 393 ? 2.754 -23.824 2.548 1.00 72.75 393 SER A CA 1
ATOM 3136 C C . SER A 1 393 ? 3.540 -23.064 3.627 1.00 72.75 393 SER A C 1
ATOM 3138 O O . SER A 1 393 ? 4.749 -22.898 3.498 1.00 72.75 393 SER A O 1
ATOM 3140 N N . ASN A 1 394 ? 2.860 -22.558 4.664 1.00 74.62 394 ASN A N 1
ATOM 3141 C CA . ASN A 1 394 ? 3.409 -21.713 5.731 1.00 74.62 394 ASN A CA 1
ATOM 3142 C C . ASN A 1 394 ? 4.070 -20.399 5.262 1.00 74.62 394 ASN A C 1
ATOM 3144 O O . ASN A 1 394 ? 4.776 -19.747 6.033 1.00 74.62 394 ASN A O 1
ATOM 3148 N N . VAL A 1 395 ? 3.809 -19.961 4.025 1.00 79.25 395 VAL A N 1
ATOM 3149 C CA . VAL A 1 395 ? 4.247 -18.643 3.549 1.00 79.25 395 VAL A CA 1
ATOM 3150 C C . VAL A 1 395 ? 3.323 -17.585 4.141 1.00 79.25 395 VAL A C 1
ATOM 3152 O O . VAL A 1 395 ? 2.100 -17.654 3.986 1.00 79.25 395 VAL A O 1
ATOM 3155 N N . LYS A 1 396 ? 3.926 -16.608 4.821 1.00 82.75 396 LYS A N 1
ATOM 3156 C CA . LYS A 1 396 ? 3.241 -15.443 5.384 1.00 82.75 396 LYS A CA 1
ATOM 3157 C C . LYS A 1 396 ? 3.032 -14.381 4.309 1.00 82.75 396 LYS A C 1
ATOM 3159 O O . LYS A 1 396 ? 3.952 -14.086 3.550 1.00 82.75 396 LYS A O 1
ATOM 3164 N N . ALA A 1 397 ? 1.858 -13.764 4.298 1.00 82.94 397 ALA A N 1
ATOM 3165 C CA . ALA A 1 397 ? 1.564 -12.573 3.514 1.00 82.94 397 ALA A CA 1
ATOM 3166 C C . ALA A 1 397 ? 0.922 -11.508 4.412 1.00 82.94 397 ALA A C 1
ATOM 3168 O O . ALA A 1 397 ? -0.064 -11.790 5.094 1.00 82.94 397 ALA A O 1
ATOM 3169 N N . CYS A 1 398 ? 1.458 -10.285 4.392 1.00 76.88 398 CYS A N 1
ATOM 3170 C CA . CYS A 1 398 ? 0.758 -9.121 4.928 1.00 76.88 398 CYS A CA 1
ATOM 3171 C C . CYS A 1 398 ? -0.410 -8.787 3.989 1.00 76.88 398 CYS A C 1
ATOM 3173 O O . CYS A 1 398 ? -0.201 -8.477 2.815 1.00 76.88 398 CYS A O 1
ATOM 3175 N N . GLY A 1 399 ? -1.642 -8.901 4.484 1.00 74.62 399 GLY A N 1
ATOM 3176 C CA . GLY A 1 399 ? -2.848 -8.675 3.686 1.00 74.62 399 GLY A CA 1
ATOM 3177 C C . GLY A 1 399 ? -3.292 -7.212 3.649 1.00 74.62 399 GLY A C 1
ATOM 3178 O O . GLY A 1 399 ? -3.751 -6.750 2.600 1.00 74.62 399 GLY A O 1
ATOM 3179 N N . ALA A 1 400 ? -3.175 -6.531 4.795 1.00 89.81 400 ALA A N 1
ATOM 3180 C CA . ALA A 1 400 ? -3.751 -5.218 5.088 1.00 89.81 400 ALA A CA 1
ATOM 3181 C C . ALA A 1 400 ? -3.261 -4.665 6.443 1.00 89.81 400 ALA A C 1
ATOM 3183 O O . ALA A 1 400 ? -2.551 -5.352 7.185 1.00 89.81 400 ALA A O 1
ATOM 3184 N N . THR A 1 401 ? -3.716 -3.461 6.790 1.00 96.88 401 THR A N 1
ATOM 3185 C CA . THR A 1 401 ? -3.531 -2.822 8.101 1.00 96.88 401 THR A CA 1
ATOM 3186 C C . THR A 1 401 ? -4.753 -3.054 9.009 1.00 96.88 401 THR A C 1
ATOM 3188 O O . THR A 1 401 ? -5.866 -3.294 8.538 1.00 96.88 401 THR A O 1
ATOM 3191 N N . CYS A 1 402 ? -4.555 -2.996 10.326 1.00 97.69 402 CYS A N 1
ATOM 3192 C CA . CYS A 1 402 ? -5.618 -2.907 11.331 1.00 97.69 402 CYS A CA 1
ATOM 3193 C C . CYS A 1 402 ? -5.131 -2.168 12.588 1.00 97.69 402 CYS A C 1
ATOM 3195 O O . CYS A 1 402 ? -3.922 -2.001 12.781 1.00 97.69 402 CYS A O 1
ATOM 3197 N N . PHE A 1 403 ? -6.043 -1.773 13.480 1.00 97.56 403 PHE A N 1
ATOM 3198 C CA . PHE A 1 403 ? -5.677 -1.102 14.735 1.00 97.56 403 PHE A CA 1
ATOM 3199 C C . PHE A 1 403 ? -6.568 -1.451 15.935 1.00 97.56 403 PHE A C 1
ATOM 3201 O O . PHE A 1 403 ? -7.743 -1.763 15.761 1.00 97.56 403 PHE A O 1
ATOM 3208 N N . ARG A 1 404 ? -6.003 -1.404 17.156 1.00 96.44 404 ARG A N 1
ATOM 3209 C CA . ARG A 1 404 ? -6.655 -1.816 18.417 1.00 96.44 404 ARG A CA 1
ATOM 3210 C C . ARG A 1 404 ? -7.667 -0.779 18.893 1.00 96.44 404 ARG A C 1
ATOM 3212 O O . ARG A 1 404 ? -7.304 0.348 19.248 1.00 96.44 404 ARG A O 1
ATOM 3219 N N . ILE A 1 405 ? -8.918 -1.205 19.000 1.00 96.38 405 ILE A N 1
ATOM 3220 C CA . ILE A 1 405 ? -10.039 -0.453 19.576 1.00 96.38 405 ILE A CA 1
ATOM 3221 C C . ILE A 1 405 ? -10.631 -1.244 20.747 1.00 96.38 405 ILE A C 1
ATOM 3223 O O . ILE A 1 405 ? -10.528 -2.473 20.782 1.00 96.38 405 ILE A O 1
ATOM 3227 N N . GLY A 1 406 ? -11.208 -0.549 21.725 1.00 94.44 406 GLY A N 1
ATOM 3228 C CA . GLY A 1 406 ? -11.916 -1.208 22.823 1.00 94.44 406 GLY A CA 1
ATOM 3229 C C . GLY A 1 406 ? -11.029 -2.131 23.661 1.00 94.44 406 GLY A C 1
ATOM 3230 O O . GLY A 1 406 ? -9.806 -2.022 23.614 1.00 94.44 406 GLY A O 1
ATOM 3231 N N . SER A 1 407 ? -11.605 -3.053 24.432 1.00 94.25 407 SER A N 1
ATOM 3232 C CA . SER A 1 407 ? -10.847 -3.915 25.355 1.00 94.25 407 SER A CA 1
ATOM 3233 C C . SER A 1 407 ? -9.956 -4.956 24.657 1.00 94.25 407 SER A C 1
ATOM 3235 O O . SER A 1 407 ? -8.814 -5.169 25.075 1.00 94.25 407 SER A O 1
ATOM 3237 N N . LYS A 1 408 ? -10.463 -5.593 23.592 1.00 95.81 408 LYS A N 1
ATOM 3238 C CA . LYS A 1 408 ? -9.856 -6.776 22.947 1.00 95.81 408 LYS A CA 1
ATOM 3239 C C . LYS A 1 408 ? -10.001 -6.831 21.419 1.00 95.81 408 LYS A C 1
ATOM 3241 O O . LYS A 1 408 ? -9.780 -7.885 20.821 1.00 95.81 408 LYS A O 1
ATOM 3246 N N . TYR A 1 409 ? -10.383 -5.726 20.785 1.00 97.69 409 TYR A N 1
ATOM 3247 C CA . TYR A 1 409 ? -10.783 -5.714 19.379 1.00 97.69 409 TYR A CA 1
ATOM 3248 C C . TYR A 1 409 ? -9.757 -5.021 18.479 1.00 97.69 409 TYR A C 1
ATOM 3250 O O . TYR A 1 409 ? -8.967 -4.182 18.918 1.00 97.69 409 TYR A O 1
ATOM 3258 N N . VAL A 1 410 ? -9.795 -5.345 17.190 1.00 98.06 410 VAL A N 1
ATOM 3259 C CA . VAL A 1 410 ? -9.176 -4.546 16.127 1.00 98.06 410 VAL A CA 1
ATOM 3260 C C . VAL A 1 410 ? -10.207 -4.207 15.060 1.00 98.06 410 VAL A C 1
ATOM 3262 O O . VAL A 1 410 ? -11.161 -4.954 14.869 1.00 98.06 410 VAL A O 1
ATOM 3265 N N . ILE A 1 411 ? -10.003 -3.113 14.334 1.00 98.50 411 ILE A N 1
ATOM 3266 C CA . ILE A 1 411 ? -10.795 -2.775 13.146 1.00 98.50 411 ILE A CA 1
ATOM 3267 C C . ILE A 1 411 ? -9.918 -2.756 11.889 1.00 98.50 411 ILE A C 1
ATOM 3269 O O . ILE A 1 411 ? -8.739 -2.402 11.936 1.00 98.50 411 ILE A O 1
ATOM 3273 N N . THR A 1 412 ? -10.503 -3.192 10.775 1.00 98.38 412 THR A N 1
ATOM 3274 C CA . THR A 1 412 ? -9.953 -3.178 9.411 1.00 98.38 412 THR A CA 1
ATOM 3275 C C . THR A 1 412 ? -11.113 -3.058 8.407 1.00 98.38 412 THR A C 1
ATOM 3277 O O . THR A 1 412 ? -12.270 -2.961 8.823 1.00 98.38 412 THR A O 1
ATOM 3280 N N . ASN A 1 413 ? -10.848 -3.078 7.098 1.00 98.25 413 ASN A N 1
ATOM 3281 C CA . ASN A 1 413 ? -11.920 -3.074 6.097 1.00 98.25 413 ASN A CA 1
ATOM 3282 C C . ASN A 1 413 ? -12.638 -4.431 5.961 1.00 98.25 413 ASN A C 1
ATOM 3284 O O . ASN A 1 413 ? -12.052 -5.491 6.189 1.00 98.25 413 ASN A O 1
ATOM 3288 N N . LYS A 1 414 ? -13.895 -4.422 5.507 1.00 97.38 414 LYS A N 1
ATOM 3289 C CA . LYS A 1 414 ? -14.667 -5.647 5.228 1.00 97.38 414 LYS A CA 1
ATOM 3290 C C . LYS A 1 414 ? -14.077 -6.403 4.037 1.00 97.38 414 LYS A C 1
ATOM 3292 O O . LYS A 1 414 ? -13.828 -7.602 4.149 1.00 97.38 414 LYS A O 1
ATOM 3297 N N . HIS A 1 415 ? -13.693 -5.699 2.970 1.00 95.19 415 HIS A N 1
ATOM 3298 C CA . HIS A 1 415 ? -13.064 -6.311 1.795 1.00 95.19 415 HIS A CA 1
ATOM 3299 C C . HIS A 1 415 ? -11.735 -7.026 2.112 1.00 95.19 415 HIS A C 1
ATOM 3301 O O . HIS A 1 415 ? -11.304 -7.900 1.359 1.00 95.19 415 HIS A O 1
ATOM 3307 N N . VAL A 1 416 ? -11.059 -6.673 3.214 1.00 94.62 416 VAL A N 1
ATOM 3308 C CA . VAL A 1 416 ? -9.847 -7.363 3.687 1.00 94.62 416 VAL A CA 1
ATOM 3309 C C . VAL A 1 416 ? -10.197 -8.744 4.236 1.00 94.62 416 VAL A C 1
ATOM 3311 O O . VAL A 1 416 ? -9.524 -9.717 3.897 1.00 94.62 416 VAL A O 1
ATOM 3314 N N . VAL A 1 417 ? -11.257 -8.833 5.042 1.00 94.44 417 VAL A N 1
ATOM 3315 C CA . VAL A 1 417 ? -11.798 -10.097 5.565 1.00 94.44 417 VAL A CA 1
ATOM 3316 C C . VAL A 1 417 ? -12.287 -10.974 4.415 1.00 94.44 417 VAL A C 1
ATOM 3318 O O . VAL A 1 417 ? -11.880 -12.132 4.320 1.00 94.44 417 VAL A O 1
ATOM 3321 N N . ASP A 1 418 ? -13.068 -10.412 3.493 1.00 93.94 418 ASP A N 1
ATOM 3322 C CA . ASP A 1 418 ? -13.617 -11.153 2.352 1.00 93.94 418 ASP A CA 1
ATOM 3323 C C . ASP A 1 418 ? -12.510 -11.706 1.451 1.00 93.94 418 ASP A C 1
ATOM 3325 O O . ASP A 1 418 ? -12.507 -12.886 1.115 1.00 93.94 418 ASP A O 1
ATOM 3329 N N . LYS A 1 419 ? -11.477 -10.906 1.167 1.00 91.25 419 LYS A N 1
ATOM 3330 C CA . LYS A 1 419 ? -10.298 -11.338 0.403 1.00 91.25 419 LYS A CA 1
ATOM 3331 C C . LYS A 1 419 ? -9.550 -12.507 1.060 1.00 91.25 419 LYS A C 1
ATOM 3333 O O . LYS A 1 419 ? -8.976 -13.325 0.343 1.00 91.25 419 LYS A O 1
ATOM 3338 N N . LEU A 1 420 ? -9.526 -12.616 2.393 1.00 89.88 420 LEU A N 1
ATOM 3339 C CA . LEU A 1 420 ? -8.953 -13.786 3.081 1.00 89.88 420 LEU A CA 1
ATOM 3340 C C . LEU A 1 420 ? -9.810 -15.042 2.857 1.00 89.88 420 LEU A C 1
ATOM 3342 O O . LEU A 1 420 ? -9.260 -16.108 2.564 1.00 89.88 420 LEU A O 1
ATOM 3346 N N . VAL A 1 421 ? -11.136 -14.894 2.927 1.00 89.06 421 VAL A N 1
ATOM 3347 C CA . VAL A 1 421 ? -12.114 -15.965 2.677 1.00 89.06 421 VAL A CA 1
ATOM 3348 C C . VAL A 1 421 ? -12.069 -16.430 1.214 1.00 89.06 421 VAL A C 1
ATOM 3350 O O . VAL A 1 421 ? -11.966 -17.632 0.970 1.00 89.06 421 VAL A O 1
ATOM 3353 N N . ASP A 1 422 ? -12.027 -15.505 0.251 1.00 88.31 422 ASP A N 1
ATOM 3354 C CA . ASP A 1 422 ? -11.893 -15.773 -1.192 1.00 88.31 422 ASP A CA 1
ATOM 3355 C C . ASP A 1 422 ? -10.597 -16.522 -1.541 1.00 88.31 422 ASP A C 1
ATOM 3357 O O . ASP A 1 422 ? -10.569 -17.374 -2.432 1.00 88.31 422 ASP A O 1
ATOM 3361 N N . MET A 1 423 ? -9.504 -16.240 -0.822 1.00 84.94 423 MET A N 1
ATOM 3362 C CA . MET A 1 423 ? -8.240 -16.977 -0.948 1.00 84.94 423 MET A CA 1
ATOM 3363 C C . MET A 1 423 ? -8.272 -18.359 -0.263 1.00 84.94 423 MET A C 1
ATOM 3365 O O . MET A 1 423 ? -7.262 -19.068 -0.271 1.00 84.94 423 MET A O 1
ATOM 3369 N N . GLY A 1 424 ? -9.399 -18.755 0.338 1.00 86.31 424 GLY A N 1
ATOM 3370 C CA . GLY A 1 424 ? -9.558 -20.011 1.072 1.00 86.31 424 GLY A CA 1
ATOM 3371 C C . GLY A 1 424 ? -8.756 -20.068 2.376 1.00 86.31 424 GLY A C 1
ATOM 3372 O O . GLY A 1 424 ? -8.468 -21.162 2.873 1.00 86.31 424 GLY A O 1
ATOM 3373 N N . ILE A 1 425 ? -8.349 -18.917 2.921 1.00 87.81 425 ILE A N 1
ATOM 3374 C CA . ILE A 1 425 ? -7.550 -18.847 4.145 1.00 87.81 425 ILE A CA 1
ATOM 3375 C C . ILE A 1 425 ? -8.489 -18.828 5.349 1.00 87.81 425 ILE A C 1
ATOM 3377 O O . ILE A 1 425 ? -9.317 -17.938 5.517 1.00 87.81 425 ILE A O 1
ATOM 3381 N N . LYS A 1 426 ? -8.340 -19.833 6.210 1.00 89.06 426 LYS A N 1
ATOM 3382 C CA . LYS A 1 426 ? -9.033 -19.901 7.495 1.00 89.06 426 LYS A CA 1
ATOM 3383 C C . LYS A 1 426 ? -8.415 -18.928 8.500 1.00 89.06 426 LYS A C 1
ATOM 3385 O O . LYS A 1 426 ? -7.194 -18.791 8.565 1.00 89.06 426 LYS A O 1
ATOM 3390 N N . PHE A 1 427 ? -9.254 -18.341 9.352 1.00 89.38 427 PHE A N 1
ATOM 3391 C CA . PHE A 1 427 ? -8.816 -17.412 10.399 1.00 89.38 427 PHE A CA 1
ATOM 3392 C C . PHE A 1 427 ? -7.934 -18.050 11.489 1.00 89.38 427 PHE A C 1
ATOM 3394 O O . PHE A 1 427 ? -7.190 -17.329 12.142 1.00 89.38 427 PHE A O 1
ATOM 3401 N N . ASP A 1 428 ? -7.911 -19.384 11.617 1.00 89.69 428 ASP A N 1
ATOM 3402 C CA . ASP A 1 428 ? -6.943 -20.124 12.452 1.00 89.69 428 ASP A CA 1
ATOM 3403 C C . ASP A 1 428 ? -5.482 -20.026 11.950 1.00 89.69 428 ASP A C 1
ATOM 3405 O O . ASP A 1 428 ? -4.548 -20.411 12.652 1.00 89.69 428 ASP A O 1
ATOM 3409 N N . ARG A 1 429 ? -5.274 -19.479 10.744 1.00 90.88 429 ARG A N 1
ATOM 3410 C CA . ARG A 1 429 ? -3.970 -19.167 10.134 1.00 90.88 429 ARG A CA 1
ATOM 3411 C C . ARG A 1 429 ? -3.741 -17.668 9.933 1.00 90.88 429 ARG A C 1
ATOM 3413 O O . ARG A 1 429 ? -2.748 -17.276 9.306 1.00 90.88 429 ARG A O 1
ATOM 3420 N N . CYS A 1 430 ? -4.647 -16.842 10.445 1.00 93.94 430 CYS A N 1
ATOM 3421 C CA . CYS A 1 430 ? -4.553 -15.392 10.421 1.00 93.94 430 CYS A CA 1
ATOM 3422 C C . CYS A 1 430 ? -4.237 -14.875 11.826 1.00 93.94 430 CYS A C 1
ATOM 3424 O O . CYS A 1 430 ? -4.791 -15.349 12.815 1.00 93.94 430 CYS A O 1
ATOM 3426 N N . TYR A 1 431 ? -3.351 -13.890 11.917 1.00 95.06 431 TYR A N 1
ATOM 3427 C CA . TYR A 1 431 ? -3.003 -13.246 13.180 1.00 95.06 431 TYR A CA 1
ATOM 3428 C C . TYR A 1 431 ? -2.654 -11.773 12.945 1.00 95.06 431 TYR A C 1
ATOM 3430 O O . TYR A 1 431 ? -2.242 -11.394 11.846 1.00 95.06 431 TYR A O 1
ATOM 3438 N N . VAL A 1 432 ? -2.813 -10.935 13.969 1.00 96.06 432 VAL A N 1
ATOM 3439 C CA . VAL A 1 432 ? -2.351 -9.540 13.940 1.00 96.06 432 VAL A CA 1
ATOM 3440 C C . VAL A 1 432 ? -0.925 -9.471 14.465 1.00 96.06 432 VAL A C 1
ATOM 3442 O O . VAL A 1 432 ? -0.639 -9.995 15.541 1.00 96.06 432 VAL A O 1
ATOM 3445 N N . ASP A 1 433 ? -0.043 -8.807 13.722 1.00 94.31 433 ASP A N 1
ATOM 3446 C CA . ASP A 1 433 ? 1.337 -8.527 14.113 1.00 94.31 433 ASP A CA 1
ATOM 3447 C C . ASP A 1 433 ? 1.529 -7.019 14.309 1.00 94.31 433 ASP A C 1
ATOM 3449 O O . ASP A 1 433 ? 1.638 -6.251 13.348 1.00 94.31 433 ASP A O 1
ATOM 3453 N N . PHE A 1 434 ? 1.558 -6.578 15.568 1.00 93.94 434 PHE A N 1
ATOM 3454 C CA . PHE A 1 434 ? 1.753 -5.164 15.903 1.00 93.94 434 PHE A CA 1
ATOM 3455 C C . PHE A 1 434 ? 3.213 -4.706 15.748 1.00 93.94 434 PHE A C 1
ATOM 3457 O O . PHE A 1 434 ? 3.471 -3.506 15.771 1.00 93.94 434 PHE A O 1
ATOM 3464 N N . ASN A 1 435 ? 4.166 -5.620 15.533 1.00 90.62 435 ASN A N 1
ATOM 3465 C CA . ASN A 1 435 ? 5.589 -5.314 15.343 1.00 90.62 435 ASN A CA 1
ATOM 3466 C C . ASN A 1 435 ? 6.094 -5.761 13.954 1.00 90.62 435 ASN A C 1
ATOM 3468 O O . ASN A 1 435 ? 7.285 -6.026 13.775 1.00 90.62 435 ASN A O 1
ATOM 3472 N N . TYR A 1 436 ? 5.205 -5.853 12.960 1.00 88.88 436 TYR A N 1
ATOM 3473 C CA . TYR A 1 436 ? 5.539 -6.388 11.640 1.00 88.88 436 TYR A CA 1
ATOM 3474 C C . TYR A 1 436 ? 6.725 -5.665 10.965 1.00 88.88 436 TYR A C 1
ATOM 3476 O O . TYR A 1 436 ? 6.728 -4.442 10.803 1.00 88.88 436 TYR A O 1
ATOM 3484 N N . GLU A 1 437 ? 7.728 -6.460 10.570 1.00 81.88 437 GLU A N 1
ATOM 3485 C CA . GLU A 1 437 ? 9.046 -6.051 10.044 1.00 81.88 437 GLU A CA 1
ATOM 3486 C C . GLU A 1 437 ? 9.909 -5.161 10.975 1.00 81.88 437 GLU A C 1
ATOM 3488 O O . GLU A 1 437 ? 10.966 -4.667 10.567 1.00 81.88 437 GLU A O 1
ATOM 3493 N N . GLU A 1 438 ? 9.547 -4.996 12.252 1.00 81.31 438 GLU A N 1
ATOM 3494 C CA . GLU A 1 438 ? 10.346 -4.223 13.209 1.00 81.31 438 GLU A CA 1
ATOM 3495 C C . GLU A 1 438 ? 11.526 -5.034 13.776 1.00 81.31 438 GLU A C 1
ATOM 3497 O O . GLU A 1 438 ? 11.385 -5.902 14.643 1.00 81.31 438 GLU A O 1
ATOM 3502 N N . LYS A 1 439 ? 12.740 -4.729 13.291 1.00 74.12 439 LYS A N 1
ATOM 3503 C CA . LYS A 1 439 ? 13.981 -5.392 13.725 1.00 74.12 439 LYS A CA 1
ATOM 3504 C C . LYS A 1 439 ? 14.158 -5.314 15.249 1.00 74.12 439 LYS A C 1
ATOM 3506 O O . LYS A 1 439 ? 14.193 -4.232 15.826 1.00 74.12 439 LYS A O 1
ATOM 3511 N N . GLY A 1 440 ? 14.346 -6.476 15.876 1.00 64.44 440 GLY A N 1
ATOM 3512 C CA . GLY A 1 440 ? 14.643 -6.605 17.305 1.00 64.44 440 GLY A CA 1
ATOM 3513 C C . GLY A 1 440 ? 13.431 -6.627 18.246 1.00 64.44 440 GLY A C 1
ATOM 3514 O O . GLY A 1 440 ? 13.642 -6.720 19.450 1.00 64.44 440 GLY A O 1
ATOM 3515 N N . GLN A 1 441 ? 12.185 -6.574 17.749 1.00 63.34 441 GLN A N 1
ATOM 3516 C CA . GLN A 1 441 ? 10.982 -6.566 18.599 1.00 63.34 441 GLN A CA 1
ATOM 3517 C C . GLN A 1 441 ? 10.063 -7.785 18.391 1.00 63.34 441 GLN A C 1
ATOM 3519 O O . GLN A 1 441 ? 8.974 -7.678 17.829 1.00 63.34 441 GLN A O 1
ATOM 3524 N N . CYS A 1 442 ? 10.459 -8.950 18.908 1.00 55.19 442 CYS A N 1
ATOM 3525 C CA . CYS A 1 442 ? 9.589 -10.133 18.948 1.00 55.19 442 CYS A CA 1
ATOM 3526 C C . CYS A 1 442 ? 8.393 -9.961 19.913 1.00 55.19 442 CYS A C 1
ATOM 3528 O O . CYS A 1 442 ? 8.532 -9.346 20.968 1.00 55.19 442 CYS A O 1
ATOM 3530 N N . GLY A 1 443 ? 7.256 -10.607 19.615 1.00 59.22 443 GLY A N 1
ATOM 3531 C CA . GLY A 1 443 ? 6.296 -11.059 20.641 1.00 59.22 443 GLY A CA 1
ATOM 3532 C C . GLY A 1 443 ? 4.859 -10.521 20.586 1.00 59.22 443 GLY A C 1
ATOM 3533 O O . GLY A 1 443 ? 3.974 -11.159 21.156 1.00 59.22 443 GLY A O 1
ATOM 3534 N N . TYR A 1 444 ? 4.582 -9.419 19.883 1.00 85.44 444 TYR A N 1
ATOM 3535 C CA . TYR A 1 444 ? 3.234 -8.823 19.810 1.00 85.44 444 TYR A CA 1
ATOM 3536 C C . TYR A 1 444 ? 2.389 -9.369 18.642 1.00 85.44 444 TYR A C 1
ATOM 3538 O O . TYR A 1 444 ? 1.806 -8.616 17.862 1.00 85.44 444 TYR A O 1
ATOM 3546 N N . CYS A 1 445 ? 2.320 -10.700 18.553 1.00 92.19 445 CYS A N 1
ATOM 3547 C CA . CYS A 1 445 ? 1.503 -11.432 17.583 1.00 92.19 445 CYS A CA 1
ATOM 3548 C C . CYS A 1 445 ? 0.281 -12.052 18.278 1.00 92.19 445 CYS A C 1
ATOM 3550 O O . CYS A 1 445 ? 0.457 -12.825 19.226 1.00 92.19 445 CYS A O 1
ATOM 3552 N N . PHE A 1 446 ? -0.936 -11.759 17.817 1.00 95.00 446 PHE A N 1
ATOM 3553 C CA . PHE A 1 446 ? -2.182 -12.221 18.444 1.00 95.00 446 PHE A CA 1
ATOM 3554 C C . PHE A 1 446 ? -3.094 -12.920 17.442 1.00 95.00 446 PHE A C 1
ATOM 3556 O O . PHE A 1 446 ? -3.388 -12.382 16.374 1.00 95.00 446 PHE A O 1
ATOM 3563 N N . ASN A 1 447 ? -3.543 -14.118 17.807 1.00 95.50 447 ASN A N 1
ATOM 3564 C CA . ASN A 1 447 ? -4.517 -14.887 17.042 1.00 95.50 447 ASN A CA 1
ATOM 3565 C C . ASN A 1 447 ? -5.906 -14.241 17.170 1.00 95.50 447 ASN A C 1
ATOM 3567 O O . ASN A 1 447 ? -6.187 -13.553 18.154 1.00 95.50 447 ASN A O 1
ATOM 3571 N N . PHE A 1 448 ? -6.797 -14.486 16.212 1.00 95.81 448 PHE A N 1
ATOM 3572 C CA . PHE A 1 448 ? -8.206 -14.116 16.361 1.00 95.81 448 PHE A CA 1
ATOM 3573 C C . PHE A 1 448 ? -8.943 -15.095 17.290 1.00 95.81 448 PHE A C 1
ATOM 3575 O O . PHE A 1 448 ? -8.541 -16.251 17.445 1.00 95.81 448 PHE A O 1
ATOM 3582 N N . ALA A 1 449 ? -10.027 -14.642 17.919 1.00 94.50 449 ALA A N 1
ATOM 3583 C CA . ALA A 1 449 ? -10.956 -15.520 18.628 1.00 94.50 449 ALA A CA 1
ATOM 3584 C C . ALA A 1 449 ? -11.713 -16.433 17.641 1.00 94.50 449 ALA A C 1
ATOM 3586 O O . ALA A 1 449 ? -11.830 -16.116 16.460 1.00 94.50 449 ALA A O 1
ATOM 3587 N N . SER A 1 450 ? -12.275 -17.555 18.109 1.00 87.38 450 SER A N 1
ATOM 3588 C CA . SER A 1 450 ? -13.020 -18.489 17.241 1.00 87.38 450 SER A CA 1
ATOM 3589 C C . SER A 1 450 ? -14.175 -17.795 16.500 1.00 87.38 450 SER A C 1
ATOM 3591 O O . SER A 1 450 ? -14.325 -17.941 15.284 1.00 87.38 450 SER A O 1
ATOM 3593 N N . ASN A 1 451 ? -14.929 -16.960 17.222 1.00 86.06 451 ASN A N 1
ATOM 3594 C CA . ASN A 1 451 ? -15.901 -16.025 16.658 1.00 86.06 451 ASN A CA 1
ATOM 3595 C C . ASN A 1 451 ? -15.176 -14.714 16.314 1.00 86.06 451 ASN A C 1
ATOM 3597 O O . ASN A 1 451 ? -15.275 -13.725 17.031 1.00 86.06 451 ASN A O 1
ATOM 3601 N N . HIS A 1 452 ? -14.373 -14.759 15.252 1.00 88.69 452 HIS A N 1
ATOM 3602 C CA . HIS A 1 452 ? -13.409 -13.714 14.906 1.00 88.69 452 HIS A CA 1
ATOM 3603 C C . HIS A 1 452 ? -14.048 -12.384 14.486 1.00 88.69 452 HIS A C 1
ATOM 3605 O O . HIS A 1 452 ? -13.455 -11.356 14.781 1.00 88.69 452 HIS A O 1
ATOM 3611 N N . VAL A 1 453 ? -15.222 -12.369 13.837 1.00 94.00 453 VAL A N 1
ATOM 3612 C CA . VAL A 1 453 ? -15.963 -11.130 13.511 1.00 94.00 453 VAL A CA 1
ATOM 3613 C C . VAL A 1 453 ? -16.981 -10.823 14.609 1.00 94.00 453 VAL A C 1
ATOM 3615 O O . VAL A 1 453 ? -17.834 -11.658 14.904 1.00 94.00 453 VAL A O 1
ATOM 3618 N N . LEU A 1 454 ? -16.927 -9.608 15.162 1.00 94.56 454 LEU A N 1
ATOM 3619 C CA . LEU A 1 454 ? -17.913 -9.090 16.115 1.00 94.56 454 LEU A CA 1
ATOM 3620 C C . LEU A 1 454 ? -19.054 -8.352 15.396 1.00 94.56 454 LEU A C 1
ATOM 3622 O O . LEU A 1 454 ? -20.223 -8.668 15.598 1.00 94.56 454 LEU A O 1
ATOM 3626 N N . VAL A 1 455 ? -18.704 -7.373 14.555 1.00 96.06 455 VAL A N 1
ATOM 3627 C CA . VAL A 1 455 ? -19.623 -6.577 13.721 1.00 96.06 455 VAL A CA 1
ATOM 3628 C C . VAL A 1 455 ? -18.923 -6.261 12.398 1.00 96.06 455 VAL A C 1
ATOM 3630 O O . VAL A 1 455 ? -17.700 -6.119 12.360 1.00 96.06 455 VAL A O 1
ATOM 3633 N N . SER A 1 456 ? -19.678 -6.143 11.306 1.00 97.31 456 SER A N 1
ATOM 3634 C CA . SER A 1 456 ? -19.167 -5.629 10.031 1.00 97.31 456 SER A CA 1
ATOM 3635 C C . SER A 1 456 ?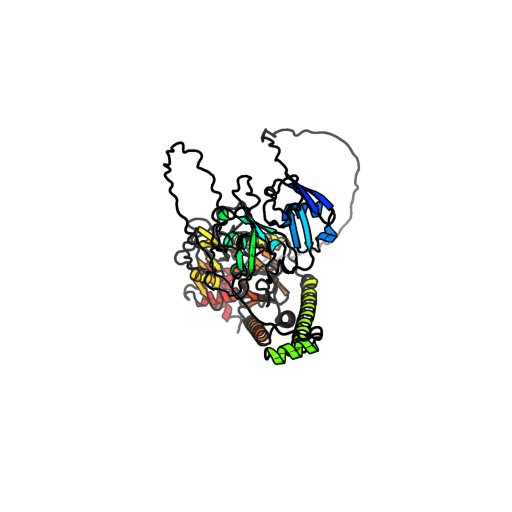 -20.251 -4.909 9.225 1.00 97.31 456 SER A C 1
ATOM 3637 O O . SER A 1 456 ? -21.448 -5.005 9.526 1.00 97.31 456 SER A O 1
ATOM 3639 N N . SER A 1 457 ? -19.831 -4.189 8.187 1.00 97.75 457 SER A N 1
ATOM 3640 C CA . SER A 1 457 ? -20.708 -3.610 7.171 1.00 97.75 457 SER A CA 1
ATOM 3641 C C . SER A 1 457 ? -20.050 -3.696 5.797 1.00 97.75 457 SER A C 1
ATOM 3643 O O . SER A 1 457 ? -18.864 -3.402 5.663 1.00 97.75 457 SER A O 1
ATOM 3645 N N . GLU A 1 458 ? -20.816 -4.099 4.783 1.00 95.12 458 GLU A N 1
ATOM 3646 C CA . GLU A 1 458 ? -20.372 -4.097 3.379 1.00 95.12 458 GLU A CA 1
ATOM 3647 C C . GLU A 1 458 ? -20.543 -2.714 2.737 1.00 95.12 458 GLU A C 1
ATOM 3649 O O . GLU A 1 458 ? -19.734 -2.319 1.906 1.00 95.12 458 GLU A O 1
ATOM 3654 N N . GLU A 1 459 ? -21.551 -1.956 3.178 1.00 93.81 459 GLU A N 1
ATOM 3655 C CA . GLU A 1 459 ? -21.814 -0.574 2.760 1.00 93.81 459 GLU A CA 1
ATOM 3656 C C . GLU A 1 459 ? -20.712 0.377 3.248 1.00 93.81 459 GLU A C 1
ATOM 3658 O O . GLU A 1 459 ? -20.106 1.090 2.454 1.00 93.81 459 GLU A O 1
ATOM 3663 N N . LEU A 1 460 ? -20.386 0.306 4.544 1.00 96.00 460 LEU A N 1
ATOM 3664 C CA . LEU A 1 460 ? -19.325 1.098 5.183 1.00 96.00 460 LEU A CA 1
ATOM 3665 C C . LEU A 1 460 ? -17.954 0.391 5.190 1.00 96.00 460 LEU A C 1
ATOM 3667 O O . LEU A 1 460 ? -17.081 0.768 5.966 1.00 96.00 460 LEU A O 1
ATOM 3671 N N . ASP A 1 461 ? -17.793 -0.664 4.382 1.00 97.06 461 ASP A N 1
ATOM 3672 C CA . ASP A 1 461 ? -16.566 -1.453 4.180 1.00 97.06 461 ASP A CA 1
ATOM 3673 C C . ASP A 1 461 ? -15.685 -1.631 5.438 1.00 97.06 461 ASP A C 1
ATOM 3675 O O . ASP A 1 461 ? -14.479 -1.390 5.403 1.00 97.06 461 ASP A O 1
ATOM 3679 N N . TYR A 1 462 ? -16.249 -2.073 6.568 1.00 98.44 462 TYR A N 1
ATOM 3680 C CA . TYR A 1 462 ? -15.486 -2.301 7.805 1.00 98.44 462 TYR A CA 1
ATOM 3681 C C . TYR A 1 462 ? -15.803 -3.645 8.465 1.00 98.44 462 TYR A C 1
ATOM 3683 O O . TYR A 1 462 ? -16.912 -4.174 8.364 1.00 98.44 462 TYR A O 1
ATOM 3691 N N . ALA A 1 463 ? -14.828 -4.177 9.200 1.00 98.25 463 ALA A N 1
ATOM 3692 C CA . ALA A 1 463 ? -14.984 -5.328 10.076 1.00 98.25 463 ALA A CA 1
ATOM 3693 C C . ALA A 1 463 ? -14.249 -5.101 11.405 1.00 98.25 463 ALA A C 1
ATOM 3695 O O . ALA A 1 463 ? -13.058 -4.784 11.428 1.00 98.25 463 ALA A O 1
ATOM 3696 N N . ILE A 1 464 ? -14.970 -5.290 12.512 1.00 98.50 464 ILE A N 1
ATOM 3697 C CA . ILE A 1 464 ? -14.425 -5.318 13.872 1.00 98.50 464 ILE A CA 1
ATOM 3698 C C . ILE A 1 464 ? -14.182 -6.777 14.241 1.00 98.50 464 ILE A C 1
ATOM 3700 O O . ILE A 1 464 ? -15.105 -7.597 14.215 1.00 98.50 464 ILE A O 1
ATOM 3704 N N . LEU A 1 465 ? -12.933 -7.092 14.574 1.00 97.62 465 LEU A N 1
ATOM 3705 C CA . LEU A 1 465 ? -12.454 -8.440 14.841 1.00 97.62 465 LEU A CA 1
ATOM 3706 C C . LEU A 1 465 ? -12.028 -8.598 16.304 1.00 97.62 465 LEU A C 1
ATOM 3708 O O . LEU A 1 465 ? -11.382 -7.713 16.864 1.00 97.62 465 LEU A O 1
ATOM 3712 N N . GLU A 1 466 ? -12.349 -9.733 16.920 1.00 97.44 466 GLU A N 1
ATOM 3713 C CA . GLU A 1 466 ? -11.943 -10.053 18.293 1.00 97.44 466 GLU A CA 1
ATOM 3714 C C . GLU A 1 466 ? -10.601 -10.804 18.323 1.00 97.44 466 GLU A C 1
ATOM 3716 O O . GLU A 1 466 ? -10.417 -11.809 17.630 1.00 97.44 466 GLU A O 1
ATOM 3721 N N . LEU A 1 467 ? -9.661 -10.332 19.149 1.00 96.81 467 LEU A N 1
ATOM 3722 C CA . LEU A 1 467 ? -8.383 -10.999 19.396 1.00 96.81 467 LEU A CA 1
ATOM 3723 C C . LEU A 1 467 ? -8.481 -11.987 20.562 1.00 96.81 467 LEU A C 1
ATOM 3725 O O . LEU A 1 467 ? -9.105 -11.711 21.585 1.00 96.81 467 LEU A O 1
ATOM 3729 N N . ASN A 1 468 ? -7.762 -13.102 20.449 1.00 95.44 468 ASN A N 1
ATOM 3730 C CA . ASN A 1 468 ? -7.468 -13.989 21.566 1.00 95.44 468 ASN A CA 1
ATOM 3731 C C . ASN A 1 468 ? -6.138 -13.562 22.228 1.00 95.44 468 ASN A C 1
ATOM 3733 O O . ASN A 1 468 ? -5.074 -13.746 21.629 1.00 95.44 468 ASN A O 1
ATOM 3737 N N . PRO A 1 469 ? -6.154 -13.004 23.455 1.00 91.44 469 PRO A N 1
ATOM 3738 C CA . PRO A 1 469 ? -4.936 -12.589 24.145 1.00 91.44 469 PRO A CA 1
ATOM 3739 C C . PRO A 1 469 ? -4.119 -13.759 24.714 1.00 91.44 469 PRO A C 1
ATOM 3741 O O . PRO A 1 469 ? -2.943 -13.572 25.010 1.00 91.44 469 PRO A O 1
ATOM 3744 N N . GLU A 1 470 ? -4.707 -14.948 24.909 1.00 89.94 470 GLU A N 1
ATOM 3745 C CA . GLU A 1 470 ? -4.023 -16.129 25.482 1.00 89.94 470 GLU A CA 1
ATOM 3746 C C . GLU A 1 470 ? -3.334 -15.840 26.839 1.00 89.94 470 GLU A C 1
ATOM 3748 O O . GLU A 1 470 ? -2.274 -16.376 27.154 1.00 89.94 470 GLU A O 1
ATOM 3753 N N . GLY A 1 471 ? -3.911 -14.932 27.637 1.00 86.94 471 GLY A N 1
ATOM 3754 C CA . GLY A 1 471 ? -3.342 -14.456 28.907 1.00 86.94 471 GLY A CA 1
ATOM 3755 C C . GLY A 1 471 ? -2.212 -13.421 28.777 1.00 86.94 471 GLY A C 1
ATOM 3756 O O . GLY A 1 471 ? -1.742 -12.901 29.788 1.00 86.94 471 GLY A O 1
ATOM 3757 N N . ARG A 1 472 ? -1.783 -13.076 27.557 1.00 91.00 472 ARG A N 1
ATOM 3758 C CA . ARG A 1 472 ? -0.791 -12.024 27.284 1.00 91.00 472 ARG A CA 1
ATOM 3759 C C . ARG A 1 472 ? -1.462 -10.647 27.271 1.00 91.00 472 ARG A C 1
ATOM 3761 O O . ARG A 1 472 ? -2.586 -10.494 26.798 1.00 91.00 472 ARG A O 1
ATOM 3768 N N . LYS A 1 473 ? -0.767 -9.614 27.760 1.00 91.38 473 LYS A N 1
ATOM 3769 C CA . LYS A 1 473 ? -1.272 -8.232 27.721 1.00 91.38 473 LYS A CA 1
ATOM 3770 C C . LYS A 1 473 ? -1.283 -7.717 26.275 1.00 91.38 473 LYS A C 1
ATOM 3772 O O . LYS A 1 473 ? -0.238 -7.683 25.628 1.00 91.38 473 LYS A O 1
ATOM 3777 N N . LEU A 1 474 ? -2.451 -7.295 25.793 1.00 92.44 474 LEU A N 1
ATOM 3778 C CA . LEU A 1 474 ? -2.599 -6.620 24.500 1.00 92.44 474 LEU A CA 1
ATOM 3779 C C . LEU A 1 474 ? -1.877 -5.253 24.495 1.00 92.44 474 LEU A C 1
ATOM 3781 O O . LEU A 1 474 ? -1.739 -4.634 25.558 1.00 92.44 474 LEU A O 1
ATOM 3785 N N . PRO A 1 475 ? -1.467 -4.733 23.320 1.00 91.50 475 PRO A N 1
ATOM 3786 C CA .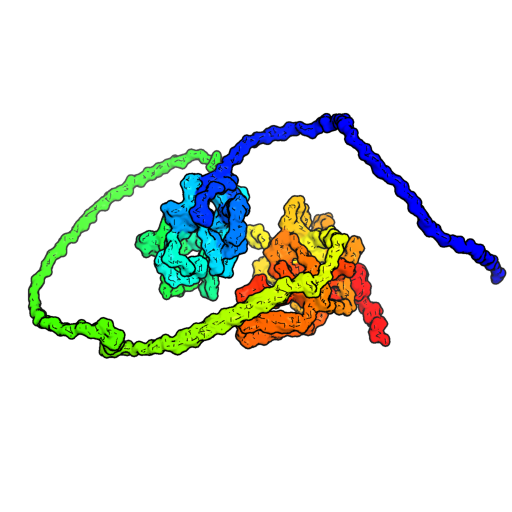 PRO A 1 475 ? -1.070 -3.331 23.177 1.00 91.50 475 PRO A CA 1
ATOM 3787 C C . PRO A 1 475 ? -2.174 -2.377 23.643 1.00 91.50 475 PRO A C 1
ATOM 3789 O O . PRO A 1 475 ? -3.320 -2.797 23.807 1.00 91.50 475 PRO A O 1
ATOM 3792 N N . LYS A 1 476 ? -1.863 -1.087 23.823 1.00 91.31 476 LYS A N 1
ATOM 3793 C CA . LYS A 1 476 ? -2.877 -0.048 24.085 1.00 91.31 476 LYS A CA 1
ATOM 3794 C C . LYS A 1 476 ? -3.880 0.084 22.933 1.00 91.31 476 LYS A C 1
ATOM 3796 O O . LYS A 1 476 ? -3.663 -0.448 21.847 1.00 91.31 476 LYS A O 1
ATOM 3801 N N . SER A 1 477 ? -5.002 0.749 23.200 1.00 93.81 477 SER A N 1
ATOM 3802 C CA . SER A 1 477 ? -5.903 1.188 22.135 1.00 93.81 477 SER A CA 1
ATOM 3803 C C . SER A 1 477 ? -5.452 2.534 21.579 1.00 93.81 477 SER A C 1
ATOM 3805 O O . SER A 1 477 ? -4.817 3.327 22.270 1.00 93.81 477 SER A O 1
ATOM 3807 N N . ILE A 1 478 ? -5.849 2.799 20.339 1.00 93.25 478 ILE A N 1
ATOM 3808 C CA . ILE A 1 478 ? -5.851 4.141 19.756 1.00 93.25 478 ILE A CA 1
ATOM 3809 C C . ILE A 1 478 ? -6.757 5.109 20.527 1.00 93.25 478 ILE A C 1
ATOM 3811 O O . ILE A 1 478 ? -6.456 6.290 20.572 1.00 93.25 478 ILE A O 1
ATOM 3815 N N . ILE A 1 479 ? -7.825 4.605 21.147 1.00 91.38 479 ILE A N 1
ATOM 3816 C CA . ILE A 1 479 ? -8.806 5.366 21.941 1.00 91.38 479 ILE A CA 1
ATOM 3817 C C . ILE A 1 479 ? -8.780 4.927 23.414 1.00 91.38 479 ILE A C 1
ATOM 3819 O O . ILE A 1 479 ? -9.794 4.791 24.094 1.00 91.38 479 ILE A O 1
ATOM 3823 N N . ASP A 1 480 ? -7.568 4.641 23.894 1.00 88.62 480 ASP A N 1
ATOM 3824 C CA . ASP A 1 480 ? -7.250 4.393 25.302 1.00 88.62 480 ASP A CA 1
ATOM 3825 C C . ASP A 1 480 ? -7.261 5.734 26.064 1.00 88.62 480 ASP A C 1
ATOM 3827 O O . ASP A 1 480 ? -6.668 6.690 25.556 1.00 88.62 480 ASP A O 1
ATOM 3831 N N . PRO A 1 481 ? -7.862 5.856 27.264 1.00 85.69 481 PRO A N 1
ATOM 3832 C CA . PRO A 1 481 ? -7.921 7.132 27.984 1.00 85.69 481 PRO A CA 1
ATOM 3833 C C . PRO A 1 481 ? -6.553 7.786 28.237 1.00 85.69 481 PRO A C 1
ATOM 3835 O O . PRO A 1 481 ? -6.453 9.010 28.245 1.00 85.69 481 PRO A O 1
ATOM 3838 N N . GLU A 1 482 ? -5.477 7.001 28.376 1.00 84.38 482 GLU A N 1
ATOM 3839 C CA . GLU A 1 482 ? -4.116 7.534 28.542 1.00 84.38 482 GLU A CA 1
ATOM 3840 C C . GLU A 1 482 ? -3.495 8.069 27.232 1.00 84.38 482 GLU A C 1
ATOM 3842 O O . GLU A 1 482 ? -2.405 8.638 27.257 1.00 84.38 482 GLU A O 1
ATOM 3847 N N . SER A 1 483 ? -4.141 7.867 26.078 1.00 84.00 483 SER A N 1
ATOM 3848 C CA . SER A 1 483 ? -3.711 8.436 24.792 1.00 84.00 483 SER A CA 1
ATOM 3849 C C . SER A 1 483 ? -4.228 9.862 24.566 1.00 84.00 483 SER A C 1
ATOM 3851 O O . SER A 1 483 ? -3.593 10.647 23.859 1.00 84.00 483 SER A O 1
ATOM 3853 N N . GLY A 1 484 ? -5.383 10.196 25.151 1.00 87.50 484 GLY A N 1
ATOM 3854 C CA . GLY A 1 484 ? -6.131 11.416 24.843 1.00 87.50 484 GLY A CA 1
ATOM 3855 C C . GLY A 1 484 ? -6.714 11.469 23.424 1.00 87.50 484 GLY A C 1
ATOM 3856 O O . GLY A 1 484 ? -7.259 12.506 23.056 1.00 87.50 484 GLY A O 1
ATOM 3857 N N . PHE A 1 485 ? -6.603 10.395 22.634 1.00 91.19 485 PHE A N 1
ATOM 3858 C CA . PHE A 1 485 ? -7.223 10.294 21.315 1.00 91.19 485 PHE A CA 1
ATOM 3859 C C . PHE A 1 485 ? -8.640 9.725 21.414 1.00 91.19 485 PHE A C 1
ATOM 3861 O O . PHE A 1 485 ? -8.896 8.803 22.185 1.00 91.19 485 PHE A O 1
ATOM 3868 N N . ASN A 1 486 ? -9.558 10.259 20.607 1.00 93.75 486 ASN A N 1
ATOM 3869 C CA . ASN A 1 486 ? -10.976 9.884 20.603 1.00 93.75 486 ASN A CA 1
ATOM 3870 C C . ASN A 1 486 ? -11.501 9.748 19.169 1.00 93.75 486 ASN A C 1
ATOM 3872 O O . ASN A 1 486 ? -10.904 10.299 18.245 1.00 93.75 486 ASN A O 1
ATOM 3876 N N . ILE A 1 487 ? -12.620 9.048 18.954 1.00 95.88 487 ILE A N 1
ATOM 3877 C CA . ILE A 1 487 ? -13.311 9.107 17.655 1.00 95.88 487 ILE A CA 1
ATOM 3878 C C . ILE A 1 487 ? -13.974 10.483 17.505 1.00 95.88 487 ILE A C 1
ATOM 3880 O O . ILE A 1 487 ? -14.514 11.023 18.471 1.00 95.88 487 ILE A O 1
ATOM 3884 N N . ALA A 1 488 ? -13.914 11.057 16.300 1.00 94.50 488 ALA A N 1
ATOM 3885 C CA . ALA A 1 488 ? -14.582 12.319 15.987 1.00 94.50 488 ALA A CA 1
ATOM 3886 C C . ALA A 1 488 ? -16.092 12.255 16.323 1.00 94.50 488 ALA A C 1
ATOM 3888 O O . ALA A 1 488 ? -16.745 11.273 15.956 1.00 94.50 488 ALA A O 1
ATOM 3889 N N . PRO A 1 489 ? -16.658 13.272 17.003 1.00 91.38 489 PRO A N 1
ATOM 3890 C CA . PRO A 1 489 ? -18.061 13.263 17.415 1.00 91.38 489 PRO A CA 1
ATOM 3891 C C . PRO A 1 489 ? -19.014 13.280 16.206 1.00 91.38 489 PRO A C 1
ATOM 3893 O O . PRO A 1 489 ? -18.624 13.707 15.107 1.00 91.38 489 PRO A O 1
ATOM 3896 N N . PRO A 1 490 ? -20.272 12.833 16.375 1.00 86.88 490 PRO A N 1
ATOM 3897 C CA . PRO A 1 490 ? -21.254 12.863 15.302 1.00 86.88 490 PRO A CA 1
ATOM 3898 C C . PRO A 1 490 ? -21.444 14.306 14.814 1.00 86.88 490 PRO A C 1
ATOM 3900 O O . PRO A 1 490 ? -21.663 15.216 15.600 1.00 86.88 490 PRO A O 1
ATOM 3903 N N . GLY A 1 491 ? -21.347 14.524 13.500 1.00 83.94 491 GLY A N 1
ATOM 3904 C CA . GLY A 1 491 ? -21.525 15.854 12.908 1.00 83.94 491 GLY A CA 1
ATOM 3905 C C . GLY A 1 491 ? -20.264 16.724 12.803 1.00 83.94 491 GLY A C 1
ATOM 3906 O O . GLY A 1 491 ? -20.365 17.817 12.248 1.00 83.94 491 GLY A O 1
ATOM 3907 N N . ARG A 1 492 ? -19.069 16.263 13.225 1.00 90.12 492 ARG A N 1
ATOM 3908 C CA . ARG A 1 492 ? -17.791 16.945 12.909 1.00 90.12 492 ARG A CA 1
ATOM 3909 C C . ARG A 1 492 ? -17.576 16.992 11.391 1.00 90.12 492 ARG A C 1
ATOM 3911 O O . ARG A 1 492 ? -17.079 16.044 10.790 1.00 90.12 492 ARG A O 1
ATOM 3918 N N . GLN A 1 493 ? -17.942 18.116 10.779 1.00 86.25 493 GLN A N 1
ATOM 3919 C CA . GLN A 1 493 ? -17.718 18.379 9.358 1.00 86.25 493 GLN A CA 1
ATOM 3920 C C . GLN A 1 493 ? -16.228 18.605 9.100 1.00 86.25 493 GLN A C 1
ATOM 3922 O O . GLN A 1 493 ? -15.625 19.501 9.697 1.00 86.25 493 GLN A O 1
ATOM 3927 N N . LEU A 1 494 ? -15.643 17.812 8.207 1.00 89.88 494 LEU A N 1
ATOM 3928 C CA . LEU A 1 494 ? -14.253 17.960 7.784 1.00 89.88 494 LEU A CA 1
ATOM 3929 C C . LEU A 1 494 ? -14.134 19.054 6.723 1.00 89.88 494 LEU A C 1
ATOM 3931 O O . LEU A 1 494 ? -14.978 19.160 5.836 1.00 89.88 494 LEU A O 1
ATOM 3935 N N . GLN A 1 495 ? -13.092 19.869 6.829 1.00 88.25 495 GLN A N 1
ATOM 3936 C CA . GLN A 1 495 ? -12.863 21.031 5.976 1.00 88.25 495 GLN A CA 1
ATOM 3937 C C . GLN A 1 495 ? -11.740 20.750 4.975 1.00 88.25 495 GLN A C 1
ATOM 3939 O O . GLN A 1 495 ? -10.761 20.064 5.272 1.00 88.25 495 GLN A O 1
ATOM 3944 N N . ALA A 1 496 ? -11.859 21.304 3.770 1.00 86.31 496 ALA A N 1
ATOM 3945 C CA . ALA A 1 496 ? -10.821 21.164 2.756 1.00 86.31 496 ALA A CA 1
ATOM 3946 C C . ALA A 1 496 ? -9.501 21.808 3.218 1.00 86.31 496 ALA A C 1
ATOM 3948 O O . ALA A 1 496 ? -9.487 22.900 3.786 1.00 86.31 496 ALA A O 1
ATOM 3949 N N . GLY A 1 497 ? -8.388 21.113 2.987 1.00 84.19 497 GLY A N 1
ATOM 3950 C CA . GLY A 1 497 ? -7.063 21.497 3.474 1.00 84.19 497 GLY A CA 1
ATOM 3951 C C . GLY A 1 497 ? -6.736 21.060 4.908 1.00 84.19 497 GLY A C 1
ATOM 3952 O O . GLY A 1 497 ? -5.559 21.111 5.276 1.00 84.19 497 GLY A O 1
ATOM 3953 N N . GLU A 1 498 ? -7.699 20.563 5.700 1.00 90.75 498 GLU A N 1
ATOM 3954 C CA . GLU A 1 498 ? -7.375 19.824 6.929 1.00 90.75 498 GLU A CA 1
ATOM 3955 C C . GLU A 1 498 ? -6.529 18.599 6.568 1.00 90.75 498 GLU A C 1
ATOM 3957 O O . GLU A 1 498 ? -6.828 17.880 5.615 1.00 90.75 498 GLU A O 1
ATOM 3962 N N . CYS A 1 499 ? -5.431 18.379 7.289 1.00 92.44 499 CYS A N 1
ATOM 3963 C CA . CYS A 1 499 ? -4.447 17.363 6.930 1.00 92.44 499 CYS A CA 1
ATOM 3964 C C . CYS A 1 499 ? -4.539 16.155 7.856 1.00 92.44 499 CYS A C 1
ATOM 3966 O O . CYS A 1 499 ? -4.185 16.220 9.034 1.00 92.44 499 CYS A O 1
ATOM 3968 N N . LEU A 1 500 ? -4.963 15.028 7.289 1.00 95.06 500 LEU A N 1
ATOM 3969 C CA . LEU A 1 500 ? -4.950 13.745 7.970 1.00 95.06 500 LEU A CA 1
ATOM 3970 C C . LEU A 1 500 ? -3.518 13.207 8.066 1.00 95.06 500 LEU A C 1
ATOM 3972 O O . LEU A 1 500 ? -2.720 13.312 7.131 1.00 95.06 500 LEU A O 1
ATOM 3976 N N . THR A 1 501 ? -3.205 12.581 9.195 1.00 95.00 501 THR A N 1
ATOM 3977 C CA . THR A 1 501 ? -2.054 11.683 9.330 1.00 95.00 501 THR A CA 1
ATOM 3978 C C . THR A 1 501 ? -2.529 10.243 9.252 1.00 95.00 501 THR A C 1
ATOM 3980 O O . THR A 1 501 ? -3.428 9.870 9.999 1.00 95.00 501 THR A O 1
ATOM 3983 N N . PHE A 1 502 ? -1.900 9.421 8.415 1.00 96.38 502 PHE A N 1
ATOM 3984 C CA . PHE A 1 502 ? -2.131 7.975 8.372 1.00 96.38 502 PHE A CA 1
ATOM 3985 C C . PHE A 1 502 ? -0.913 7.208 8.879 1.00 96.38 502 PHE A C 1
ATOM 3987 O O . PHE A 1 502 ? 0.228 7.615 8.653 1.00 96.38 502 PHE A O 1
ATOM 3994 N N . ILE A 1 503 ? -1.145 6.076 9.546 1.00 96.00 503 ILE A N 1
ATOM 3995 C CA . ILE A 1 503 ? -0.101 5.143 9.994 1.00 96.00 503 ILE A CA 1
ATOM 3996 C C . ILE A 1 503 ? -0.545 3.721 9.643 1.00 96.00 503 ILE A C 1
ATOM 3998 O O . ILE A 1 503 ? -1.678 3.347 9.926 1.00 96.00 503 ILE A O 1
ATOM 4002 N N . GLY A 1 504 ? 0.327 2.913 9.039 1.00 95.62 504 GLY A N 1
ATOM 4003 C CA . GLY A 1 504 ? -0.051 1.576 8.578 1.00 95.62 504 GLY A CA 1
ATOM 4004 C C . GLY A 1 504 ? 1.026 0.856 7.778 1.00 95.62 504 GLY A C 1
ATOM 4005 O O . GLY A 1 504 ? 2.211 1.171 7.891 1.00 95.62 504 GLY A O 1
ATOM 4006 N N . HIS A 1 505 ? 0.604 -0.115 6.967 1.00 94.56 505 HIS A N 1
ATOM 4007 C CA . HIS A 1 505 ? 1.472 -1.037 6.223 1.00 94.56 505 HIS A CA 1
ATOM 4008 C C . HIS A 1 505 ? 1.317 -0.925 4.686 1.00 94.56 505 HIS A C 1
ATOM 4010 O O . HIS A 1 505 ? 1.009 -1.916 4.012 1.00 94.56 505 HIS A O 1
ATOM 4016 N N . PRO A 1 506 ? 1.532 0.265 4.081 1.00 92.06 506 PRO A N 1
ATOM 4017 C CA . PRO A 1 506 ? 1.465 0.428 2.632 1.00 92.06 506 PRO A CA 1
ATOM 4018 C C . PRO A 1 506 ? 2.501 -0.450 1.916 1.00 92.06 506 PRO A C 1
ATOM 4020 O O . PRO A 1 506 ? 3.634 -0.635 2.366 1.00 92.06 506 PRO A O 1
ATOM 4023 N N . GLY A 1 507 ? 2.079 -1.038 0.799 1.00 88.31 507 GLY A N 1
ATOM 4024 C CA . GLY A 1 507 ? 2.798 -2.076 0.062 1.00 88.31 507 GLY A CA 1
ATOM 4025 C C . GLY A 1 507 ? 2.822 -3.451 0.744 1.00 88.31 507 GLY A C 1
ATOM 4026 O O . GLY A 1 507 ? 3.421 -4.368 0.189 1.00 88.31 507 GLY A O 1
ATOM 4027 N N . GLY A 1 508 ? 2.205 -3.606 1.923 1.00 88.75 508 GLY A N 1
ATOM 4028 C CA . GLY A 1 508 ? 2.406 -4.769 2.793 1.00 88.75 508 GLY A CA 1
ATOM 4029 C C . GLY A 1 508 ? 3.799 -4.802 3.433 1.00 88.75 508 GLY A C 1
ATOM 4030 O O . GLY A 1 508 ? 4.285 -5.879 3.750 1.00 88.75 508 GLY A O 1
ATOM 4031 N N . LEU A 1 509 ? 4.450 -3.640 3.556 1.00 89.44 509 LEU A N 1
ATOM 4032 C CA . LEU A 1 509 ? 5.809 -3.465 4.078 1.00 89.44 509 LEU A CA 1
ATOM 4033 C C . LEU A 1 509 ? 5.795 -3.127 5.580 1.00 89.44 509 LEU A C 1
ATOM 4035 O O . LEU A 1 509 ? 4.737 -2.951 6.191 1.00 89.44 509 LEU A O 1
ATOM 4039 N N . LYS A 1 510 ? 6.983 -2.932 6.164 1.00 90.50 510 LYS A N 1
ATOM 4040 C CA . LYS A 1 510 ? 7.182 -2.289 7.471 1.00 90.50 510 LYS A CA 1
ATOM 4041 C C . LYS A 1 510 ? 6.279 -1.072 7.689 1.00 90.50 510 LYS A C 1
ATOM 4043 O O . LYS A 1 510 ? 5.974 -0.312 6.761 1.00 90.50 510 LYS A O 1
ATOM 4048 N N . LYS A 1 511 ? 5.932 -0.858 8.958 1.00 92.44 511 LYS A N 1
ATOM 4049 C CA . LYS A 1 511 ? 5.085 0.247 9.411 1.00 92.44 511 LYS A CA 1
ATOM 4050 C C . LYS A 1 511 ? 5.629 1.597 8.929 1.00 92.44 511 LYS A C 1
ATOM 4052 O O . LYS A 1 511 ? 6.817 1.890 9.080 1.00 92.44 511 LYS A O 1
ATOM 4057 N N . GLN A 1 512 ? 4.756 2.398 8.335 1.00 93.19 512 GLN A N 1
ATOM 4058 C CA . GLN A 1 512 ? 5.036 3.724 7.785 1.00 93.19 512 GLN A CA 1
ATOM 4059 C C . GLN A 1 512 ? 3.985 4.720 8.277 1.00 93.19 512 GLN A C 1
ATOM 4061 O O . GLN A 1 512 ? 2.918 4.331 8.749 1.00 93.19 512 GLN A O 1
ATOM 4066 N N . MET A 1 513 ? 4.309 6.006 8.170 1.00 93.81 513 MET A N 1
ATOM 4067 C CA . MET A 1 513 ? 3.446 7.116 8.553 1.00 93.81 513 MET A CA 1
ATOM 4068 C C . MET A 1 513 ? 3.520 8.198 7.481 1.00 93.81 513 MET A C 1
ATOM 4070 O O . MET A 1 513 ? 4.617 8.563 7.060 1.00 93.81 513 MET A O 1
ATOM 4074 N N . GLU A 1 514 ? 2.369 8.725 7.081 1.00 92.69 514 GLU A N 1
ATOM 4075 C CA . GLU A 1 514 ? 2.261 9.860 6.172 1.00 92.69 514 GLU A CA 1
ATOM 4076 C C . GLU A 1 514 ? 1.508 10.990 6.882 1.00 92.69 514 GLU A C 1
ATOM 4078 O O . GLU A 1 514 ? 0.331 10.858 7.202 1.00 92.69 514 GLU A O 1
ATOM 4083 N N . VAL A 1 515 ? 2.218 12.079 7.193 1.00 90.00 515 VAL A N 1
ATOM 4084 C CA . VAL A 1 515 ? 1.788 13.092 8.180 1.00 90.00 515 VAL A CA 1
ATOM 4085 C C . VAL A 1 515 ? 0.975 14.254 7.606 1.00 90.00 515 VAL A C 1
ATOM 4087 O O . VAL A 1 515 ? 0.694 15.205 8.326 1.00 90.00 515 VAL A O 1
ATOM 4090 N N . SER A 1 516 ? 0.678 14.264 6.305 1.00 89.12 516 SER A N 1
ATOM 4091 C CA . SER A 1 516 ? 0.139 15.456 5.638 1.00 89.12 516 SER A CA 1
ATOM 4092 C C . SER A 1 516 ? -0.700 15.109 4.409 1.00 89.12 516 SER A C 1
ATOM 4094 O O . SER A 1 516 ? -0.324 15.442 3.287 1.00 89.12 516 SER A O 1
ATOM 4096 N N . CYS A 1 517 ? -1.828 14.439 4.635 1.00 91.56 517 CYS A N 1
ATOM 4097 C CA . CYS A 1 517 ? -2.783 14.033 3.606 1.00 91.56 517 CYS A CA 1
ATOM 4098 C C . CYS A 1 517 ? -3.980 15.006 3.598 1.00 91.56 517 CYS A C 1
ATOM 4100 O O . CYS A 1 517 ? -4.881 14.847 4.427 1.00 91.56 517 CYS A O 1
ATOM 4102 N N . PRO A 1 518 ? -3.985 16.061 2.758 1.00 90.31 518 PRO A N 1
ATOM 4103 C CA . PRO A 1 518 ? -5.020 17.089 2.790 1.00 90.31 518 PRO A CA 1
ATOM 4104 C C . PRO A 1 518 ? -6.358 16.557 2.275 1.00 90.31 518 PRO A C 1
ATOM 4106 O O . PRO A 1 518 ? -6.436 15.974 1.189 1.00 90.31 518 PRO A O 1
ATOM 4109 N N . ILE A 1 519 ? -7.410 16.818 3.048 1.00 90.62 519 ILE A N 1
ATOM 4110 C CA . ILE A 1 519 ? -8.810 16.597 2.681 1.00 90.62 519 ILE A CA 1
ATOM 4111 C C . ILE A 1 519 ? -9.190 17.540 1.536 1.00 90.62 519 ILE A C 1
ATOM 4113 O O . ILE A 1 519 ? -8.765 18.698 1.497 1.00 90.62 519 ILE A O 1
ATOM 4117 N N . LYS A 1 520 ? -9.982 17.036 0.590 1.00 86.25 520 LYS A N 1
ATOM 4118 C CA . LYS A 1 520 ? -10.318 17.706 -0.669 1.00 86.25 520 LYS A CA 1
ATOM 4119 C C . LYS A 1 520 ? -11.751 18.206 -0.706 1.00 86.25 520 LYS A C 1
ATOM 4121 O O . LYS A 1 520 ? -12.672 17.471 -0.363 1.00 86.25 520 LYS A O 1
ATOM 4126 N N . HIS A 1 521 ? -11.946 19.415 -1.235 1.00 78.25 521 HIS A N 1
ATOM 4127 C CA . HIS A 1 521 ? -13.265 19.823 -1.714 1.00 78.25 521 HIS A CA 1
ATOM 4128 C C . HIS A 1 521 ? -13.524 19.296 -3.127 1.00 78.25 521 HIS A C 1
ATOM 4130 O O . HIS A 1 521 ? -12.600 19.183 -3.935 1.00 78.25 521 HIS A O 1
ATOM 4136 N N . ARG A 1 522 ? -14.800 19.069 -3.448 1.00 66.50 522 ARG A N 1
ATOM 4137 C CA . ARG A 1 522 ? -15.283 18.649 -4.772 1.00 66.50 522 ARG A CA 1
ATOM 4138 C C . ARG A 1 522 ? -14.661 19.432 -5.936 1.00 66.50 522 ARG A C 1
ATOM 4140 O O . ARG A 1 522 ? -14.300 18.837 -6.944 1.00 66.50 522 ARG A O 1
ATOM 4147 N N . ASP A 1 523 ? -14.517 20.751 -5.819 1.00 68.38 523 ASP A N 1
ATOM 4148 C CA . ASP A 1 523 ? -14.022 21.587 -6.924 1.00 68.38 523 ASP A CA 1
ATOM 4149 C C . ASP A 1 523 ? -12.540 21.323 -7.250 1.00 68.38 523 ASP A C 1
ATOM 4151 O O . ASP A 1 523 ? -12.160 21.326 -8.422 1.00 68.38 523 ASP A O 1
ATOM 4155 N N . GLU A 1 524 ? -11.722 21.004 -6.238 1.00 71.62 524 GLU A N 1
ATOM 4156 C CA . GLU A 1 524 ? -10.335 20.557 -6.434 1.00 71.62 524 GLU A CA 1
ATOM 4157 C C . GLU A 1 524 ? -10.297 19.207 -7.164 1.00 71.62 524 GLU A C 1
ATOM 4159 O O . GLU A 1 524 ? -9.461 18.992 -8.045 1.00 71.62 524 GLU A O 1
ATOM 4164 N N . ILE A 1 525 ? -11.228 18.301 -6.835 1.00 71.06 525 ILE A N 1
ATOM 4165 C CA . ILE A 1 525 ? -11.294 16.975 -7.454 1.00 71.06 525 ILE A CA 1
ATOM 4166 C C . ILE A 1 525 ? -11.852 17.061 -8.882 1.00 71.06 525 ILE A C 1
ATOM 4168 O O . ILE A 1 525 ? -11.269 16.451 -9.774 1.00 71.06 525 ILE A O 1
ATOM 4172 N N . GLU A 1 526 ? -12.908 17.837 -9.169 1.00 66.38 526 GLU A N 1
ATOM 4173 C CA . GLU A 1 526 ? -13.382 18.019 -10.553 1.00 66.38 526 GLU A CA 1
ATOM 4174 C C . GLU A 1 526 ? -12.308 18.695 -11.440 1.00 66.38 526 GLU A C 1
ATOM 4176 O O . GLU A 1 526 ? -12.179 18.291 -12.599 1.00 66.38 526 GLU A O 1
ATOM 4181 N N . GLU A 1 527 ? -11.458 19.602 -10.923 1.00 66.94 527 GLU A N 1
ATOM 4182 C CA . GLU A 1 527 ? -10.253 20.057 -11.648 1.00 66.94 527 GLU A CA 1
ATOM 4183 C C . GLU A 1 527 ? -9.245 18.905 -11.844 1.00 66.94 527 GLU A C 1
ATOM 4185 O O . GLU A 1 527 ? -8.911 18.577 -12.988 1.00 66.94 527 GLU A O 1
ATOM 4190 N N . HIS A 1 528 ? -8.811 18.222 -10.776 1.00 63.16 528 HIS A N 1
ATOM 4191 C CA . HIS A 1 528 ? -7.868 17.095 -10.863 1.00 63.16 528 HIS A CA 1
ATOM 4192 C C . HIS A 1 528 ? -8.332 16.012 -11.861 1.00 63.16 528 HIS A C 1
ATOM 4194 O O . HIS A 1 528 ? -7.530 15.533 -12.664 1.00 63.16 528 HIS A O 1
ATOM 4200 N N . LEU A 1 529 ? -9.624 15.664 -11.881 1.00 64.50 529 LEU A N 1
ATOM 4201 C CA . LEU A 1 529 ? -10.234 14.722 -12.826 1.00 64.50 529 LEU A CA 1
ATOM 4202 C C . LEU A 1 529 ? -10.183 15.229 -14.266 1.00 64.50 529 LEU A C 1
ATOM 4204 O O . LEU A 1 529 ? -9.731 14.507 -15.157 1.00 64.50 529 LEU A O 1
ATOM 4208 N N . VAL A 1 530 ? -10.645 16.460 -14.510 1.00 62.03 530 VAL A N 1
ATOM 4209 C CA . VAL A 1 530 ? -10.656 17.070 -15.849 1.00 62.03 530 VAL A CA 1
ATOM 4210 C C . VAL A 1 530 ? -9.243 17.177 -16.414 1.00 62.03 530 VAL A C 1
ATOM 4212 O O . VAL A 1 530 ? -9.079 17.154 -17.630 1.00 62.03 530 VAL A O 1
ATOM 4215 N N . LEU A 1 531 ? -8.213 17.254 -15.575 1.00 59.09 531 LEU A N 1
ATOM 4216 C CA . LEU A 1 531 ? -6.814 17.309 -15.992 1.00 59.09 531 LEU A CA 1
ATOM 4217 C C . LEU A 1 531 ? -6.200 15.912 -16.161 1.00 59.09 531 LEU A C 1
ATOM 4219 O O . LEU A 1 531 ? -5.576 15.637 -17.188 1.00 59.09 531 LEU A O 1
ATOM 4223 N N . ALA A 1 532 ? -6.443 14.998 -15.220 1.00 58.34 532 ALA A N 1
ATOM 4224 C CA . ALA A 1 532 ? -6.012 13.604 -15.288 1.00 58.34 532 ALA A CA 1
ATOM 4225 C C . ALA A 1 532 ? -6.544 12.886 -16.539 1.00 58.34 532 ALA A C 1
ATOM 4227 O O . ALA A 1 532 ? -5.825 12.123 -17.189 1.00 58.34 532 ALA A O 1
ATOM 4228 N N . PHE A 1 533 ? -7.801 13.149 -16.904 1.00 64.62 533 PHE A N 1
ATOM 4229 C CA . PHE A 1 533 ? -8.570 12.278 -17.785 1.00 64.62 533 PHE A CA 1
ATOM 4230 C C . PHE A 1 533 ? -8.816 12.791 -19.214 1.00 64.62 533 PHE A C 1
ATOM 4232 O O . PHE A 1 533 ? -9.542 12.152 -19.971 1.00 64.62 533 PHE A O 1
ATOM 4239 N N . GLN A 1 534 ? -8.089 13.821 -19.671 1.00 59.09 534 GLN A N 1
ATOM 4240 C CA . GLN A 1 534 ? -8.105 14.310 -21.075 1.00 59.09 534 GLN A CA 1
ATOM 4241 C C . GLN A 1 534 ? -7.601 13.297 -22.129 1.00 59.09 534 GLN A C 1
ATOM 4243 O O . GLN A 1 534 ? -7.473 13.629 -23.304 1.00 59.09 534 GLN A O 1
ATOM 4248 N N . THR A 1 535 ? -7.276 12.068 -21.716 1.00 55.72 535 THR A N 1
ATOM 4249 C CA . THR A 1 535 ? -6.835 10.958 -22.578 1.00 55.72 535 THR A CA 1
ATOM 4250 C C . THR A 1 535 ? -7.704 9.699 -22.438 1.00 55.72 535 THR A C 1
ATOM 4252 O O . THR A 1 535 ? -7.364 8.643 -22.981 1.00 55.72 535 THR A O 1
ATOM 4255 N N . LEU A 1 536 ? -8.826 9.792 -21.716 1.00 61.44 536 LEU A N 1
ATOM 4256 C CA . LEU A 1 536 ? -9.852 8.751 -21.670 1.00 61.44 536 LEU A CA 1
ATOM 4257 C C . LEU A 1 536 ? -10.703 8.744 -22.943 1.00 61.44 536 LEU A C 1
ATOM 4259 O O . LEU A 1 536 ? -10.741 9.723 -23.686 1.00 61.44 536 LEU A O 1
ATOM 4263 N N . ASN A 1 537 ? -11.434 7.649 -23.169 1.00 67.44 537 ASN A N 1
ATOM 4264 C CA . ASN A 1 537 ? -12.661 7.755 -23.958 1.00 67.44 537 ASN A CA 1
ATOM 4265 C C . ASN A 1 537 ? -13.813 8.249 -23.065 1.00 67.44 537 ASN A C 1
ATOM 4267 O O . ASN A 1 537 ? -13.787 8.067 -21.848 1.00 67.44 537 ASN A O 1
ATOM 4271 N N . GLU A 1 538 ? -14.838 8.841 -23.680 1.00 70.75 538 GLU A N 1
ATOM 4272 C CA . GLU A 1 538 ? -15.961 9.468 -22.970 1.00 70.75 538 GLU A CA 1
ATOM 4273 C C . GLU A 1 538 ? -16.619 8.538 -21.935 1.00 70.75 538 GLU A C 1
ATOM 4275 O O . GLU A 1 538 ? -16.914 8.957 -20.819 1.00 70.75 538 GLU A O 1
ATOM 4280 N N . LYS A 1 539 ? -16.781 7.245 -22.253 1.00 74.69 539 LYS A N 1
ATOM 4281 C CA . LYS A 1 539 ? -17.402 6.276 -21.339 1.00 74.69 539 LYS A CA 1
ATOM 4282 C C . LYS A 1 539 ? -16.585 6.087 -20.058 1.00 74.69 539 LYS A C 1
ATOM 4284 O O . LYS A 1 539 ? -17.156 6.065 -18.973 1.00 74.69 539 LYS A O 1
ATOM 4289 N N . GLU A 1 540 ? -15.266 5.952 -20.177 1.00 68.94 540 GLU A N 1
ATOM 4290 C CA . GLU A 1 540 ? -14.377 5.828 -19.015 1.00 68.94 540 GLU A CA 1
ATOM 4291 C C . GLU A 1 540 ? -14.386 7.117 -18.179 1.00 68.94 540 GLU A C 1
ATOM 4293 O O . GLU A 1 540 ? -14.394 7.049 -16.952 1.00 68.94 540 GLU A O 1
ATOM 4298 N N . PHE A 1 541 ? -14.424 8.290 -18.824 1.00 72.00 541 PHE A N 1
ATOM 4299 C CA . PHE A 1 541 ? -14.490 9.577 -18.126 1.00 72.00 541 PHE A CA 1
ATOM 4300 C C . PHE A 1 541 ? -15.775 9.726 -17.315 1.00 72.00 541 PHE A C 1
ATOM 4302 O O . PHE A 1 541 ? -15.711 10.081 -16.138 1.00 72.00 541 PHE A O 1
ATOM 4309 N N . GLN A 1 542 ? -16.922 9.369 -17.894 1.00 71.88 542 GLN A N 1
ATOM 4310 C CA . GLN A 1 542 ? -18.190 9.374 -17.169 1.00 71.88 542 GLN A CA 1
ATOM 4311 C C . GLN A 1 542 ? -18.222 8.318 -16.048 1.00 71.88 542 GLN A C 1
ATOM 4313 O O . GLN A 1 542 ? -18.758 8.605 -14.983 1.00 71.88 542 GLN A O 1
ATOM 4318 N N . GLU A 1 543 ? -17.597 7.143 -16.210 1.00 74.69 543 GLU A N 1
ATOM 4319 C CA . GLU A 1 543 ? -17.488 6.139 -15.134 1.00 74.69 543 GLU A CA 1
ATOM 4320 C C . GLU A 1 543 ? -16.629 6.637 -13.955 1.00 74.69 543 GLU A C 1
ATOM 4322 O O . GLU A 1 543 ? -17.030 6.508 -12.796 1.00 74.69 543 GLU A O 1
ATOM 4327 N N . HIS A 1 544 ? -15.470 7.249 -14.225 1.00 70.44 544 HIS A N 1
ATOM 4328 C CA . HIS A 1 544 ? -14.627 7.837 -13.179 1.00 70.44 544 HIS A CA 1
ATOM 4329 C C . HIS A 1 544 ? -15.308 9.031 -12.496 1.00 70.44 544 HIS A C 1
ATOM 4331 O O . HIS A 1 544 ? -15.316 9.099 -11.267 1.00 70.44 544 HIS A O 1
ATOM 4337 N N . ARG A 1 545 ? -15.937 9.932 -13.264 1.00 72.94 545 ARG A N 1
ATOM 4338 C CA . ARG A 1 545 ? -16.683 11.077 -12.719 1.00 72.94 545 ARG A CA 1
ATOM 4339 C C . ARG A 1 545 ? -17.898 10.636 -11.901 1.00 72.94 545 ARG A C 1
ATOM 4341 O O . ARG A 1 545 ? -18.196 11.261 -10.890 1.00 72.94 545 ARG A O 1
ATOM 4348 N N . PHE A 1 546 ? -18.571 9.554 -12.295 1.00 76.31 546 PHE A N 1
ATOM 4349 C CA . PHE A 1 546 ? -19.656 8.957 -11.516 1.00 76.31 546 PHE A CA 1
ATOM 4350 C C . PHE A 1 546 ? -19.156 8.393 -10.180 1.00 76.31 546 PHE A C 1
ATOM 4352 O O . PHE A 1 546 ? -19.752 8.697 -9.152 1.00 76.31 546 PHE A O 1
ATOM 4359 N N . ARG A 1 547 ? -18.041 7.642 -10.162 1.00 72.56 547 ARG A N 1
ATOM 4360 C CA . ARG A 1 547 ? -17.457 7.140 -8.901 1.00 72.56 547 ARG A CA 1
ATOM 4361 C C . ARG A 1 547 ? -17.088 8.266 -7.942 1.00 72.56 547 ARG A C 1
ATOM 4363 O O . ARG A 1 547 ? -17.448 8.188 -6.776 1.00 72.56 547 ARG A O 1
ATOM 4370 N N . VAL A 1 548 ? -16.418 9.310 -8.434 1.00 73.31 548 VAL A N 1
ATOM 4371 C CA . VAL A 1 548 ? -16.026 10.446 -7.586 1.00 73.31 548 VAL A CA 1
ATOM 4372 C C . VAL A 1 548 ? -17.263 11.136 -7.026 1.00 73.31 548 VAL A C 1
ATOM 4374 O O . VAL A 1 548 ? -17.361 11.287 -5.818 1.00 73.31 548 VAL A O 1
ATOM 4377 N N . ARG A 1 549 ? -18.257 11.442 -7.869 1.00 75.19 549 ARG A N 1
ATOM 4378 C CA . ARG A 1 549 ? -19.526 12.027 -7.414 1.00 75.19 549 ARG A CA 1
ATOM 4379 C C . ARG A 1 549 ? -20.261 11.166 -6.394 1.00 75.19 549 ARG A C 1
ATOM 4381 O O . ARG A 1 549 ? -20.986 11.717 -5.577 1.00 75.19 549 ARG A O 1
ATOM 4388 N N . MET A 1 550 ? -20.115 9.844 -6.435 1.00 74.62 550 MET A N 1
ATOM 4389 C CA . MET A 1 550 ? -20.740 8.974 -5.441 1.00 74.62 550 MET A CA 1
ATOM 4390 C C . MET A 1 550 ? -20.018 9.028 -4.093 1.00 74.62 550 MET A C 1
ATOM 4392 O O . MET A 1 550 ? -20.706 9.100 -3.086 1.00 74.62 550 MET A O 1
ATOM 4396 N N . ALA A 1 551 ? -18.683 9.100 -4.065 1.00 72.56 551 ALA A N 1
ATOM 4397 C CA . ALA A 1 551 ? -17.936 9.335 -2.825 1.00 72.56 551 ALA A CA 1
ATOM 4398 C C . ALA A 1 551 ? -18.130 10.772 -2.286 1.00 72.56 551 ALA A C 1
ATOM 4400 O O . ALA A 1 551 ? -18.378 10.956 -1.102 1.00 72.56 551 ALA A O 1
ATOM 4401 N N . GLU A 1 552 ? -18.125 11.793 -3.156 1.00 71.81 552 GLU A N 1
ATOM 4402 C CA . GLU A 1 552 ? -18.401 13.202 -2.802 1.00 71.81 552 GLU A CA 1
ATOM 4403 C C . GLU A 1 552 ? -19.778 13.419 -2.156 1.00 71.81 552 GLU A C 1
ATOM 4405 O O . GLU A 1 552 ? -19.945 14.351 -1.375 1.00 71.81 552 GLU A O 1
ATOM 4410 N N . ASN A 1 553 ? -20.776 12.609 -2.527 1.00 78.12 553 ASN A N 1
ATOM 4411 C CA . ASN A 1 553 ? -22.138 12.691 -1.992 1.00 78.12 553 ASN A CA 1
ATOM 4412 C C . ASN A 1 553 ? -22.437 11.583 -0.964 1.00 78.12 553 ASN A C 1
ATOM 4414 O O . ASN A 1 553 ? -23.586 11.462 -0.542 1.00 78.12 553 ASN A O 1
ATOM 4418 N N . ASP A 1 554 ? -21.441 10.788 -0.558 1.00 84.19 554 ASP A N 1
ATOM 4419 C CA . ASP A 1 554 ? -21.572 9.856 0.560 1.00 84.19 554 ASP A CA 1
ATOM 4420 C C . ASP A 1 554 ? -21.245 10.591 1.874 1.00 84.19 554 ASP A C 1
ATOM 4422 O O . ASP A 1 554 ? -20.071 10.869 2.138 1.00 84.19 554 ASP A O 1
ATOM 4426 N N . PRO A 1 555 ? -22.241 10.884 2.737 1.00 88.06 555 PRO A N 1
ATOM 4427 C CA . PRO A 1 555 ? -22.016 11.558 4.016 1.00 88.06 555 PRO A CA 1
ATOM 4428 C C . PRO A 1 555 ? -21.239 10.696 5.025 1.00 88.06 555 PRO A C 1
ATOM 4430 O O . PRO A 1 555 ? -20.998 11.146 6.143 1.00 88.06 555 PRO A O 1
ATOM 4433 N N . ASN A 1 556 ? -20.873 9.463 4.659 1.00 92.31 556 ASN A N 1
ATOM 4434 C CA . ASN A 1 556 ? -20.075 8.542 5.456 1.00 92.31 556 ASN A CA 1
ATOM 4435 C C . ASN A 1 556 ? -18.616 8.440 4.993 1.00 92.31 556 ASN A C 1
ATOM 4437 O O . ASN A 1 556 ? -17.871 7.664 5.590 1.00 92.31 556 ASN A O 1
ATOM 4441 N N . SER A 1 557 ? -18.185 9.186 3.969 1.00 92.00 557 SER A N 1
ATOM 4442 C CA . SER A 1 557 ? -16.814 9.130 3.442 1.00 92.00 557 SER A CA 1
ATOM 4443 C C . SER A 1 557 ? -16.087 10.480 3.508 1.00 92.00 557 SER A C 1
ATOM 4445 O O . SER A 1 557 ? -16.692 11.534 3.701 1.00 92.00 557 SER A O 1
ATOM 4447 N N . ALA A 1 558 ? -14.764 10.448 3.351 1.00 92.06 558 ALA A N 1
ATOM 4448 C CA . ALA A 1 558 ? -13.937 11.619 3.092 1.00 92.06 558 ALA A CA 1
ATOM 4449 C C . ALA A 1 558 ? -12.888 11.309 2.015 1.00 92.06 558 ALA A C 1
ATOM 4451 O O . ALA A 1 558 ? -12.346 10.200 1.961 1.00 92.06 558 ALA A O 1
ATOM 4452 N N . LEU A 1 559 ? -12.583 12.314 1.189 1.00 91.88 559 LEU A N 1
ATOM 4453 C CA . LEU A 1 559 ? -11.633 12.239 0.077 1.00 91.88 559 LEU A CA 1
ATOM 4454 C C . LEU A 1 559 ? -10.382 13.079 0.373 1.00 91.88 559 LEU A C 1
ATOM 4456 O O . LEU A 1 559 ? -10.493 14.218 0.831 1.00 91.88 559 LEU A O 1
ATOM 4460 N N . TYR A 1 560 ? -9.192 12.530 0.117 1.00 91.25 560 TYR A N 1
ATOM 4461 C CA . TYR A 1 560 ? -7.904 13.153 0.462 1.00 91.25 560 TYR A CA 1
ATOM 4462 C C . TYR A 1 560 ? -6.760 12.736 -0.485 1.00 91.25 560 TYR A C 1
ATOM 4464 O O . TYR A 1 560 ? -6.775 11.647 -1.062 1.00 91.25 560 TYR A O 1
ATOM 4472 N N . ASP A 1 561 ? -5.742 13.591 -0.639 1.00 87.00 561 ASP A N 1
ATOM 4473 C CA . ASP A 1 561 ? -4.493 13.224 -1.337 1.00 87.00 561 ASP A CA 1
ATOM 4474 C C . ASP A 1 561 ? -3.594 12.371 -0.421 1.00 87.00 561 ASP A C 1
ATOM 4476 O O . ASP A 1 561 ? -3.443 12.688 0.758 1.00 87.00 561 ASP A O 1
ATOM 4480 N N . VAL A 1 562 ? -2.916 11.359 -0.978 1.00 86.12 562 VAL A N 1
ATOM 4481 C CA . VAL A 1 562 ? -1.782 10.656 -0.340 1.00 86.12 562 VAL A CA 1
ATOM 4482 C C . VAL A 1 562 ? -0.646 10.440 -1.346 1.00 86.12 562 VAL A C 1
ATOM 4484 O O . VAL A 1 562 ? -0.851 10.485 -2.561 1.00 86.12 562 VAL A O 1
ATOM 4487 N N . SER A 1 563 ? 0.553 10.134 -0.852 1.00 81.75 563 SER A N 1
ATOM 4488 C CA . SER A 1 563 ? 1.732 9.780 -1.651 1.00 81.75 563 SER A CA 1
ATOM 4489 C C . SER A 1 563 ? 2.242 8.352 -1.419 1.00 81.75 563 SER A C 1
ATOM 4491 O O . SER A 1 563 ? 3.016 7.852 -2.240 1.00 81.75 563 SER A O 1
ATOM 4493 N N . MET A 1 564 ? 1.817 7.680 -0.339 1.00 83.19 564 MET A N 1
ATOM 4494 C CA . MET A 1 564 ? 2.283 6.332 0.025 1.00 83.19 564 MET A CA 1
ATOM 4495 C C . MET A 1 564 ? 1.152 5.328 0.306 1.00 83.19 564 MET A C 1
ATOM 4497 O O . MET A 1 564 ? 1.318 4.133 0.044 1.00 83.19 564 MET A O 1
ATOM 4501 N N . PHE A 1 565 ? 0.019 5.782 0.848 1.00 88.88 565 PHE A N 1
ATOM 4502 C CA . PHE A 1 565 ? -1.062 4.924 1.354 1.00 88.88 565 PHE A CA 1
ATOM 4503 C C . PHE A 1 565 ? -1.991 4.419 0.234 1.00 88.88 565 PHE A C 1
ATOM 4505 O O . PHE A 1 565 ? -3.104 4.898 0.080 1.00 88.88 565 PHE A O 1
ATOM 4512 N N . PHE A 1 566 ? -1.523 3.435 -0.545 1.00 86.69 566 PHE A N 1
ATOM 4513 C CA . PHE A 1 566 ? -2.267 2.840 -1.669 1.00 86.69 566 PHE A CA 1
ATOM 4514 C C . PHE A 1 566 ? -2.720 1.382 -1.417 1.00 86.69 566 PHE A C 1
ATOM 4516 O O . PHE A 1 566 ? -3.720 1.105 -0.765 1.00 86.69 566 PHE A O 1
ATOM 4523 N N . HIS A 1 567 ? -2.005 0.385 -1.952 1.00 84.69 567 HIS A N 1
ATOM 4524 C CA . HIS A 1 567 ? -2.299 -1.027 -1.681 1.00 84.69 567 HIS A CA 1
ATOM 4525 C C . HIS A 1 567 ? -1.700 -1.459 -0.335 1.00 84.69 567 HIS A C 1
ATOM 4527 O O . HIS A 1 567 ? -0.533 -1.189 -0.073 1.00 84.69 567 HIS A O 1
ATOM 4533 N N . GLY A 1 568 ? -2.462 -2.181 0.494 1.00 84.81 568 GLY A N 1
ATOM 4534 C CA . GLY A 1 568 ? -2.015 -2.703 1.800 1.00 84.81 568 GLY A CA 1
ATOM 4535 C C . GLY A 1 568 ? -2.211 -1.741 2.981 1.00 84.81 568 GLY A C 1
ATOM 4536 O O . GLY A 1 568 ? -2.256 -2.182 4.129 1.00 84.81 568 GLY A O 1
ATOM 4537 N N . SER A 1 569 ? -2.421 -0.451 2.709 1.00 93.00 569 SER A N 1
ATOM 4538 C CA . SER A 1 569 ? -2.862 0.533 3.702 1.00 93.00 569 SER A CA 1
ATOM 4539 C C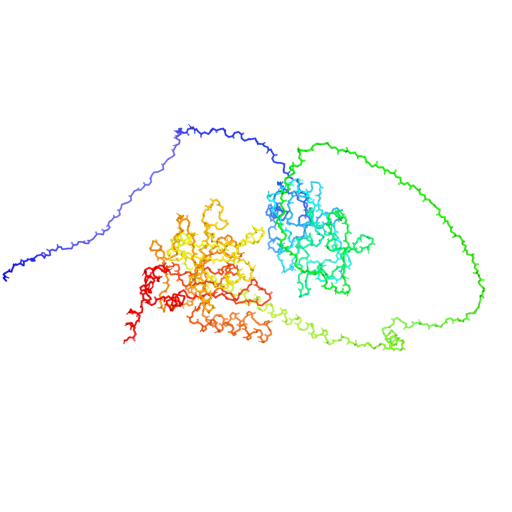 . SER A 1 569 ? -4.334 0.396 4.087 1.00 93.00 569 SER A C 1
ATOM 4541 O O . SER A 1 569 ? -4.699 0.927 5.130 1.00 93.00 569 SER A O 1
ATOM 4543 N N . SER A 1 570 ? -5.175 -0.305 3.317 1.00 95.62 570 SER A N 1
ATOM 4544 C CA . SER A 1 570 ? -6.569 -0.611 3.684 1.00 95.62 570 SER A CA 1
ATOM 4545 C C . SER A 1 570 ? -6.659 -1.075 5.146 1.00 95.62 570 SER A C 1
ATOM 4547 O O . SER A 1 570 ? -5.894 -1.947 5.568 1.00 95.62 570 SER A O 1
ATOM 4549 N N . GLY A 1 571 ? -7.525 -0.432 5.929 1.00 97.62 571 GLY A N 1
ATOM 4550 C CA . GLY A 1 571 ? -7.643 -0.596 7.377 1.00 97.62 571 GLY A CA 1
ATOM 4551 C C . GLY A 1 571 ? -6.711 0.289 8.220 1.00 97.62 571 GLY A C 1
ATOM 4552 O O . GLY A 1 571 ? -6.609 0.073 9.427 1.00 97.62 571 GLY A O 1
ATOM 4553 N N . SER A 1 572 ? -6.019 1.269 7.627 1.00 97.75 572 SER A N 1
ATOM 4554 C CA . SER A 1 572 ? -5.227 2.262 8.376 1.00 97.75 572 SER A CA 1
ATOM 4555 C C . SER A 1 572 ? -6.130 3.328 9.010 1.00 97.75 572 SER A C 1
ATOM 4557 O O . SER A 1 572 ? -7.036 3.825 8.336 1.00 97.75 572 SER A O 1
ATOM 4559 N N . PRO A 1 573 ? -5.872 3.748 10.259 1.00 97.69 573 PRO A N 1
ATOM 4560 C CA . PRO A 1 573 ? -6.517 4.915 10.847 1.00 97.69 573 PRO A CA 1
ATOM 4561 C C . PRO A 1 573 ? -5.967 6.213 10.240 1.00 97.69 573 PRO A C 1
ATOM 4563 O O . PRO A 1 573 ? -4.757 6.338 10.028 1.00 97.69 573 PRO A O 1
ATOM 4566 N N . GLY A 1 574 ? -6.852 7.183 10.003 1.00 96.88 574 GLY A N 1
ATOM 4567 C CA . GLY A 1 574 ? -6.511 8.570 9.677 1.00 96.88 574 GLY A CA 1
ATOM 4568 C C . GLY A 1 574 ? -6.899 9.528 10.801 1.00 96.88 574 GLY A C 1
ATOM 4569 O O . GLY A 1 574 ? -8.037 9.494 11.280 1.00 96.88 574 GLY A O 1
ATOM 4570 N N . PHE A 1 575 ? -5.960 10.382 11.212 1.00 94.94 575 PHE A N 1
ATOM 4571 C CA . PHE A 1 575 ? -6.084 11.266 12.375 1.00 94.94 575 PHE A CA 1
ATOM 4572 C C . PHE A 1 575 ? -6.000 12.749 12.024 1.00 94.94 575 PHE A C 1
ATOM 4574 O O . PHE A 1 575 ? -5.134 13.141 11.242 1.00 94.94 575 PHE A O 1
ATOM 4581 N N . LEU A 1 576 ? -6.763 13.583 12.731 1.00 94.00 576 LEU A N 1
ATOM 4582 C CA . LEU A 1 576 ? -6.429 14.996 12.921 1.00 94.00 576 LEU A CA 1
ATOM 4583 C C . LEU A 1 576 ? -5.537 15.099 14.162 1.00 94.00 576 LEU A C 1
ATOM 4585 O O . LEU A 1 576 ? -6.008 15.022 15.297 1.00 94.00 576 LEU A O 1
ATOM 4589 N N . MET A 1 577 ? -4.224 15.195 13.935 1.00 91.19 577 MET A N 1
ATOM 4590 C CA . MET A 1 577 ? -3.205 15.017 14.980 1.00 91.19 577 MET A CA 1
ATOM 4591 C C . MET A 1 577 ? -3.300 16.068 16.097 1.00 91.19 577 MET A C 1
ATOM 4593 O O . MET A 1 577 ? -3.201 15.721 17.271 1.00 91.19 577 MET A O 1
ATOM 4597 N N . GLN A 1 578 ? -3.531 17.332 15.729 1.00 88.75 578 GLN A N 1
ATOM 4598 C CA . GLN A 1 578 ? -3.605 18.466 16.660 1.00 88.75 578 GLN A CA 1
ATOM 4599 C C . GLN A 1 578 ? -4.853 18.403 17.561 1.00 88.75 578 GLN A C 1
ATOM 4601 O O . GLN A 1 578 ? -4.780 18.718 18.744 1.00 88.75 578 GLN A O 1
ATOM 4606 N N . GLU A 1 579 ? -5.985 17.944 17.020 1.00 91.81 579 GLU A N 1
ATOM 4607 C CA . GLU A 1 579 ? -7.242 17.739 17.762 1.00 91.81 579 GLU A CA 1
ATOM 4608 C C . GLU A 1 579 ? -7.279 16.403 18.525 1.00 91.81 579 GLU A C 1
ATOM 4610 O O . GLU A 1 579 ? -8.210 16.152 19.287 1.00 91.81 579 GLU A O 1
ATOM 4615 N N . LYS A 1 580 ? -6.289 15.525 18.303 1.00 92.38 580 LYS A N 1
ATOM 4616 C CA . LYS A 1 580 ? -6.259 14.131 18.775 1.00 92.38 580 LYS A CA 1
ATOM 4617 C C . LYS A 1 580 ? -7.534 13.349 18.407 1.00 92.38 580 LYS A C 1
ATOM 4619 O O . LYS A 1 580 ? -8.026 12.521 19.171 1.00 92.38 580 LYS A O 1
ATOM 4624 N N . LEU A 1 581 ? -8.061 13.567 17.199 1.00 94.88 581 LEU A N 1
ATOM 4625 C CA . LEU A 1 581 ? -9.225 12.834 16.692 1.00 94.88 581 LEU A CA 1
ATOM 4626 C C . LEU A 1 581 ? -8.819 11.729 15.714 1.00 94.88 581 LEU A C 1
ATOM 4628 O O . LEU A 1 581 ? -8.078 11.963 14.762 1.00 94.88 581 LEU A O 1
ATOM 4632 N N . LEU A 1 582 ? -9.358 10.530 15.928 1.00 96.62 582 LEU A N 1
ATOM 4633 C CA . LEU A 1 582 ? -9.459 9.456 14.947 1.00 96.62 582 LEU A CA 1
ATOM 4634 C C . LEU A 1 582 ? -10.699 9.718 14.080 1.00 96.62 582 LEU A C 1
ATOM 4636 O O . LEU A 1 582 ? -11.822 9.757 14.584 1.00 96.62 582 LEU A O 1
ATOM 4640 N N . VAL A 1 583 ? -10.486 9.905 12.778 1.00 97.06 583 VAL A N 1
ATOM 4641 C CA . VAL A 1 583 ? -11.499 10.462 11.871 1.00 97.06 583 VAL A CA 1
ATOM 4642 C C . VAL A 1 583 ? -11.948 9.467 10.809 1.00 97.06 583 VAL A C 1
ATOM 4644 O O . VAL A 1 583 ? -13.150 9.316 10.607 1.00 97.06 583 VAL A O 1
ATOM 4647 N N . VAL A 1 584 ? -11.017 8.764 10.156 1.00 97.38 584 VAL A N 1
ATOM 4648 C CA . VAL A 1 584 ? -11.334 7.833 9.057 1.00 97.38 584 VAL A CA 1
ATOM 4649 C C . VAL A 1 584 ? -10.672 6.465 9.193 1.00 97.38 584 VAL A C 1
ATOM 4651 O O . VAL A 1 584 ? -9.575 6.330 9.736 1.00 97.38 584 VAL A O 1
ATOM 4654 N N . LEU A 1 585 ? -11.329 5.469 8.604 1.00 98.12 585 LEU A N 1
ATOM 4655 C CA . LEU A 1 585 ? -10.773 4.185 8.196 1.00 98.12 585 LEU A CA 1
ATOM 4656 C C . LEU A 1 585 ? -10.392 4.273 6.706 1.00 98.12 585 LEU A C 1
ATOM 4658 O O . LEU A 1 585 ? -11.264 4.273 5.833 1.00 98.12 585 LEU A O 1
ATOM 4662 N N . HIS A 1 586 ? -9.097 4.368 6.395 1.00 97.25 586 HIS A N 1
ATOM 4663 C CA . HIS A 1 586 ? -8.613 4.398 5.009 1.00 97.25 586 HIS A CA 1
ATOM 4664 C C . HIS A 1 586 ? -8.982 3.097 4.290 1.00 97.25 586 HIS A C 1
ATOM 4666 O O . HIS A 1 586 ? -8.651 2.015 4.782 1.00 97.25 586 HIS A O 1
ATOM 4672 N N . SER A 1 587 ? -9.639 3.208 3.131 1.00 93.62 587 SER A N 1
ATOM 4673 C CA . SER A 1 587 ? -10.304 2.070 2.487 1.00 93.62 587 SER A CA 1
ATOM 4674 C C . SER A 1 587 ? -9.812 1.791 1.064 1.00 93.62 587 SER A C 1
ATOM 4676 O O . SER A 1 587 ? -9.304 0.695 0.799 1.00 93.62 587 SER A O 1
ATOM 4678 N N . ARG A 1 588 ? -9.963 2.757 0.144 1.00 88.75 588 ARG A N 1
ATOM 4679 C CA . ARG A 1 588 ? -9.762 2.552 -1.302 1.00 88.75 588 ARG A CA 1
ATOM 4680 C C . ARG A 1 588 ? -9.344 3.828 -2.033 1.00 88.75 588 ARG A C 1
ATOM 4682 O O . ARG A 1 588 ? -9.702 4.922 -1.621 1.00 88.75 588 ARG A O 1
ATOM 4689 N N . GLY A 1 589 ? -8.698 3.660 -3.184 1.00 83.75 589 GLY A N 1
ATOM 4690 C CA . GLY A 1 589 ? -8.312 4.758 -4.070 1.00 83.75 589 GLY A CA 1
ATOM 4691 C C . GLY A 1 589 ? -9.112 4.807 -5.365 1.00 83.75 589 GLY A C 1
ATOM 4692 O O . GLY A 1 589 ? -9.523 3.769 -5.894 1.00 83.75 589 GLY A O 1
ATOM 4693 N N . ILE A 1 590 ? -9.257 6.002 -5.945 1.00 75.88 590 ILE A N 1
ATOM 4694 C CA . ILE A 1 590 ? -9.863 6.204 -7.270 1.00 75.88 590 ILE A CA 1
ATOM 4695 C C . ILE A 1 590 ? -8.754 6.161 -8.346 1.00 75.88 590 ILE A C 1
ATOM 4697 O O . ILE A 1 590 ? -7.979 7.111 -8.465 1.00 75.88 590 ILE A O 1
ATOM 4701 N N . PRO A 1 591 ? -8.612 5.074 -9.135 1.00 65.94 591 PRO A N 1
ATOM 4702 C CA . PRO A 1 591 ? -7.384 4.810 -9.891 1.00 65.94 591 PRO A CA 1
ATOM 4703 C C . PRO A 1 591 ? -7.194 5.714 -11.114 1.00 65.94 591 PRO A C 1
ATOM 4705 O O . PRO A 1 591 ? -8.133 5.992 -11.858 1.00 65.94 591 PRO A O 1
ATOM 4708 N N . TYR A 1 592 ? -5.944 6.090 -11.389 1.00 61.19 592 TYR A N 1
ATOM 4709 C CA . TYR A 1 592 ? -5.549 6.807 -12.600 1.00 61.19 592 TYR A CA 1
ATOM 4710 C C . TYR A 1 592 ? -5.366 5.836 -13.783 1.00 61.19 592 TYR A C 1
ATOM 4712 O O . TYR A 1 592 ? -4.703 4.796 -13.682 1.00 61.19 592 TYR A O 1
ATOM 4720 N N . LYS A 1 593 ? -5.930 6.152 -14.958 1.00 51.25 593 LYS A N 1
ATOM 4721 C CA . LYS A 1 593 ? -5.864 5.232 -16.104 1.00 51.25 593 LYS A CA 1
ATOM 4722 C C . LYS A 1 593 ? -4.450 5.161 -16.675 1.00 51.25 593 LYS A C 1
ATOM 4724 O O . LYS A 1 593 ? -3.809 6.159 -16.981 1.00 51.25 593 LYS A O 1
ATOM 4729 N N . GLY A 1 594 ? -4.008 3.932 -16.919 1.00 49.03 594 GLY A N 1
ATOM 4730 C CA . GLY A 1 594 ? -2.710 3.631 -17.520 1.00 49.03 594 GLY A CA 1
ATOM 4731 C C . GLY A 1 594 ? -1.651 3.242 -16.496 1.00 49.03 594 GLY A C 1
ATOM 4732 O O . GLY A 1 594 ? -0.654 2.640 -16.887 1.00 49.03 594 GLY A O 1
ATOM 4733 N N . ASN A 1 595 ? -1.885 3.480 -15.200 1.00 48.69 595 ASN A N 1
ATOM 4734 C CA . ASN A 1 595 ? -1.041 2.939 -14.144 1.00 48.69 595 ASN A CA 1
ATOM 4735 C C . ASN A 1 595 ? -1.854 2.619 -12.881 1.00 48.69 595 ASN A C 1
ATOM 4737 O O . ASN A 1 595 ? -2.239 3.519 -12.148 1.00 48.69 595 ASN A O 1
ATOM 4741 N N . LYS A 1 596 ? -2.068 1.324 -12.604 1.00 51.16 596 LYS A N 1
ATOM 4742 C CA . LYS A 1 596 ? -2.822 0.845 -11.428 1.00 51.16 596 LYS A CA 1
ATOM 4743 C C . LYS A 1 596 ? -2.174 1.190 -10.079 1.00 51.16 596 LYS A C 1
ATOM 4745 O O . LYS A 1 596 ? -2.801 0.984 -9.052 1.00 51.16 596 LYS A O 1
ATOM 4750 N N . ASN A 1 597 ? -0.936 1.682 -10.091 1.00 47.34 597 ASN A N 1
ATOM 4751 C CA . ASN A 1 597 ? -0.174 2.035 -8.895 1.00 47.34 597 ASN A CA 1
ATOM 4752 C C . ASN A 1 597 ? -0.284 3.535 -8.552 1.00 47.34 597 ASN A C 1
ATOM 4754 O O . ASN A 1 597 ? 0.478 4.015 -7.720 1.00 47.34 597 ASN A O 1
ATOM 4758 N N . TYR A 1 598 ? -1.145 4.279 -9.253 1.00 58.09 598 TYR A N 1
ATOM 4759 C CA . TYR A 1 598 ? -1.383 5.705 -9.056 1.00 58.09 598 TYR A CA 1
ATOM 4760 C C . TYR A 1 598 ? -2.890 5.943 -9.000 1.00 58.09 598 TYR A C 1
ATOM 4762 O O . TYR A 1 598 ? -3.649 5.397 -9.806 1.00 58.09 598 TYR A O 1
ATOM 4770 N N . PHE A 1 599 ? -3.306 6.784 -8.066 1.00 65.25 599 PHE A N 1
ATOM 4771 C CA . PHE A 1 599 ? -4.696 7.124 -7.798 1.00 65.25 599 PHE A CA 1
ATOM 4772 C C . PHE A 1 599 ? -4.841 8.649 -7.872 1.00 65.25 599 PHE A C 1
ATOM 4774 O O . PHE A 1 599 ? -3.859 9.373 -7.715 1.00 65.25 599 PHE A O 1
ATOM 4781 N N . VAL A 1 600 ? -6.032 9.133 -8.225 1.00 68.31 600 VAL A N 1
ATOM 4782 C CA . VAL A 1 600 ? -6.317 10.573 -8.383 1.00 68.31 600 VAL A CA 1
ATOM 4783 C C . VAL A 1 600 ? -6.630 11.215 -7.031 1.00 68.31 600 VAL A C 1
ATOM 4785 O O . VAL A 1 600 ? -6.323 12.384 -6.827 1.00 68.31 600 VAL A O 1
ATOM 4788 N N . VAL A 1 601 ? -7.249 10.437 -6.143 1.00 83.12 601 VAL A N 1
ATOM 4789 C CA . VAL A 1 601 ? -7.613 10.767 -4.763 1.00 83.12 601 VAL A CA 1
ATOM 4790 C C . VAL A 1 601 ? -7.871 9.444 -4.020 1.00 83.12 601 VAL A C 1
ATOM 4792 O O . VAL A 1 601 ? -8.273 8.458 -4.653 1.00 83.12 601 VAL A O 1
ATOM 4795 N N . GLU A 1 602 ? -7.630 9.409 -2.712 1.00 89.75 602 GLU A N 1
ATOM 4796 C CA . GLU A 1 602 ? -7.968 8.284 -1.831 1.00 89.75 602 GLU A CA 1
ATOM 4797 C C . GLU A 1 602 ? -9.239 8.565 -1.021 1.00 89.75 602 GLU A C 1
ATOM 4799 O O . GLU A 1 602 ? -9.625 9.715 -0.819 1.00 89.75 602 GLU A O 1
ATOM 4804 N N . GLU A 1 603 ? -9.877 7.496 -0.554 1.00 91.81 603 GLU A N 1
ATOM 4805 C CA . GLU A 1 603 ? -11.178 7.494 0.107 1.00 91.81 603 GLU A CA 1
ATOM 4806 C C . GLU A 1 603 ? -11.118 6.704 1.424 1.00 91.81 603 GLU A C 1
ATOM 4808 O O . GLU A 1 603 ? -10.566 5.593 1.502 1.00 91.81 603 GLU A O 1
ATOM 4813 N N . GLY A 1 604 ? -11.697 7.281 2.475 1.00 94.88 604 GLY A N 1
ATOM 4814 C CA . GLY A 1 604 ? -11.780 6.677 3.801 1.00 94.88 604 GLY A CA 1
ATOM 4815 C C . GLY A 1 604 ? -13.155 6.877 4.420 1.00 94.88 604 GLY A C 1
ATOM 4816 O O . GLY A 1 604 ? -13.753 7.941 4.279 1.00 94.88 604 GLY A O 1
ATOM 4817 N N . ILE A 1 605 ? -13.650 5.854 5.111 1.00 96.38 605 ILE A N 1
ATOM 4818 C CA . ILE A 1 605 ? -14.963 5.870 5.762 1.00 96.38 605 ILE A CA 1
ATOM 4819 C C . ILE A 1 605 ? -14.850 6.583 7.110 1.00 96.38 605 ILE A C 1
ATOM 4821 O O . ILE A 1 605 ? -13.937 6.301 7.887 1.00 96.38 605 ILE A O 1
ATOM 4825 N N . LEU A 1 606 ? -15.775 7.496 7.400 1.00 96.75 606 LEU A N 1
ATOM 4826 C CA . LEU A 1 606 ? -15.841 8.242 8.651 1.00 96.75 606 LEU A CA 1
ATOM 4827 C C . LEU A 1 606 ? -16.072 7.293 9.831 1.00 96.75 606 LEU A C 1
ATOM 4829 O O . LEU A 1 606 ? -17.067 6.569 9.899 1.00 96.75 606 LEU A O 1
ATOM 4833 N N . MET A 1 607 ? -15.186 7.356 10.822 1.00 97.88 607 MET A N 1
ATOM 4834 C CA . MET A 1 607 ? -15.283 6.545 12.036 1.00 97.88 607 MET A CA 1
ATOM 4835 C C . MET A 1 607 ? -16.552 6.859 12.842 1.00 97.88 607 MET A C 1
ATOM 4837 O O . MET A 1 607 ? -17.091 5.965 13.486 1.00 97.88 607 MET A O 1
ATOM 4841 N N . ALA A 1 608 ? -17.097 8.075 12.737 1.00 96.50 608 ALA A N 1
ATOM 4842 C CA . ALA A 1 608 ? -18.401 8.416 13.306 1.00 96.50 608 ALA A CA 1
ATOM 4843 C C . ALA A 1 608 ? -19.562 7.621 12.669 1.00 96.50 608 ALA A C 1
ATOM 4845 O O . ALA A 1 608 ? -20.484 7.209 13.374 1.00 96.50 608 ALA A O 1
ATOM 4846 N N . SER A 1 609 ? -19.514 7.348 11.360 1.00 96.62 609 SER A N 1
ATOM 4847 C CA . SER A 1 609 ? -20.504 6.495 10.685 1.00 96.62 609 SER A CA 1
ATOM 4848 C C . SER A 1 609 ? -20.337 5.025 11.065 1.00 96.62 609 SER A C 1
ATOM 4850 O O . SER A 1 609 ? -21.333 4.339 11.284 1.00 96.62 609 SER A O 1
ATOM 4852 N N . VAL A 1 610 ? -19.095 4.557 11.247 1.00 97.69 610 VAL A N 1
ATOM 4853 C CA . VAL A 1 610 ? -18.813 3.217 11.795 1.00 97.69 610 VAL A CA 1
ATOM 4854 C C . VAL A 1 610 ? -19.412 3.058 13.199 1.00 97.69 610 VAL A C 1
ATOM 4856 O O . VAL A 1 610 ? -20.087 2.065 13.455 1.00 97.69 610 VAL A O 1
ATOM 4859 N N . VAL A 1 611 ? -19.228 4.035 14.099 1.00 96.56 611 VAL A N 1
ATOM 4860 C CA . VAL A 1 611 ? -19.820 4.006 15.453 1.00 96.56 611 VAL A CA 1
ATOM 4861 C C . VAL A 1 611 ? -21.351 3.933 15.382 1.00 96.56 611 VAL A C 1
ATOM 4863 O O . VAL A 1 611 ? -21.939 3.052 16.009 1.00 96.56 611 VAL A O 1
ATOM 4866 N N . LYS A 1 612 ? -21.998 4.781 14.567 1.00 95.00 612 LYS A N 1
ATOM 4867 C CA . LYS A 1 612 ? -23.463 4.770 14.377 1.00 95.00 612 LYS A CA 1
ATOM 4868 C C . LYS A 1 612 ? -23.987 3.440 13.823 1.00 95.00 612 LYS A C 1
ATOM 4870 O O . LYS A 1 612 ? -24.992 2.924 14.307 1.00 95.00 612 LYS A O 1
ATOM 4875 N N . ASP A 1 613 ? -23.312 2.853 12.839 1.00 95.69 613 ASP A N 1
ATOM 4876 C CA . ASP A 1 613 ? -23.703 1.553 12.285 1.00 95.69 613 ASP A CA 1
ATOM 4877 C C . ASP A 1 613 ? -23.537 0.420 13.315 1.00 95.69 613 ASP A C 1
ATOM 4879 O O . ASP A 1 613 ? -24.451 -0.389 13.479 1.00 95.69 613 ASP A O 1
ATOM 4883 N N . VAL A 1 614 ? -22.450 0.415 14.100 1.00 95.44 614 VAL A N 1
ATOM 4884 C CA . VAL A 1 614 ? -22.282 -0.523 15.226 1.00 95.44 614 VAL A CA 1
ATOM 4885 C C . VAL A 1 614 ? -23.406 -0.367 16.253 1.00 95.44 614 VAL A C 1
ATOM 4887 O O . VAL A 1 614 ? -23.965 -1.379 16.675 1.00 95.44 614 VAL A O 1
ATOM 4890 N N . MET A 1 615 ? -23.796 0.861 16.616 1.00 92.38 615 MET A N 1
ATOM 4891 C CA . MET A 1 615 ? -24.902 1.112 17.554 1.00 92.38 615 MET A CA 1
ATOM 4892 C C . MET A 1 615 ? -26.226 0.484 17.109 1.00 92.38 615 MET A C 1
ATOM 4894 O O . MET A 1 615 ? -26.944 -0.064 17.942 1.00 92.38 615 MET A O 1
ATOM 4898 N N . THR A 1 616 ? -26.554 0.529 15.813 1.00 91.38 616 THR A N 1
ATOM 4899 C CA . THR A 1 616 ? -27.796 -0.091 15.310 1.00 91.38 616 THR A CA 1
ATOM 4900 C C . THR A 1 616 ? -27.739 -1.623 15.280 1.00 91.38 616 THR A C 1
ATOM 4902 O O . THR A 1 616 ? -28.787 -2.270 15.258 1.00 91.38 616 THR A O 1
ATOM 4905 N N . LYS A 1 617 ? -26.531 -2.206 15.314 1.00 92.25 617 LYS A N 1
ATOM 4906 C CA . LYS A 1 617 ? -26.271 -3.653 15.238 1.00 92.25 617 LYS A CA 1
ATOM 4907 C C . LYS A 1 617 ? -26.046 -4.327 16.599 1.00 92.25 617 LYS A C 1
ATOM 4909 O O . LYS A 1 617 ? -26.187 -5.547 16.688 1.00 92.25 617 LYS A O 1
ATOM 4914 N N . ILE A 1 618 ? -25.717 -3.580 17.656 1.00 87.81 618 ILE A N 1
ATOM 4915 C CA . ILE A 1 618 ? -25.602 -4.106 19.030 1.00 87.81 618 ILE A CA 1
ATOM 4916 C C . ILE A 1 618 ? -26.948 -4.082 19.778 1.00 87.81 618 ILE A C 1
ATOM 4918 O O . ILE A 1 618 ? -27.878 -3.360 19.426 1.00 87.81 618 ILE A O 1
ATOM 4922 N N . ASN A 1 619 ? -27.082 -4.921 20.810 1.00 75.75 619 ASN A N 1
ATOM 4923 C CA . ASN A 1 619 ? -28.341 -5.094 21.540 1.00 75.75 619 ASN A CA 1
ATOM 4924 C C . ASN A 1 619 ? -28.742 -3.818 22.305 1.00 75.75 619 ASN A C 1
ATOM 4926 O O . ASN A 1 619 ? -27.987 -3.350 23.159 1.00 75.75 619 ASN A O 1
ATOM 4930 N N . ARG A 1 620 ? -29.963 -3.316 22.059 1.00 66.44 620 ARG A N 1
ATOM 4931 C CA . ARG A 1 620 ? -30.495 -2.054 22.609 1.00 66.44 620 ARG A CA 1
ATOM 4932 C C . ARG A 1 620 ? -30.404 -1.925 24.133 1.00 66.44 620 ARG A C 1
ATOM 4934 O O . ARG A 1 620 ? -30.235 -0.821 24.629 1.00 66.44 620 ARG A O 1
ATOM 4941 N N . HIS A 1 621 ? -30.479 -3.032 24.870 1.00 65.69 621 HIS A N 1
ATOM 4942 C CA . HIS A 1 621 ? -30.446 -3.016 26.337 1.00 65.69 621 HIS A CA 1
ATOM 4943 C C . HIS A 1 621 ? -29.041 -2.881 26.953 1.00 65.69 621 HIS A C 1
ATOM 4945 O O . HIS A 1 621 ? -28.933 -2.728 28.164 1.00 65.69 621 HIS A O 1
ATOM 4951 N N . GLU A 1 622 ? -27.973 -2.930 26.148 1.00 78.56 622 GLU A N 1
ATOM 4952 C CA . GLU A 1 622 ? -26.580 -2.851 26.620 1.00 78.56 622 GLU A CA 1
ATOM 4953 C C . GLU A 1 622 ? -25.719 -1.879 25.785 1.00 78.56 622 GLU A C 1
ATOM 4955 O O . GLU A 1 622 ? -24.491 -1.924 25.875 1.00 78.56 622 GLU A O 1
ATOM 4960 N N . VAL A 1 623 ? -26.338 -1.016 24.959 1.00 80.38 623 VAL A N 1
ATOM 4961 C CA . VAL A 1 623 ? -25.657 -0.190 23.934 1.00 80.38 623 VAL A CA 1
ATOM 4962 C C . VAL A 1 623 ? -24.453 0.539 24.507 1.00 80.38 623 VAL A C 1
ATOM 4964 O O . VAL A 1 623 ? -23.345 0.255 24.073 1.00 80.38 623 VAL A O 1
ATOM 4967 N N . LEU A 1 624 ? -24.643 1.409 25.502 1.00 83.75 624 LEU A N 1
ATOM 4968 C CA . LEU A 1 624 ? -23.569 2.249 26.045 1.00 83.75 624 LEU A CA 1
ATOM 4969 C C . LEU A 1 624 ? -22.399 1.423 26.594 1.00 83.75 624 LEU A C 1
ATOM 4971 O O . LEU A 1 624 ? -21.252 1.696 26.259 1.00 83.75 624 LEU A O 1
ATOM 4975 N N . GLY A 1 625 ? -22.677 0.361 27.357 1.00 88.31 625 GLY A N 1
ATOM 4976 C CA . GLY A 1 625 ? -21.634 -0.505 27.919 1.00 88.31 625 GLY A CA 1
ATOM 4977 C C . GLY A 1 625 ? -20.857 -1.279 26.850 1.00 88.31 625 GLY A C 1
ATOM 4978 O O . GLY A 1 625 ? -19.638 -1.413 26.940 1.00 88.31 625 GLY A O 1
ATOM 4979 N N . ARG A 1 626 ? -21.531 -1.754 25.794 1.00 91.31 626 ARG A N 1
ATOM 4980 C CA . ARG A 1 626 ? -20.858 -2.439 24.677 1.00 91.31 626 ARG A CA 1
ATOM 4981 C C . ARG A 1 626 ? -20.170 -1.467 23.718 1.00 91.31 626 ARG A C 1
ATOM 4983 O O . ARG A 1 626 ? -19.145 -1.819 23.144 1.00 91.31 626 ARG A O 1
ATOM 4990 N N . LEU A 1 627 ? -20.676 -0.245 23.578 1.00 92.81 627 LEU A N 1
ATOM 4991 C CA . LEU A 1 627 ? -20.038 0.828 22.819 1.00 92.81 627 LEU A CA 1
ATOM 4992 C C . LEU A 1 627 ? -18.793 1.349 23.556 1.00 92.81 627 LEU A C 1
ATOM 4994 O O . LEU A 1 627 ? -17.780 1.597 22.912 1.00 92.81 627 LEU A O 1
ATOM 4998 N N . GLY A 1 628 ? -18.814 1.395 24.893 1.00 93.06 628 GLY A N 1
ATOM 4999 C CA . GLY A 1 628 ? -17.645 1.640 25.744 1.00 93.06 628 GLY A CA 1
ATOM 5000 C C . GLY A 1 628 ? -16.592 0.531 25.634 1.00 93.06 628 GLY A C 1
ATOM 5001 O O . GLY A 1 628 ? -15.414 0.816 25.418 1.00 93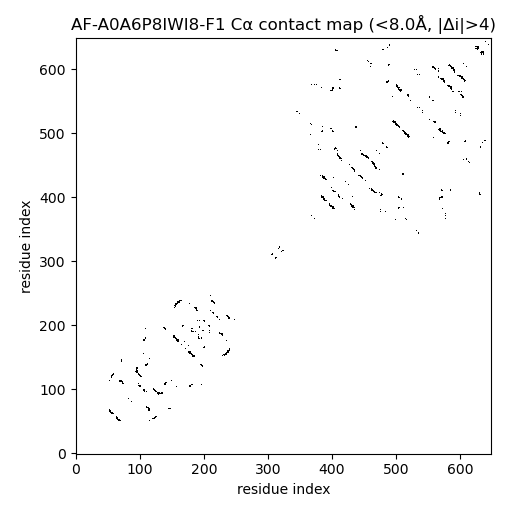.06 628 GLY A O 1
ATOM 5002 N N . ASP A 1 629 ? -17.012 -0.740 25.651 1.00 94.50 629 ASP A N 1
ATOM 5003 C CA . ASP A 1 629 ? -16.126 -1.900 25.449 1.00 94.50 629 ASP A CA 1
ATOM 5004 C C . ASP A 1 629 ? -15.460 -1.929 24.057 1.00 94.50 629 ASP A C 1
ATOM 5006 O O . ASP A 1 629 ? -14.347 -2.440 23.934 1.00 94.50 629 ASP A O 1
ATOM 5010 N N . ILE A 1 630 ? -16.095 -1.373 23.015 1.00 95.25 630 ILE A N 1
ATOM 5011 C CA . ILE A 1 630 ? -15.587 -1.364 21.626 1.00 95.25 630 ILE A CA 1
ATOM 5012 C C . ILE A 1 630 ? -14.854 -0.057 21.265 1.00 95.25 630 ILE A C 1
ATOM 5014 O O . ILE A 1 630 ? -13.837 -0.105 20.574 1.00 95.25 630 ILE A O 1
ATOM 5018 N N . PHE A 1 631 ? -15.335 1.103 21.721 1.00 95.25 631 PHE A N 1
ATOM 5019 C CA . PHE A 1 631 ? -14.862 2.433 21.305 1.00 95.25 631 PHE A CA 1
ATOM 5020 C C . PHE A 1 631 ? -14.464 3.377 22.456 1.00 95.25 631 PHE A C 1
ATOM 5022 O O . PHE A 1 631 ? -14.083 4.521 22.205 1.00 95.25 631 PHE A O 1
ATOM 5029 N N . GLY A 1 632 ? -14.501 2.909 23.703 1.00 92.56 632 GLY A N 1
ATOM 5030 C CA . GLY A 1 632 ? -14.151 3.689 24.890 1.00 92.56 632 GLY A CA 1
ATOM 5031 C C . GLY A 1 632 ? -15.301 4.551 25.422 1.00 92.56 632 GLY A C 1
ATOM 5032 O O . GLY A 1 632 ? -16.112 5.087 24.669 1.00 92.56 632 GLY A O 1
ATOM 5033 N N . GLU A 1 633 ? -15.338 4.712 26.746 1.00 90.88 633 GLU A N 1
ATOM 5034 C CA . GLU A 1 633 ? -16.394 5.414 27.502 1.00 90.88 633 GLU A CA 1
ATOM 5035 C C . GLU A 1 633 ? -16.683 6.850 27.031 1.00 90.88 633 GLU A C 1
ATOM 5037 O O . GLU A 1 633 ? -17.803 7.333 27.172 1.00 90.88 633 GLU A O 1
ATOM 5042 N N . PHE A 1 634 ? -15.686 7.553 26.483 1.00 89.69 634 PHE A N 1
ATOM 5043 C CA . PHE A 1 634 ? -15.872 8.908 25.955 1.00 89.69 634 PHE A CA 1
ATOM 5044 C C . PHE A 1 634 ? -16.636 8.896 24.625 1.00 89.69 634 PHE A C 1
ATOM 5046 O O . PHE A 1 634 ? -17.601 9.637 24.462 1.00 89.69 634 PHE A O 1
ATOM 5053 N N . THR A 1 635 ? -16.276 7.991 23.706 1.00 89.19 635 THR A N 1
ATOM 5054 C CA . THR A 1 635 ? -17.045 7.773 22.472 1.00 89.19 635 THR A CA 1
ATOM 5055 C C . THR A 1 635 ? -18.456 7.279 22.785 1.00 89.19 635 THR A C 1
ATOM 5057 O O . THR A 1 635 ? -19.395 7.677 22.110 1.00 89.19 635 THR A O 1
ATOM 5060 N N . ALA A 1 636 ? -18.627 6.446 23.819 1.00 90.38 636 ALA A N 1
ATOM 5061 C CA . ALA A 1 636 ? -19.943 5.934 24.194 1.00 90.38 636 ALA A CA 1
ATOM 5062 C C . ALA A 1 636 ? -20.939 7.047 24.570 1.00 90.38 636 ALA A C 1
ATOM 5064 O O . ALA A 1 636 ? -22.105 6.953 24.204 1.00 90.38 636 ALA A O 1
ATOM 5065 N N . LYS A 1 637 ? -20.466 8.104 25.246 1.00 89.69 637 LYS A N 1
ATOM 5066 C CA . LYS A 1 637 ? -21.278 9.258 25.671 1.00 89.69 637 LYS A CA 1
ATOM 5067 C C . LYS A 1 637 ? -21.544 10.245 24.542 1.00 89.69 637 LYS A C 1
ATOM 5069 O O . LYS A 1 637 ? -22.685 10.602 24.307 1.00 89.69 637 LYS A O 1
ATOM 5074 N N . ASN A 1 638 ? -20.522 10.590 23.756 1.00 88.06 638 ASN A N 1
ATOM 5075 C CA . ASN A 1 638 ? -20.663 11.517 22.621 1.00 88.06 638 ASN A CA 1
ATOM 5076 C C . ASN A 1 638 ? -21.587 11.002 21.493 1.00 88.06 638 ASN A C 1
ATOM 5078 O O . ASN A 1 638 ? -21.773 11.688 20.490 1.00 88.06 638 ASN A O 1
ATOM 5082 N N . PHE A 1 639 ? -22.086 9.772 21.609 1.00 88.12 639 PHE A N 1
ATOM 5083 C CA . PHE A 1 639 ? -23.037 9.141 20.703 1.00 88.12 639 PHE A CA 1
ATOM 5084 C C . PHE A 1 639 ? -24.272 8.613 21.467 1.00 88.12 639 PHE A C 1
ATOM 5086 O O . PHE A 1 639 ? -25.001 7.785 20.928 1.00 88.12 639 PHE A O 1
ATOM 5093 N N . ASP A 1 640 ? -24.520 9.044 22.709 1.00 82.56 640 ASP A N 1
ATOM 5094 C CA . ASP A 1 640 ? -25.699 8.632 23.478 1.00 82.56 640 ASP A CA 1
ATOM 5095 C C . ASP A 1 640 ? -26.983 9.198 22.833 1.00 82.56 640 ASP A C 1
ATOM 5097 O O . ASP A 1 640 ? -27.102 10.420 22.691 1.00 82.56 640 ASP A O 1
ATOM 5101 N N . PRO A 1 641 ? -27.957 8.357 22.426 1.00 69.56 641 PRO A N 1
ATOM 5102 C CA . PRO A 1 641 ? -29.213 8.837 21.857 1.00 69.56 641 PRO A CA 1
ATOM 5103 C C . PRO A 1 641 ? -29.984 9.790 22.779 1.00 69.56 641 PRO A C 1
ATOM 5105 O O . PRO A 1 641 ? -30.640 10.696 22.272 1.00 69.56 641 PRO A O 1
ATOM 5108 N N . GLU A 1 642 ? -29.896 9.619 24.105 1.00 67.75 642 GLU A N 1
ATOM 5109 C CA . GLU A 1 642 ? -30.622 10.475 25.056 1.00 67.75 642 GLU A CA 1
ATOM 5110 C C . GLU A 1 642 ? -30.014 11.885 25.171 1.00 67.75 642 GLU A C 1
ATOM 5112 O O . GLU A 1 642 ? -30.736 12.822 25.502 1.00 67.75 642 GLU A O 1
ATOM 5117 N N . GLU A 1 643 ? -28.728 12.071 24.841 1.00 60.50 643 GLU A N 1
ATOM 5118 C CA . GLU A 1 643 ? -28.116 13.405 24.711 1.00 60.50 643 GLU A CA 1
ATOM 5119 C C . GLU A 1 643 ? -28.296 13.977 23.288 1.00 60.50 643 GLU A C 1
ATOM 5121 O O . GLU A 1 643 ? -28.513 15.178 23.128 1.00 60.50 643 GLU A O 1
ATOM 5126 N N . MET A 1 644 ? -28.280 13.132 22.247 1.00 59.34 644 MET A N 1
ATOM 5127 C CA . MET A 1 644 ? -28.404 13.571 20.846 1.00 59.34 644 MET A CA 1
ATOM 5128 C C . MET A 1 644 ? -29.769 14.176 20.477 1.00 59.34 644 MET A C 1
ATOM 5130 O O . MET A 1 644 ? -29.809 15.074 19.634 1.00 59.34 644 MET A O 1
ATOM 5134 N N . ASP A 1 645 ? -30.870 13.720 21.083 1.00 52.06 645 ASP A N 1
ATOM 5135 C CA . ASP A 1 645 ? -32.210 14.278 20.824 1.00 52.06 645 ASP A CA 1
ATOM 5136 C C . ASP A 1 645 ? -32.429 15.659 21.497 1.00 52.06 645 ASP A C 1
ATOM 5138 O O . ASP A 1 645 ? -33.419 16.327 21.209 1.00 52.06 645 ASP A O 1
ATOM 5142 N N . ILE A 1 646 ? -31.510 16.123 22.362 1.00 50.03 646 ILE A N 1
ATOM 5143 C CA . ILE A 1 646 ? -31.648 17.379 23.131 1.00 50.03 646 ILE A CA 1
ATOM 5144 C C . ILE A 1 646 ? -31.061 18.604 22.397 1.00 50.03 646 ILE A C 1
ATOM 5146 O O . ILE A 1 646 ? -31.493 19.726 22.647 1.00 50.03 646 ILE A O 1
ATOM 5150 N N . GLU A 1 647 ? -30.116 18.432 21.464 1.00 42.38 647 GLU A N 1
ATOM 5151 C CA . GLU A 1 647 ? -29.495 19.554 20.723 1.00 42.38 647 GLU A CA 1
ATOM 5152 C C . GLU A 1 647 ? -30.267 19.997 19.455 1.00 42.38 647 GLU A C 1
ATOM 5154 O O . GLU A 1 647 ? -29.760 20.811 18.679 1.00 42.38 647 GLU A O 1
ATOM 5159 N N . TYR A 1 648 ? -31.482 19.479 19.223 1.00 40.03 648 TYR A N 1
ATOM 5160 C CA . TYR A 1 648 ? -32.266 19.722 17.997 1.00 40.03 648 TYR A CA 1
ATOM 5161 C C . TYR A 1 648 ? -33.718 20.226 18.204 1.00 40.03 648 TYR A C 1
ATOM 5163 O O . TYR A 1 648 ? -34.459 20.306 17.219 1.00 40.03 648 TYR A O 1
ATOM 5171 N N . GLU A 1 649 ? -34.103 20.630 19.426 1.00 32.97 649 GLU A N 1
ATOM 5172 C CA . GLU A 1 649 ? -35.303 21.462 19.708 1.00 32.97 649 GLU A CA 1
ATOM 5173 C C . GLU A 1 649 ? -34.951 22.945 19.961 1.00 32.97 649 GLU A C 1
ATOM 5175 O O . GLU A 1 649 ? -35.709 23.809 19.456 1.00 32.97 649 GLU A O 1
#

Radius of gyration: 36.48 Å; Cα contacts (8 Å, |Δi|>4): 999; chains: 1; bounding box: 82×104×144 Å

Foldseek 3Di:
DDDDDDDDDDDDDDDDDDDDDDDDDDDDDDDDDDDDDDDDDDPPDPPPPQDWAFAWEQDPNRIDTFTDSQLDFQLVSVVVVCVVVVVVVVVVQFQDWWKAFPVQLETEARQHGSNVDDPPTYMYIDTDGDLPDHHVLQHQHDNSNPDDPPQQKFWEWEAAQAAPDPLSLCVVPNDRGIYIFIDHFPDFQLRSQCSSSSQVDADPLGGVQQQWFKAFVVRHTDDSRHGCVVRGHTYIYIHGHPDRDNPDDNPPDPDDRPDDPDCPPPPDDDDDDDDDDDDDDDDDDDDDDDDDDDDDDDDDDDDDPPCPDPVNVQCCCCVPVVDHDDDPDPVVVVVVVVVVVLVVLVVQLVVVVCVCVVCVCVVQVDDDDPVLVVLCCVQFLQQKWFKWAQDPVRDIFRQAIWGDFFDFKIKFFQVSVVVCVVVVTDLQRIWTDSCPPPPPDDDQIWGFDPPQFDDHDPVLGMTMGGTDCVPPDHGAGLQHVVSVAAADFPPPDDDFSQFKKWWTQFVSHGIDIDGGWTWDDPVVLVVLLVSLPPPDDPVVSVVLVVVVVVQNPPPFKTKTDDDGCAGRHGHIFIDSSVNSHGFWRFHHFSARPPDRRDGSITMTTTVNVVLVVVLVVDDPVCRLVVSCRGGNNVNSVSPDPVVVVVVPD

InterPro domains:
  IPR009003 Peptidase S1, PA clan [SSF50494] (372-595)

Solvent-accessible surface area (backbone atoms only — 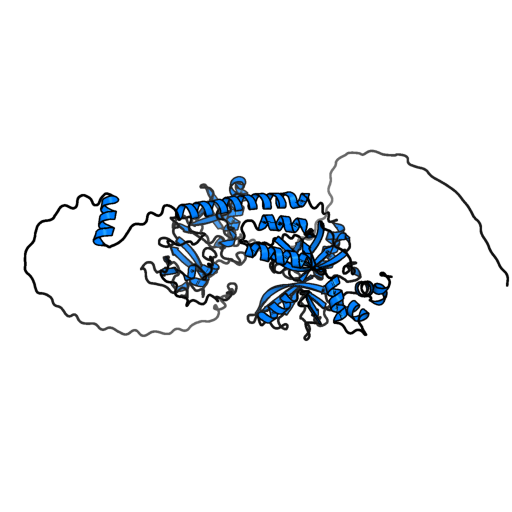not comparable to full-atom values): 38963 Å² total; per-residue (Å²): 131,85,85,80,91,91,88,84,84,91,86,90,88,91,87,85,82,88,87,91,86,88,82,84,85,84,89,84,89,79,91,80,90,83,90,87,87,81,91,84,84,82,81,84,71,81,84,70,78,76,74,66,44,61,37,36,35,25,54,89,84,41,81,44,82,42,83,38,79,22,30,53,29,38,53,53,56,48,48,54,53,43,62,77,61,76,48,48,90,68,53,82,70,43,56,33,74,49,45,27,39,64,91,73,43,32,32,52,54,48,29,40,33,38,55,79,61,55,66,91,45,51,29,38,51,48,74,43,68,87,79,89,59,58,57,74,66,43,28,27,88,58,71,19,79,75,56,55,95,80,60,73,63,46,40,28,28,41,29,56,84,67,43,96,55,86,50,75,87,52,61,88,48,100,74,61,56,27,40,43,46,59,37,51,86,88,34,24,42,46,54,29,44,53,51,37,21,69,54,61,50,67,60,99,89,44,50,55,64,80,45,40,44,39,20,43,85,83,70,46,80,52,62,54,79,39,55,35,79,82,43,57,71,38,58,30,37,43,32,67,49,93,68,86,72,90,77,74,77,85,81,72,70,90,72,71,77,86,76,82,78,72,79,77,86,83,80,82,78,89,82,86,84,87,87,84,92,83,81,89,88,82,88,80,89,86,87,87,86,87,88,81,89,81,89,86,88,85,83,84,89,78,91,82,86,59,72,85,40,74,67,42,45,50,51,48,38,36,77,74,70,71,46,80,88,78,81,85,69,56,69,60,48,51,54,52,48,55,56,47,54,55,48,52,50,45,55,50,38,54,53,49,55,45,57,52,64,79,39,45,79,71,74,51,84,79,81,83,55,68,70,55,51,52,49,46,49,71,53,42,53,55,16,36,26,32,37,33,39,41,49,100,84,71,51,74,41,55,68,25,12,26,32,27,29,33,82,55,31,32,39,28,31,26,66,58,57,50,53,36,51,76,70,70,48,57,62,95,41,29,30,40,26,32,41,49,82,45,86,92,51,84,80,58,64,36,41,49,31,95,72,30,70,76,51,70,38,80,90,71,41,26,30,34,31,32,50,39,56,88,91,48,86,73,65,60,28,55,41,27,83,93,62,66,26,39,61,40,53,76,83,72,78,85,54,64,62,47,45,29,28,36,49,31,16,36,77,43,45,51,72,46,73,47,77,72,23,34,28,58,45,69,69,62,48,56,49,52,48,64,50,73,46,76,81,55,57,72,69,59,45,53,52,51,53,49,54,50,53,51,50,77,68,34,94,46,46,49,46,26,47,74,93,66,73,60,60,22,16,30,12,13,51,25,22,39,66,92,79,30,26,40,41,27,39,32,59,52,63,49,68,37,90,95,40,91,91,42,56,78,38,34,36,20,34,27,40,41,48,53,53,54,54,49,58,76,71,45,61,82,93,46,43,55,66,53,38,20,46,47,50,19,65,67,47,24,56,64,63,31,68,84,62,61,68,65,84,77,122

Organism: Actinia tenebrosa (NCBI:txid6105)

Nearest PDB structures (foldseek):
  3mhw-assembly1_U  TM=6.768E-01  e=4.108E-08  Homo sapiens
  3ox7-assembly1_U  TM=6.797E-01  e=7.189E-08  Homo sapiens
  3pb1-assembly1_E  TM=6.454E-01  e=3.081E-07  Homo sapiens
  6l05-assembly1_U  TM=6.329E-01  e=2.463E-07  Homo sapiens
  1sc8-assembly1_U  TM=6.684E-01  e=1.055E-06  Homo sapiens

Mean predicted aligned error: 20.25 Å